Protein AF-A0A0N4US72-F1 (afdb_monomer)

Organism: Dracunculus medinensis (NCBI:txid318479)

Nearest PDB structures (foldseek):
  8ow1-assembly1_OO  TM=2.619E-01  e=6.473E+00  Saccharomyces cerevisiae
  6bqv-assembly1_A  TM=1.632E-01  e=3.890E+00  Homo sapiens
  6bcq-assembly1_B  TM=1.975E-01  e=7.671E+00  Mus musculus

Seco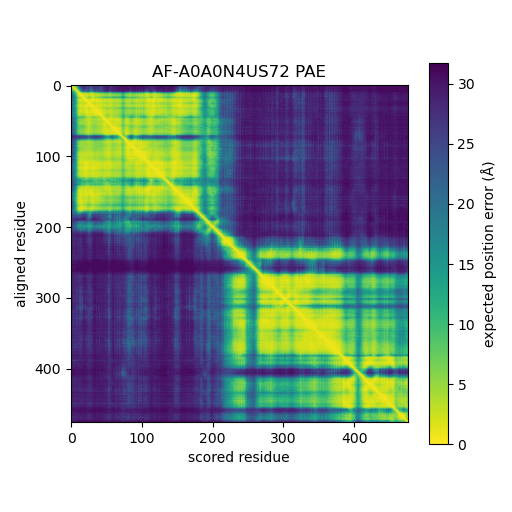ndary structure (DSSP, 8-state):
------------BPEETT--EEEETTTTEEES-HHHHHHHHHHH---EEPSSSS-EESSHHHHHHHHHTTS-SSGGGS-EEE-TTT--EESSHHHHHHHHHHHH---EEEEETTT-EEESSHHHHHHHHHTT-SS-----TT--EEEEEGGGPEEE-SSHHHHHHHHHTT-S-EEPPP--S----B---TT--EEEE-TTT--EEE-PPPTT--HHHHHHHHHHHHHTTHHHHHHHHHHHHHHHHS--HHHHTTGGGTTSSS-SGGGS--SHHHHHHHHHHTTSS-S--B-TTS-BEEEE-SSS-EEEE-STT---EEETTTTSTTTT--S-HHHHHHHHHHHHTT---HHHHHHHH---HHHHHHHHHHHHHHHHHHHHHT-S-B--TT-EEEEEEEEE--PPPTTSPPPPPEEEEEEEETTT--EEEEEES---HHHHHHHHHHHB-TTPEEE-TTGGGS-HHHHHHTT---B-

pLDDT: mean 77.4, std 17.12, range [21.81, 97.31]

InterPro domains:
  IPR013087 Zinc finger C2H2-type [PS00028] (24-44)
  IPR013087 Zinc finger C2H2-type [PS00028] (83-104)
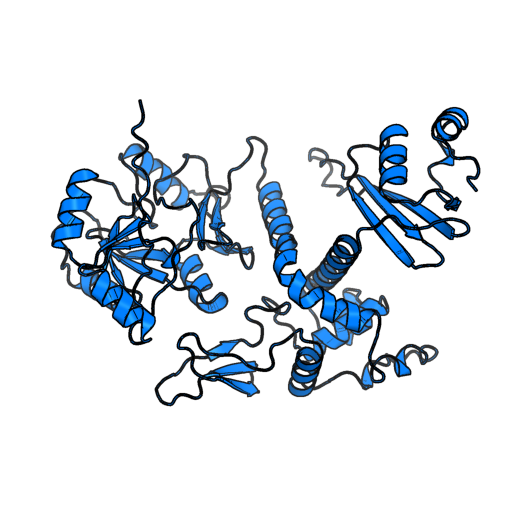  IPR013087 Zinc finger C2H2-type [PS50157] (81-104)
  IPR013087 Zinc finger C2H2-type [SM00355] (22-44)
  IPR013087 Zinc finger C2H2-type [SM00355] (48-70)
  IPR013087 Zinc finger C2H2-type [SM00355] (81-104)
  IPR036236 Zinc finger C2H2 superfamily [SSF57667] (62-116)
  IPR053164 IS1016-like transposase [PTHR47163] (307-463)

Radius of gyration: 28.0 Å; Cα contacts (8 Å, |Δi|>4): 718; chains: 1; bounding box: 74×52×80 Å

Foldseek 3Di:
DPPPPPPPPPPFFFAFAFQWWFADQAQQAIENDLVVVVVVVVVVDDWDAALFARAIEDDPVLNVLVNCLLVPPDPQSHAWEAELLQRDIDSGDVVNQVCCVAQPVFQKWKAFQQRRTIHSDNVVRVVCVVVVVHPDPPDDPRDRIHMWGRQQHGYDYPDPVVSCVCVVVVVTDGDHHFPDPLRHSYDDDSRFRYWYQDPTRRGIDTPDDDPPDDPVNVVVVSVVSSLVVLVQVLQVLVLLVCCLVPVDCLQVVQVPVPPDPDDSCPSQDPDLVSLQVVCCVSVQFPPWDADPSRATWDWDDDPFIWTAGPDPPGRDIGGRCRSGLCRPPDARSSLLRVCSSVVSVVQLDQVSCCVPSVDHSVNSVVSNVSVVSSVQSVLVVLQDADFDAPWEKEKDKDWDFDDDPPPDDGDDIWIKIKIAIPVPRRMHIDTFPDDDPVRVLVVCVRRHDPNYAYEYPCCVVDDPVSCVVSPHDHYD

Structure (mmCIF, N/CA/C/O backbone):
data_AF-A0A0N4US72-F1
#
_entry.id   AF-A0A0N4US72-F1
#
loop_
_atom_site.group_PDB
_atom_site.id
_atom_site.type_symbol
_atom_site.label_atom_id
_atom_site.label_alt_id
_atom_site.label_comp_id
_atom_site.label_asym_id
_atom_site.label_entity_id
_atom_site.label_seq_id
_atom_site.pdbx_PDB_ins_code
_atom_site.Cartn_x
_atom_site.Cartn_y
_atom_site.Cartn_z
_atom_site.occupancy
_atom_site.B_iso_or_equiv
_atom_site.auth_seq_id
_atom_site.auth_comp_id
_atom_site.auth_asym_id
_atom_site.auth_atom_id
_atom_site.pdbx_PDB_model_num
ATOM 1 N N . MET A 1 1 ? 23.071 -1.271 33.288 1.00 32.62 1 MET A N 1
ATOM 2 C CA . MET A 1 1 ? 22.737 -2.694 33.080 1.00 32.62 1 MET A CA 1
ATOM 3 C C . MET A 1 1 ? 21.260 -2.737 32.722 1.00 32.62 1 MET A C 1
ATOM 5 O O . MET A 1 1 ? 20.435 -2.548 33.602 1.00 32.62 1 MET A O 1
ATOM 9 N N . PHE A 1 2 ? 20.923 -2.798 31.430 1.00 24.52 2 PHE A N 1
ATOM 10 C CA . PHE A 1 2 ? 19.524 -2.908 31.016 1.00 24.52 2 PHE A CA 1
ATOM 11 C C . PHE A 1 2 ? 19.064 -4.319 31.348 1.00 24.52 2 PHE A C 1
ATOM 13 O O . PHE A 1 2 ? 19.595 -5.289 30.809 1.00 24.52 2 PHE A O 1
ATOM 20 N N . THR A 1 3 ? 18.128 -4.433 32.281 1.00 21.81 3 THR A N 1
ATOM 21 C CA . THR A 1 3 ? 17.472 -5.693 32.594 1.00 21.81 3 THR A CA 1
ATOM 22 C C . THR A 1 3 ? 16.649 -6.077 31.369 1.00 21.81 3 THR A C 1
ATOM 24 O O . THR A 1 3 ? 15.547 -5.574 31.162 1.00 21.81 3 THR A O 1
ATOM 27 N N . LEU A 1 4 ? 17.218 -6.926 30.513 1.00 21.98 4 LEU A N 1
ATOM 28 C CA . LEU A 1 4 ? 16.475 -7.699 29.527 1.00 21.98 4 LEU A CA 1
ATOM 29 C C . LEU A 1 4 ? 15.537 -8.600 30.327 1.00 21.98 4 LEU A C 1
ATOM 31 O O . LEU A 1 4 ? 15.908 -9.696 30.741 1.00 21.98 4 LEU A O 1
ATOM 35 N N . VAL A 1 5 ? 14.337 -8.099 30.620 1.00 25.03 5 VAL A N 1
ATOM 36 C CA . VAL A 1 5 ? 13.244 -8.949 31.074 1.00 25.03 5 VAL A CA 1
ATOM 37 C C . VAL A 1 5 ? 13.039 -9.929 29.935 1.00 25.03 5 VAL A C 1
ATOM 39 O O . VAL A 1 5 ? 12.641 -9.532 28.840 1.00 25.03 5 VAL A O 1
ATOM 42 N N . SER A 1 6 ? 13.417 -11.184 30.173 1.00 25.17 6 SER A N 1
ATOM 43 C CA . SER A 1 6 ? 13.122 -12.299 29.291 1.00 25.17 6 SER A CA 1
ATOM 44 C C . SER A 1 6 ? 11.659 -12.160 28.895 1.00 25.17 6 SER A C 1
ATOM 46 O O . SER A 1 6 ? 10.792 -12.258 29.766 1.00 25.17 6 SER A O 1
ATOM 48 N N . LEU A 1 7 ? 11.385 -11.834 27.632 1.00 30.81 7 LEU A N 1
ATOM 49 C CA . LEU A 1 7 ? 10.036 -11.806 27.086 1.00 30.81 7 LEU A CA 1
ATOM 50 C C . LEU A 1 7 ? 9.554 -13.258 27.083 1.00 30.81 7 LEU A C 1
ATOM 52 O O . LEU A 1 7 ? 9.603 -13.943 26.067 1.00 30.81 7 LEU A O 1
ATOM 56 N N . TRP A 1 8 ? 9.142 -13.740 28.258 1.00 29.11 8 TRP A N 1
ATOM 57 C CA . TRP A 1 8 ? 8.121 -14.763 28.396 1.00 29.11 8 TRP A CA 1
ATOM 58 C C . TRP A 1 8 ? 7.088 -14.430 27.351 1.00 29.11 8 TRP A C 1
ATOM 60 O O . TRP A 1 8 ? 6.606 -13.303 27.380 1.00 29.11 8 TRP A O 1
ATOM 70 N N . SER A 1 9 ? 6.868 -15.348 26.415 1.00 38.00 9 SER A N 1
ATOM 71 C CA . SER A 1 9 ? 5.968 -15.244 25.273 1.00 38.00 9 SER A CA 1
ATOM 72 C C . SER A 1 9 ? 4.757 -14.377 25.610 1.00 38.00 9 SER A C 1
ATOM 74 O O . SER A 1 9 ? 3.753 -14.867 26.122 1.00 38.00 9 SER A O 1
ATOM 76 N N . VAL A 1 10 ? 4.877 -13.059 25.415 1.00 53.31 10 VAL A N 1
ATOM 77 C CA . VAL A 1 10 ? 3.779 -12.146 25.701 1.00 53.31 10 VAL A CA 1
ATOM 78 C C . VAL A 1 10 ? 2.878 -12.355 24.514 1.00 53.31 10 VAL A C 1
ATOM 80 O O . VAL A 1 10 ? 3.181 -11.881 23.421 1.00 53.31 10 VAL A O 1
ATOM 83 N N . ASN A 1 11 ? 1.842 -13.164 24.710 1.00 68.94 11 ASN A N 1
ATOM 84 C CA . ASN A 1 11 ? 0.870 -13.428 23.670 1.00 68.94 11 ASN A CA 1
ATOM 85 C C . ASN A 1 11 ? 0.389 -12.088 23.117 1.00 68.94 11 ASN A C 1
ATOM 87 O O . ASN A 1 11 ? -0.037 -11.188 23.849 1.00 68.94 11 ASN A O 1
ATOM 91 N N . VAL A 1 12 ? 0.545 -11.942 21.809 1.00 80.44 12 VAL A N 1
ATOM 92 C CA . VAL A 1 12 ? 0.208 -10.714 21.114 1.00 80.44 12 VAL A CA 1
ATOM 93 C C . VAL A 1 12 ? -1.259 -10.803 20.714 1.00 80.44 12 VAL A C 1
ATOM 95 O O . VAL A 1 12 ? -1.626 -11.542 19.801 1.00 80.44 12 VAL A O 1
ATOM 98 N N . TYR A 1 13 ? -2.110 -10.047 21.403 1.00 90.31 13 TYR A N 1
ATOM 99 C CA . TYR A 1 13 ? -3.545 -10.050 21.135 1.00 90.31 13 TYR A CA 1
ATOM 100 C C . TYR A 1 13 ? -3.937 -8.959 20.139 1.00 90.31 13 TYR A C 1
ATOM 102 O O . TYR A 1 13 ? -3.499 -7.808 20.221 1.00 90.31 13 TYR A O 1
ATOM 110 N N . GLY A 1 14 ? -4.800 -9.336 19.198 1.00 91.56 14 GLY A N 1
ATOM 111 C CA . GLY A 1 14 ? -5.415 -8.419 18.248 1.00 91.56 14 GLY A CA 1
ATOM 112 C C . GLY A 1 14 ? -6.597 -7.659 18.832 1.00 91.56 14 GLY A C 1
ATOM 113 O O . GLY A 1 14 ? -7.138 -8.001 19.877 1.00 91.56 14 GLY A O 1
ATOM 114 N N . ILE A 1 15 ? -7.030 -6.612 18.138 1.00 93.62 15 ILE A N 1
ATOM 115 C CA . ILE A 1 15 ? -8.201 -5.842 18.569 1.00 93.62 15 ILE A CA 1
ATOM 116 C C . ILE A 1 15 ? -9.483 -6.563 18.146 1.00 93.62 15 ILE A C 1
ATOM 118 O O . ILE A 1 15 ? -9.651 -6.822 16.951 1.00 93.62 15 ILE A O 1
ATOM 122 N N . PRO A 1 16 ? -10.433 -6.815 19.061 1.00 92.88 16 PRO A N 1
ATOM 123 C CA . PRO A 1 16 ? -11.766 -7.265 18.689 1.00 92.88 16 PRO A CA 1
ATOM 124 C C . PRO A 1 16 ? -12.472 -6.281 17.752 1.00 92.88 16 PRO A C 1
ATOM 126 O O . PRO A 1 16 ? -12.534 -5.076 18.002 1.00 92.88 16 PRO A O 1
ATOM 129 N N . VAL A 1 17 ? -13.060 -6.793 16.674 1.00 88.00 17 VAL A N 1
ATOM 130 C CA . VAL A 1 17 ? -13.830 -5.968 15.734 1.00 88.00 17 VAL A CA 1
ATOM 131 C C . VAL A 1 17 ? -15.087 -5.417 16.427 1.00 88.00 17 VAL A C 1
ATOM 133 O O . VAL A 1 17 ? -15.801 -6.158 17.095 1.00 88.00 17 VAL A O 1
ATOM 136 N N . ASN A 1 18 ? -15.397 -4.130 16.220 1.00 83.06 18 ASN A N 1
ATOM 137 C CA . ASN A 1 18 ? -16.539 -3.404 16.808 1.00 83.06 18 ASN A CA 1
ATOM 138 C C . ASN A 1 18 ? -16.536 -3.252 18.341 1.00 83.06 18 ASN A C 1
ATOM 140 O O . ASN A 1 18 ? -17.533 -2.788 18.896 1.00 83.06 18 ASN A O 1
ATOM 144 N N . ALA A 1 19 ? -15.451 -3.599 19.035 1.00 90.88 19 ALA A N 1
ATOM 145 C CA . ALA A 1 19 ? -15.341 -3.319 20.462 1.00 90.88 19 ALA A CA 1
ATOM 146 C C . ALA A 1 19 ? -15.009 -1.843 20.720 1.00 90.88 19 ALA A C 1
ATOM 148 O O . ALA A 1 19 ? -14.244 -1.217 19.982 1.00 90.88 19 ALA A O 1
ATOM 149 N N . THR A 1 20 ? -15.571 -1.306 21.802 1.00 95.69 20 THR A N 1
ATOM 150 C CA . THR A 1 20 ? -15.136 -0.026 22.365 1.00 95.69 20 THR A CA 1
ATOM 151 C C . THR A 1 20 ? -13.953 -0.289 23.279 1.00 95.69 20 THR A C 1
ATOM 153 O O . THR A 1 20 ? -14.056 -1.073 24.218 1.00 95.69 20 THR A O 1
ATOM 156 N N . ILE A 1 21 ? -12.837 0.365 22.987 1.00 97.31 21 ILE A N 1
ATOM 157 C CA . ILE A 1 21 ? -11.565 0.189 23.688 1.00 97.31 21 ILE A CA 1
ATOM 158 C C . ILE A 1 21 ? -10.963 1.558 24.012 1.00 97.31 21 ILE A C 1
ATOM 160 O O . ILE A 1 21 ? -11.469 2.590 23.575 1.00 97.31 21 ILE A O 1
ATOM 164 N N . TYR A 1 22 ? -9.863 1.572 24.752 1.00 96.44 22 TYR A N 1
ATOM 165 C CA . TYR A 1 22 ? -9.104 2.774 25.079 1.00 96.44 22 TYR A CA 1
ATOM 166 C C . TYR A 1 22 ? -7.667 2.606 24.613 1.00 96.44 22 TYR A C 1
ATOM 168 O O . TYR A 1 22 ? -6.987 1.666 25.024 1.00 96.44 22 TYR A O 1
ATOM 176 N N . ILE A 1 23 ? -7.209 3.491 23.733 1.00 94.69 23 ILE A N 1
ATOM 177 C CA . ILE A 1 23 ? -5.904 3.358 23.088 1.00 94.69 23 ILE A CA 1
ATOM 178 C C . ILE A 1 23 ? -4.879 4.333 23.658 1.00 94.69 23 ILE A C 1
ATOM 180 O O . ILE A 1 23 ? -5.129 5.531 23.792 1.00 94.69 23 ILE A O 1
ATOM 184 N N . CYS A 1 24 ? -3.680 3.826 23.920 1.00 90.44 24 CYS A N 1
ATOM 185 C CA . CYS A 1 24 ? -2.509 4.643 24.180 1.00 90.44 24 CYS A CA 1
ATOM 186 C C . CYS A 1 24 ? -1.750 4.884 22.874 1.00 90.44 24 CYS A C 1
ATOM 188 O O . CYS A 1 24 ? -1.233 3.955 22.257 1.00 90.44 24 CYS A O 1
ATOM 190 N N . ARG A 1 25 ? -1.638 6.151 22.473 1.00 89.12 25 ARG A N 1
ATOM 191 C CA . ARG A 1 25 ? -0.899 6.582 21.271 1.00 89.12 25 ARG A CA 1
ATOM 192 C C . ARG A 1 25 ? 0.618 6.652 21.469 1.00 89.12 25 ARG A C 1
ATOM 194 O O . ARG A 1 25 ? 1.348 6.930 20.525 1.00 89.12 25 ARG A O 1
ATOM 201 N N . PHE A 1 26 ? 1.097 6.407 22.685 1.00 82.12 26 PHE A N 1
ATOM 202 C CA . PHE A 1 26 ? 2.524 6.370 22.981 1.00 82.12 26 PHE A CA 1
ATOM 203 C C . PHE A 1 26 ? 3.108 4.976 22.742 1.00 82.12 26 PHE A C 1
ATOM 205 O O . PHE A 1 26 ? 4.021 4.816 21.942 1.00 82.12 26 PHE A O 1
ATOM 212 N N . CYS A 1 27 ? 2.528 3.965 23.392 1.00 82.81 27 CYS A N 1
ATOM 213 C CA . CYS A 1 27 ? 2.980 2.574 23.295 1.00 82.81 27 CYS A CA 1
ATOM 214 C C . CYS A 1 27 ? 2.220 1.748 22.252 1.00 82.81 27 CYS A C 1
ATOM 216 O O . CYS A 1 27 ? 2.548 0.584 22.040 1.00 82.81 27 CYS A O 1
ATOM 218 N N . CYS A 1 28 ? 1.165 2.309 21.652 1.00 89.00 28 CYS A N 1
ATOM 219 C CA . CYS A 1 28 ? 0.218 1.567 20.821 1.00 89.00 28 CYS A CA 1
ATOM 220 C C . CYS A 1 28 ? -0.337 0.328 21.551 1.00 89.00 28 CYS A C 1
ATOM 222 O O . CYS A 1 28 ? -0.435 -0.761 20.992 1.00 89.00 28 CYS A O 1
ATOM 224 N N . LEU A 1 29 ? -0.723 0.501 22.816 1.00 91.44 29 LEU A N 1
ATOM 225 C CA . LEU A 1 29 ? -1.489 -0.492 23.573 1.00 91.44 29 LEU A CA 1
ATOM 226 C C . LEU A 1 29 ? -2.973 -0.130 23.546 1.00 91.44 29 LEU A C 1
ATOM 228 O O . LEU A 1 29 ? -3.325 1.051 23.534 1.00 91.44 29 LEU A O 1
ATOM 232 N N . ALA A 1 30 ? -3.836 -1.139 23.540 1.00 95.00 30 ALA A N 1
ATOM 233 C CA . ALA A 1 30 ? -5.281 -0.972 23.574 1.00 95.00 30 ALA A CA 1
ATOM 234 C C . ALA A 1 30 ? -5.889 -1.753 24.740 1.00 95.00 30 ALA A C 1
ATOM 236 O O . ALA A 1 30 ? -5.636 -2.943 24.895 1.00 95.00 30 ALA A O 1
ATOM 237 N N . TYR A 1 31 ? -6.717 -1.087 25.535 1.00 95.56 31 TYR A N 1
ATOM 238 C CA . TYR A 1 31 ? -7.301 -1.625 26.758 1.00 95.56 31 TYR A CA 1
ATOM 239 C C . TYR A 1 31 ? -8.813 -1.738 26.632 1.00 95.56 31 TYR A C 1
ATOM 241 O O . TYR A 1 31 ? -9.472 -0.840 26.113 1.00 95.56 31 TYR A O 1
ATOM 249 N N . GLU A 1 32 ? -9.378 -2.812 27.168 1.00 92.81 32 GLU A N 1
ATOM 250 C CA . GLU A 1 32 ? -10.831 -2.984 27.261 1.00 92.81 32 GLU A CA 1
ATOM 251 C C . GLU A 1 32 ? -11.458 -2.046 28.309 1.00 92.81 32 GLU A C 1
ATOM 253 O O . GLU A 1 32 ? -12.560 -1.533 28.132 1.00 92.81 32 GLU A O 1
ATOM 258 N N . ASN A 1 33 ? -10.737 -1.785 29.404 1.00 91.38 33 ASN A N 1
ATOM 259 C CA . ASN A 1 33 ? -11.259 -1.078 30.570 1.00 91.38 33 ASN A CA 1
ATOM 260 C C . ASN A 1 33 ? -10.637 0.320 30.733 1.00 91.38 33 ASN A C 1
ATOM 262 O O . ASN A 1 33 ? -9.413 0.469 30.811 1.00 91.38 33 ASN A O 1
ATOM 266 N N . ASN A 1 34 ? -11.492 1.340 30.872 1.00 92.19 34 ASN A N 1
ATOM 267 C CA . ASN A 1 34 ? -11.078 2.727 31.088 1.00 92.19 34 ASN A CA 1
ATOM 268 C C . ASN A 1 34 ? -10.202 2.899 32.335 1.00 92.19 34 ASN A C 1
ATOM 270 O O . ASN A 1 34 ? -9.194 3.589 32.273 1.00 92.19 34 ASN A O 1
ATOM 274 N N . SER A 1 35 ? -10.541 2.262 33.457 1.00 92.25 35 SER A N 1
ATOM 275 C CA . SER A 1 35 ? -9.791 2.387 34.709 1.00 92.25 35 SER A CA 1
ATOM 276 C C . SER A 1 35 ? -8.363 1.854 34.587 1.00 92.25 35 SER A C 1
ATOM 278 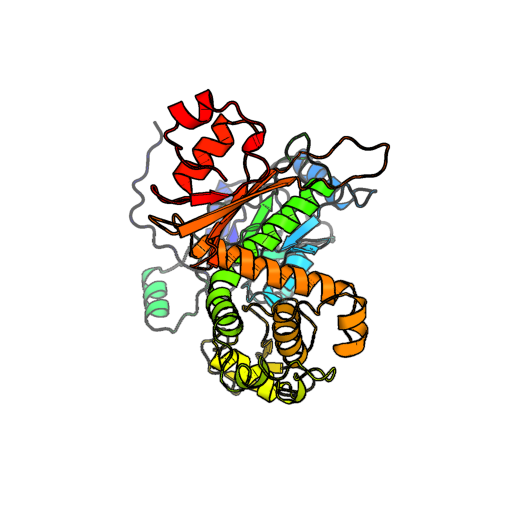O O . SER A 1 35 ? -7.450 2.424 35.181 1.00 92.25 35 SER A O 1
ATOM 280 N N . ILE A 1 36 ? -8.150 0.791 33.803 1.00 92.25 36 ILE A N 1
ATOM 281 C CA . ILE A 1 36 ? -6.804 0.266 33.515 1.00 92.25 36 ILE A CA 1
ATOM 282 C C . ILE A 1 36 ? -6.049 1.243 32.612 1.00 92.25 36 ILE A C 1
ATOM 284 O O . ILE A 1 36 ? -4.909 1.593 32.909 1.00 92.25 36 ILE A O 1
ATOM 288 N N . TYR A 1 37 ? -6.704 1.740 31.562 1.00 92.50 37 TYR A N 1
ATOM 289 C CA . TYR A 1 37 ? -6.134 2.760 30.685 1.00 92.50 37 TYR A CA 1
ATOM 290 C C . TYR A 1 37 ? -5.729 4.032 31.449 1.00 92.50 37 TYR A C 1
ATOM 292 O O . TYR A 1 37 ? -4.628 4.532 31.251 1.00 92.50 37 TYR A O 1
ATOM 300 N N . GLN A 1 38 ? -6.561 4.533 32.366 1.00 90.88 38 GLN A N 1
ATOM 301 C CA . GLN A 1 38 ? -6.242 5.720 33.166 1.00 90.88 38 GLN A CA 1
ATOM 302 C C . GLN A 1 38 ? -5.021 5.490 34.060 1.00 90.88 38 GLN A C 1
ATOM 304 O O . GLN A 1 38 ? -4.118 6.322 34.088 1.00 90.88 38 GLN A O 1
ATOM 309 N N . LYS A 1 39 ? -4.943 4.332 34.733 1.00 91.25 39 LYS A N 1
ATOM 310 C CA . LYS A 1 39 ? -3.748 3.937 35.499 1.00 91.25 39 LYS A CA 1
ATOM 311 C C . LYS A 1 39 ? -2.502 3.870 34.614 1.00 91.25 39 LYS A C 1
ATOM 313 O O . LYS A 1 39 ? -1.435 4.304 35.028 1.00 91.25 39 LYS A O 1
ATOM 318 N N . HIS A 1 40 ? -2.635 3.360 33.392 1.00 89.56 40 HIS A N 1
ATOM 319 C CA . HIS A 1 40 ? -1.544 3.336 32.422 1.00 89.56 40 HIS A CA 1
ATOM 320 C C . HIS A 1 40 ? -1.110 4.751 31.999 1.00 89.56 40 HIS A C 1
ATOM 322 O O . HIS A 1 40 ? 0.081 5.051 32.000 1.00 89.56 40 HIS A O 1
ATOM 328 N N . MET A 1 41 ? -2.053 5.646 31.696 1.00 87.31 41 MET A N 1
ATOM 329 C CA . MET A 1 41 ? -1.743 7.018 31.278 1.00 87.31 41 MET A CA 1
ATOM 330 C C . MET A 1 41 ? -1.108 7.858 32.391 1.00 87.31 41 MET A C 1
ATOM 332 O O . MET A 1 41 ? -0.279 8.715 32.094 1.00 87.31 41 MET A O 1
ATOM 336 N N . GLN A 1 42 ? -1.407 7.572 33.663 1.00 87.44 42 GLN A N 1
ATOM 337 C CA . GLN A 1 42 ? -0.706 8.189 34.798 1.00 87.44 42 GLN A CA 1
ATOM 338 C C . GLN A 1 42 ? 0.812 7.948 34.750 1.00 87.44 42 GLN A C 1
ATOM 340 O O . GLN A 1 42 ? 1.568 8.811 35.183 1.00 87.44 42 GLN A O 1
ATOM 345 N N . ALA A 1 43 ? 1.266 6.823 34.183 1.00 84.19 43 ALA A N 1
ATOM 346 C CA . ALA A 1 43 ? 2.690 6.529 34.026 1.00 84.19 43 ALA A CA 1
ATOM 347 C C . ALA A 1 43 ? 3.351 7.283 32.854 1.00 84.19 43 ALA A C 1
ATOM 349 O O . ALA A 1 43 ? 4.563 7.484 32.872 1.00 84.19 43 ALA A O 1
ATOM 350 N N . HIS A 1 44 ? 2.584 7.706 31.841 1.00 77.50 44 HIS A N 1
ATOM 351 C CA . HIS A 1 44 ? 3.103 8.466 30.695 1.00 77.50 44 HIS A CA 1
ATOM 352 C C . HIS A 1 44 ? 3.188 9.975 30.941 1.00 77.50 44 HIS A C 1
ATOM 354 O O . HIS A 1 44 ? 3.999 10.647 30.305 1.00 77.50 44 HIS A O 1
ATOM 360 N N . GLY A 1 45 ? 2.361 10.508 31.843 1.00 76.19 45 GLY A N 1
ATOM 361 C CA . GLY A 1 45 ? 2.199 11.949 32.021 1.00 76.19 45 GLY A CA 1
ATOM 362 C C . GLY A 1 45 ? 1.307 12.584 30.947 1.00 76.19 45 GLY A C 1
ATOM 363 O O . GLY A 1 45 ? 0.567 11.901 30.235 1.00 76.19 45 GLY A O 1
ATOM 364 N N . SER A 1 46 ? 1.339 13.916 30.857 1.00 74.25 46 SER A N 1
ATOM 365 C CA . SER A 1 46 ? 0.520 14.685 29.916 1.00 74.25 46 SER A CA 1
ATOM 366 C C . SER A 1 46 ? 1.178 14.802 28.538 1.00 74.25 46 SER A C 1
ATOM 368 O O . SER A 1 46 ? 2.390 14.961 28.404 1.00 74.25 46 SER A O 1
ATOM 370 N N . VAL A 1 47 ? 0.353 14.749 27.493 1.00 78.62 47 VAL A N 1
ATOM 371 C CA . VAL A 1 47 ? 0.765 14.959 26.100 1.00 78.62 47 VAL A CA 1
ATOM 372 C C . VAL A 1 47 ? -0.102 16.029 25.460 1.00 78.62 47 VAL A C 1
ATOM 374 O O . VAL A 1 47 ? -1.270 16.196 25.810 1.00 78.62 47 VAL A O 1
ATOM 377 N N . LEU A 1 48 ? 0.466 16.738 24.492 1.00 87.31 48 LEU A N 1
ATOM 378 C CA . LEU A 1 48 ? -0.232 17.758 23.727 1.00 87.31 48 LEU A CA 1
ATOM 379 C C . LEU A 1 48 ? -0.620 17.195 22.362 1.00 87.31 48 LEU A C 1
ATOM 381 O O . LEU A 1 48 ? 0.198 16.609 21.650 1.00 87.31 48 LEU A O 1
ATOM 385 N N . ASN A 1 49 ? -1.894 17.360 22.017 1.00 88.19 49 ASN A N 1
ATOM 386 C CA . ASN A 1 49 ? -2.457 16.904 20.754 1.00 88.19 49 ASN A CA 1
ATOM 387 C C . ASN A 1 49 ? -2.252 17.957 19.666 1.00 88.19 49 ASN A C 1
ATOM 389 O O . ASN A 1 49 ? -2.490 19.136 19.912 1.00 88.19 49 ASN A O 1
ATOM 393 N N . CYS A 1 50 ? -1.935 17.521 18.447 1.00 89.31 50 CYS A N 1
ATOM 394 C CA . CYS A 1 50 ? -2.141 18.367 17.278 1.00 89.31 50 CYS A CA 1
ATOM 395 C C . CYS A 1 50 ? -3.645 18.555 17.011 1.00 89.31 50 CYS A C 1
ATOM 397 O O . CYS A 1 50 ? -4.434 17.598 17.004 1.00 89.31 50 CYS A O 1
ATOM 399 N N . SER A 1 51 ? -4.044 19.793 16.727 1.00 86.12 51 SER A N 1
ATOM 400 C CA . SER A 1 51 ? -5.414 20.135 16.335 1.00 86.12 51 SER A CA 1
ATOM 401 C C . SER A 1 51 ? -5.819 19.554 14.970 1.00 86.12 51 SER A C 1
ATOM 403 O O . SER A 1 51 ? -6.983 19.218 14.774 1.00 86.12 51 SER A O 1
ATOM 405 N N . HIS A 1 52 ? -4.876 19.330 14.051 1.00 87.75 52 HIS A N 1
ATOM 406 C CA . HIS A 1 52 ? -5.162 18.931 12.666 1.00 87.75 52 HIS A CA 1
ATOM 407 C C . HIS A 1 52 ? -5.046 17.426 12.378 1.00 87.75 52 HIS A C 1
ATOM 409 O O . HIS A 1 52 ? -5.723 16.923 11.481 1.00 87.75 52 HIS A O 1
ATOM 415 N N . CYS A 1 53 ? -4.227 16.686 13.129 1.00 90.44 53 CYS A N 1
ATOM 416 C CA . CYS A 1 53 ? -3.997 15.252 12.913 1.00 90.44 53 CYS A CA 1
ATOM 417 C C . CYS A 1 53 ? -3.876 14.480 14.239 1.00 90.44 53 CYS A C 1
ATOM 419 O O . CYS A 1 53 ? -4.139 15.013 15.318 1.00 90.44 53 CYS A O 1
ATOM 421 N N . SER A 1 54 ? -3.524 13.201 14.154 1.00 91.06 54 SER A N 1
ATOM 422 C CA . SER A 1 54 ? -3.407 12.268 15.275 1.00 91.06 54 SER A CA 1
ATOM 423 C C . SER A 1 54 ? -2.071 12.353 16.024 1.00 91.06 54 SER A C 1
ATOM 425 O O . SER A 1 54 ? -1.934 11.714 17.071 1.00 91.06 54 SER A O 1
ATOM 427 N N . THR A 1 55 ? -1.109 13.132 15.514 1.00 88.94 55 THR A N 1
ATOM 428 C CA . THR A 1 55 ? 0.221 13.334 16.105 1.00 88.94 55 THR A CA 1
ATOM 429 C C . THR A 1 55 ? 0.136 13.959 17.496 1.00 88.94 55 THR A C 1
ATOM 431 O O . THR A 1 55 ? -0.694 14.833 17.769 1.00 88.94 55 THR A O 1
ATOM 434 N N . VAL A 1 56 ? 1.033 13.516 18.375 1.00 88.06 56 VAL A N 1
ATOM 435 C CA . VAL A 1 56 ? 1.195 14.035 19.736 1.00 88.06 56 VAL A CA 1
ATOM 436 C C . VAL A 1 56 ? 2.627 14.514 19.965 1.00 88.06 56 VAL A C 1
ATOM 438 O O . VAL A 1 56 ? 3.564 14.045 19.317 1.00 88.06 56 VAL A O 1
ATOM 441 N N . ALA A 1 57 ? 2.816 15.434 20.907 1.00 88.00 57 ALA A N 1
ATOM 442 C CA . ALA A 1 57 ? 4.145 15.813 21.377 1.00 88.00 57 ALA A CA 1
ATOM 443 C C . ALA A 1 57 ? 4.158 16.090 22.885 1.00 88.00 57 ALA A C 1
ATOM 445 O O . ALA A 1 57 ? 3.119 16.286 23.514 1.00 88.00 57 ALA A O 1
ATOM 446 N N . PHE A 1 58 ? 5.357 16.118 23.463 1.00 83.25 58 PHE A N 1
ATOM 447 C CA . PHE A 1 58 ? 5.558 16.330 24.899 1.00 83.25 58 PHE A CA 1
ATOM 448 C C . PHE A 1 58 ? 5.553 17.796 25.325 1.00 83.25 58 PHE A C 1
ATOM 450 O O . PHE A 1 58 ? 5.424 18.095 26.507 1.00 83.25 58 PHE A O 1
ATOM 457 N N . ASN A 1 59 ? 5.743 18.722 24.387 1.00 86.38 59 ASN A N 1
ATOM 458 C CA . ASN A 1 59 ? 5.854 20.137 24.705 1.00 86.38 59 ASN A CA 1
ATOM 459 C C . ASN A 1 59 ? 5.210 21.008 23.622 1.00 86.38 59 ASN A C 1
ATOM 461 O O . ASN A 1 59 ? 5.031 20.597 22.472 1.00 86.38 59 ASN A O 1
ATOM 465 N N . ALA A 1 60 ? 4.845 22.226 24.021 1.00 87.81 60 ALA A N 1
ATOM 466 C CA . ALA A 1 60 ? 4.099 23.146 23.174 1.00 87.81 60 ALA A CA 1
ATOM 467 C C . ALA A 1 60 ? 4.916 23.641 21.973 1.00 87.81 60 ALA A C 1
ATOM 469 O O . ALA A 1 60 ? 4.336 23.941 20.933 1.00 87.81 60 ALA A O 1
ATOM 470 N N . ALA A 1 61 ? 6.246 23.714 22.091 1.00 89.44 61 ALA A N 1
ATOM 471 C CA . ALA A 1 61 ? 7.107 24.128 20.987 1.00 89.44 61 ALA A CA 1
ATOM 472 C C . ALA A 1 61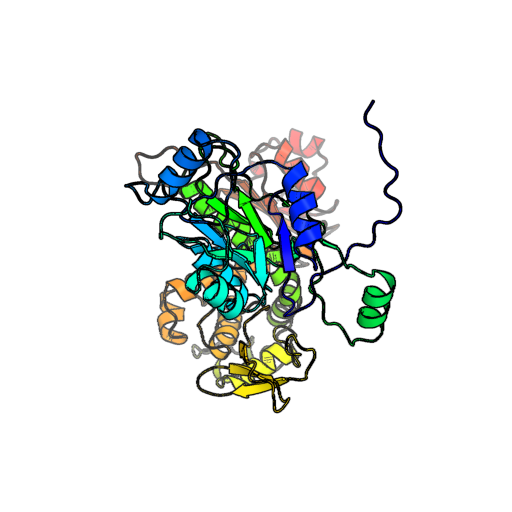 ? 7.045 23.113 19.836 1.00 89.44 61 ALA A C 1
ATOM 474 O O . ALA A 1 61 ? 6.790 23.497 18.697 1.00 89.44 61 ALA A O 1
ATOM 475 N N . SER A 1 62 ? 7.173 21.819 20.137 1.00 87.88 62 SER A N 1
ATOM 476 C CA . SER A 1 62 ? 7.069 20.741 19.150 1.00 87.88 62 SER A CA 1
ATOM 477 C C . SER A 1 62 ? 5.692 20.693 18.484 1.00 87.88 62 SER A C 1
ATOM 479 O O . SER A 1 62 ? 5.623 20.548 17.266 1.00 87.88 62 SER A O 1
ATOM 481 N N . VAL A 1 63 ? 4.600 20.871 19.245 1.00 87.69 63 VAL A N 1
ATOM 482 C CA . VAL A 1 63 ? 3.248 20.930 18.655 1.00 87.69 63 VAL A CA 1
ATOM 483 C C . VAL A 1 63 ? 3.101 22.129 17.726 1.00 87.69 63 VAL A C 1
ATOM 485 O O . VAL A 1 63 ? 2.656 21.946 16.601 1.00 87.69 63 VAL A O 1
ATOM 488 N N . LYS A 1 64 ? 3.527 23.331 18.137 1.00 87.75 64 LYS A N 1
ATOM 489 C CA . LYS A 1 64 ? 3.430 24.535 17.294 1.00 87.75 64 LYS A CA 1
ATOM 490 C C . LYS A 1 64 ? 4.212 24.402 15.992 1.00 87.75 64 LYS A C 1
ATOM 492 O O . LYS A 1 64 ? 3.720 24.800 14.939 1.00 87.75 64 LYS A O 1
ATOM 497 N N . ILE A 1 65 ? 5.416 23.834 16.058 1.00 86.25 65 ILE A N 1
ATOM 498 C CA . ILE A 1 65 ? 6.230 23.575 14.869 1.00 86.25 65 ILE A CA 1
ATOM 499 C C . ILE A 1 65 ? 5.491 22.605 13.945 1.00 86.25 65 ILE A C 1
ATOM 501 O O . ILE A 1 65 ? 5.283 22.918 12.778 1.00 86.25 65 ILE A O 1
ATOM 505 N N . HIS A 1 66 ? 5.012 21.477 14.463 1.00 87.75 66 HIS A N 1
ATOM 506 C CA . HIS A 1 66 ? 4.238 20.528 13.668 1.00 87.75 66 HIS A CA 1
ATOM 507 C C . HIS A 1 66 ? 2.962 21.152 13.066 1.00 87.75 66 HIS A C 1
ATOM 509 O O . HIS A 1 66 ? 2.679 20.973 11.884 1.00 87.75 66 HIS A O 1
ATOM 515 N N . GLU A 1 67 ? 2.201 21.919 13.849 1.00 88.25 67 GLU A N 1
ATOM 516 C CA . GLU A 1 67 ? 0.984 22.607 13.402 1.00 88.25 67 GLU A CA 1
ATOM 517 C C . GLU A 1 67 ? 1.262 23.621 12.290 1.00 88.25 67 GLU A C 1
ATOM 519 O O . GLU A 1 67 ? 0.482 23.721 11.342 1.00 88.25 67 GLU A O 1
ATOM 524 N N . SER A 1 68 ? 2.410 24.302 12.332 1.00 86.50 68 SER A N 1
ATOM 525 C CA . SER A 1 68 ? 2.816 25.223 11.265 1.00 86.50 68 SER A CA 1
ATOM 526 C C . SER A 1 68 ? 2.998 24.527 9.908 1.00 86.50 68 SER A C 1
ATOM 528 O O . SER A 1 68 ? 2.733 25.137 8.872 1.00 86.50 68 SER A O 1
ATOM 530 N N . LEU A 1 69 ? 3.348 23.233 9.900 1.00 84.00 69 LEU A N 1
ATOM 531 C CA . LEU A 1 69 ? 3.472 22.434 8.676 1.00 84.00 69 LEU A CA 1
ATOM 532 C C . LEU A 1 69 ? 2.105 22.092 8.054 1.00 84.00 69 LEU A C 1
ATOM 534 O O . LEU A 1 69 ? 2.031 21.738 6.878 1.00 84.00 69 LEU A O 1
ATOM 538 N N . HIS A 1 70 ? 1.000 22.205 8.799 1.00 86.00 70 HIS A N 1
ATOM 539 C CA . HIS A 1 70 ? -0.349 22.087 8.224 1.00 86.00 70 HIS A CA 1
ATOM 540 C C . HIS A 1 70 ? -0.792 23.374 7.527 1.00 86.00 70 HIS A C 1
ATOM 542 O O . HIS A 1 70 ? -1.524 23.314 6.535 1.00 86.00 70 HIS A O 1
ATOM 548 N N . LEU A 1 71 ? -0.350 24.520 8.055 1.00 77.06 71 LEU A N 1
ATOM 549 C CA . LEU A 1 71 ? -0.774 25.868 7.665 1.00 77.06 71 LEU A CA 1
ATOM 550 C C . LEU A 1 71 ? 0.173 26.557 6.670 1.00 77.06 71 LEU A C 1
ATOM 552 O O . LEU A 1 71 ? -0.062 27.714 6.328 1.00 77.06 71 LEU A O 1
ATOM 556 N N . GLY A 1 72 ? 1.234 25.883 6.215 1.00 66.38 72 GLY A N 1
ATOM 557 C CA . GLY A 1 72 ? 2.229 26.459 5.309 1.00 66.38 72 GLY A CA 1
ATOM 558 C C . GLY A 1 72 ? 1.596 27.179 4.109 1.00 66.38 72 GLY A C 1
ATOM 559 O O . GLY A 1 72 ? 0.833 26.582 3.350 1.00 66.38 72 GLY A O 1
ATOM 560 N N . SER A 1 73 ? 1.931 28.465 3.929 1.00 58.88 73 SER A N 1
ATOM 561 C CA . SER A 1 73 ? 1.352 29.347 2.898 1.00 58.88 73 SER A CA 1
ATOM 562 C C . SER A 1 73 ? 1.593 28.863 1.466 1.00 58.88 73 SER A C 1
ATOM 564 O O . SER A 1 73 ? 0.846 29.212 0.555 1.00 58.88 73 SER A O 1
ATOM 566 N N . ASN A 1 74 ? 2.648 28.071 1.261 1.00 56.34 74 ASN A N 1
ATOM 567 C CA . ASN A 1 74 ? 2.990 27.472 -0.020 1.00 56.34 74 ASN A CA 1
ATOM 568 C C . ASN A 1 74 ? 2.726 25.962 0.028 1.00 56.34 74 ASN A C 1
ATOM 570 O O . ASN A 1 74 ? 3.146 25.285 0.967 1.00 56.34 74 ASN A O 1
ATOM 574 N N . SER A 1 75 ? 2.095 25.423 -1.019 1.00 57.09 75 SER A N 1
ATOM 575 C CA . SER A 1 75 ? 1.795 23.987 -1.143 1.00 57.09 75 SER A CA 1
ATOM 576 C C . SER A 1 75 ? 3.049 23.109 -1.043 1.00 57.09 75 SER A C 1
ATOM 578 O O . SER A 1 75 ? 2.949 21.954 -0.646 1.00 57.09 75 SER A O 1
ATOM 580 N N . ALA A 1 76 ? 4.226 23.662 -1.362 1.00 61.50 76 ALA A N 1
ATOM 581 C CA . ALA A 1 76 ? 5.513 22.978 -1.251 1.00 61.50 76 ALA A CA 1
ATOM 582 C C . ALA A 1 76 ? 5.967 22.702 0.197 1.00 61.50 76 ALA A C 1
ATOM 584 O O . ALA A 1 76 ? 6.715 21.754 0.405 1.00 61.50 76 ALA A O 1
ATOM 585 N N . ASN A 1 77 ? 5.512 23.491 1.181 1.00 67.75 77 ASN A N 1
ATOM 586 C CA . ASN A 1 77 ? 5.911 23.384 2.595 1.00 67.75 77 ASN A CA 1
ATOM 587 C C . ASN A 1 77 ? 4.769 22.890 3.493 1.00 67.75 77 ASN A C 1
ATOM 589 O O . ASN A 1 77 ? 4.739 23.173 4.691 1.00 67.75 77 ASN A O 1
ATOM 593 N N . ARG A 1 78 ? 3.805 22.176 2.913 1.00 77.88 78 ARG A N 1
ATOM 594 C CA . ARG A 1 78 ? 2.672 21.615 3.642 1.00 77.88 78 ARG A CA 1
ATOM 595 C C . ARG A 1 78 ? 2.841 20.111 3.820 1.00 77.88 78 ARG A C 1
ATOM 597 O O . ARG A 1 78 ? 3.326 19.446 2.912 1.00 77.88 78 ARG A O 1
ATOM 604 N N . LEU A 1 79 ? 2.374 19.572 4.947 1.00 84.06 79 LEU A N 1
ATOM 605 C CA . LEU A 1 79 ? 2.312 18.126 5.156 1.00 84.06 79 LEU A CA 1
ATOM 606 C C . LEU A 1 79 ? 1.494 17.418 4.067 1.00 84.06 79 LEU A C 1
ATOM 608 O O . LEU A 1 79 ? 0.336 17.764 3.805 1.00 84.06 79 LEU A O 1
ATOM 612 N N . ILE A 1 80 ? 2.086 16.376 3.488 1.00 84.50 80 ILE A N 1
ATOM 613 C CA . ILE A 1 80 ? 1.470 15.494 2.498 1.00 84.50 80 ILE A CA 1
ATOM 614 C C . ILE A 1 80 ? 1.445 14.069 3.044 1.00 84.50 80 ILE A C 1
ATOM 616 O O . ILE A 1 80 ? 2.436 13.557 3.555 1.00 84.50 80 ILE A O 1
ATOM 620 N N . TYR A 1 81 ? 0.297 13.416 2.895 1.00 86.75 81 TYR A N 1
ATOM 621 C CA . TYR A 1 81 ? 0.035 12.065 3.376 1.00 86.75 81 TYR A CA 1
ATOM 622 C C . TYR A 1 81 ? -0.082 11.109 2.193 1.00 86.75 81 TYR A C 1
ATOM 624 O O . TYR A 1 81 ? -0.932 11.297 1.330 1.00 86.75 81 TYR A O 1
ATOM 632 N N . ILE A 1 82 ? 0.738 10.069 2.139 1.00 79.44 82 ILE A N 1
ATOM 633 C CA . ILE A 1 82 ? 0.867 9.186 0.982 1.00 79.44 82 ILE A CA 1
ATOM 634 C C . ILE A 1 82 ? 0.461 7.768 1.374 1.00 79.44 82 ILE A C 1
ATOM 636 O O . ILE A 1 82 ? 0.951 7.194 2.347 1.00 79.44 82 ILE A O 1
ATOM 640 N N . CYS A 1 83 ? -0.421 7.162 0.583 1.00 78.19 83 CYS A N 1
ATOM 641 C CA . CYS A 1 83 ? -0.701 5.739 0.711 1.00 78.19 83 CYS A CA 1
ATOM 642 C C . CYS A 1 83 ? 0.398 4.927 0.023 1.00 78.19 83 CYS A C 1
ATOM 644 O O . CYS A 1 83 ? 0.496 4.979 -1.191 1.00 78.19 83 CYS A O 1
ATOM 646 N N . SER A 1 84 ? 1.159 4.103 0.738 1.00 72.69 84 SER A N 1
ATOM 647 C CA . SER A 1 84 ? 2.220 3.278 0.130 1.00 72.69 84 SER A CA 1
ATOM 648 C C . SER A 1 84 ? 1.744 2.179 -0.818 1.00 72.69 84 SER A C 1
ATOM 650 O O . SER A 1 84 ? 2.551 1.592 -1.528 1.00 72.69 84 SER A O 1
ATOM 652 N N . ILE A 1 85 ? 0.446 1.863 -0.827 1.00 67.06 85 ILE A N 1
ATOM 653 C CA . ILE A 1 85 ? -0.097 0.773 -1.648 1.00 67.06 85 ILE A CA 1
ATOM 654 C C . ILE A 1 85 ? -0.371 1.256 -3.076 1.00 67.06 85 ILE A C 1
ATOM 656 O O . ILE A 1 85 ? -0.047 0.569 -4.040 1.00 67.06 85 ILE A O 1
ATOM 660 N N . CYS A 1 86 ? -0.972 2.439 -3.227 1.00 64.19 86 CYS A N 1
ATOM 661 C CA . CYS A 1 86 ? -1.298 3.014 -4.538 1.00 64.19 86 CYS A CA 1
ATOM 662 C C . CYS A 1 86 ? -0.601 4.349 -4.825 1.00 64.19 86 CYS A C 1
ATOM 664 O O . CYS A 1 86 ? -0.790 4.928 -5.894 1.00 64.19 86 CYS A O 1
ATOM 666 N N . MET A 1 87 ? 0.171 4.853 -3.862 1.00 66.56 87 MET A N 1
ATOM 667 C CA . MET A 1 87 ? 0.946 6.092 -3.925 1.00 66.56 87 MET A CA 1
ATOM 668 C C . MET A 1 87 ? 0.095 7.332 -4.222 1.00 66.56 87 MET A C 1
ATOM 670 O O . MET A 1 87 ? 0.571 8.307 -4.800 1.00 66.56 87 MET A O 1
ATOM 674 N N . THR A 1 88 ? -1.182 7.299 -3.825 1.00 71.25 88 THR A N 1
ATOM 675 C CA . THR A 1 88 ? -2.045 8.484 -3.857 1.00 71.25 88 THR A CA 1
ATOM 676 C C . THR A 1 88 ? -1.681 9.392 -2.688 1.00 71.25 88 THR A C 1
ATOM 678 O O . THR A 1 88 ? -1.595 8.928 -1.548 1.00 71.25 88 THR A O 1
ATOM 681 N N . ALA A 1 89 ? -1.479 10.673 -2.987 1.00 80.62 89 ALA A N 1
ATOM 682 C CA . ALA A 1 89 ? -1.212 11.715 -2.007 1.00 80.62 89 ALA A CA 1
ATOM 683 C C . ALA A 1 89 ? -2.513 12.386 -1.535 1.00 80.62 89 ALA A C 1
ATOM 685 O O . ALA A 1 89 ? -3.456 12.579 -2.306 1.00 80.62 89 ALA A O 1
ATOM 686 N N . PHE A 1 90 ? -2.546 12.769 -0.264 1.00 84.75 90 PHE A N 1
ATOM 687 C CA . PHE A 1 90 ? -3.670 13.386 0.423 1.00 84.75 90 PHE A CA 1
ATOM 688 C C . PHE A 1 90 ? -3.193 14.591 1.228 1.00 84.75 90 PHE A C 1
ATOM 690 O O . PHE A 1 90 ? -2.098 14.606 1.783 1.00 84.75 90 PHE A O 1
ATOM 697 N N . SER A 1 91 ? -4.056 15.598 1.323 1.00 84.81 91 SER A N 1
ATOM 698 C CA . SER A 1 91 ? -3.783 16.851 2.036 1.00 84.81 91 SER A CA 1
ATOM 699 C C . SER A 1 91 ? -3.966 16.762 3.556 1.00 84.81 91 SER A C 1
ATOM 701 O O . SER A 1 91 ? -3.734 17.748 4.251 1.00 84.81 91 SER A O 1
ATOM 703 N N . ASN A 1 92 ? -4.502 15.646 4.060 1.00 87.94 92 ASN A N 1
ATOM 704 C CA . ASN A 1 92 ? -4.690 15.386 5.484 1.00 87.94 92 ASN A CA 1
ATOM 705 C C . ASN A 1 92 ? -4.776 13.878 5.772 1.00 87.94 92 ASN A C 1
ATOM 707 O O . ASN A 1 92 ? -5.029 13.062 4.879 1.00 87.94 92 ASN A O 1
ATOM 711 N N . GLU A 1 93 ? -4.587 13.540 7.045 1.00 90.56 93 GLU A N 1
ATOM 712 C CA . GLU A 1 93 ? -4.550 12.169 7.555 1.00 90.56 93 GLU A CA 1
ATOM 713 C C . GLU A 1 93 ? -5.898 11.432 7.424 1.00 90.56 93 GLU A C 1
ATOM 715 O O . GLU A 1 93 ? -5.936 10.259 7.053 1.00 90.56 93 GLU A O 1
ATOM 720 N N . GLU A 1 94 ? -7.020 12.118 7.665 1.00 91.69 94 GLU A N 1
ATOM 721 C CA . GLU A 1 94 ? -8.363 11.528 7.570 1.00 91.69 94 GLU A CA 1
ATOM 722 C C . GLU A 1 94 ? -8.633 10.955 6.172 1.00 91.69 94 GLU A C 1
ATOM 724 O O . GLU A 1 94 ? -9.072 9.809 6.022 1.00 91.69 94 GLU A O 1
ATOM 729 N N . ARG A 1 95 ? -8.369 11.748 5.124 1.00 92.44 95 ARG A N 1
ATOM 730 C CA . ARG A 1 95 ? -8.611 11.330 3.737 1.00 92.44 95 ARG A CA 1
ATOM 731 C C . ARG A 1 95 ? -7.758 10.127 3.367 1.00 92.44 95 ARG A C 1
ATOM 733 O O . ARG A 1 95 ? -8.273 9.228 2.702 1.00 92.44 95 ARG A O 1
ATOM 740 N N . LEU A 1 96 ? -6.504 10.095 3.821 1.00 92.06 96 LEU A N 1
ATOM 741 C CA . LEU A 1 96 ? -5.616 8.953 3.638 1.00 92.06 96 LEU A CA 1
ATOM 742 C C . LEU A 1 96 ? -6.226 7.690 4.255 1.00 92.06 96 LEU A C 1
ATOM 744 O O . LEU A 1 96 ? -6.390 6.692 3.554 1.00 92.06 96 LEU A O 1
ATOM 748 N N . TYR A 1 97 ? -6.613 7.712 5.531 1.00 92.81 97 TYR A N 1
ATOM 749 C CA . TYR A 1 97 ? -7.130 6.503 6.172 1.00 92.81 97 TYR A CA 1
ATOM 750 C C . TYR A 1 97 ? -8.481 6.069 5.597 1.00 92.81 97 TYR A C 1
ATOM 752 O O . TYR A 1 97 ? -8.657 4.889 5.287 1.00 92.81 97 TYR A O 1
ATOM 760 N N . HIS A 1 98 ? -9.411 6.990 5.334 1.00 90.94 98 HIS A N 1
ATOM 761 C CA . HIS A 1 98 ? -10.657 6.653 4.638 1.00 90.94 98 HIS A CA 1
ATOM 762 C C . HIS A 1 98 ? -10.409 6.050 3.250 1.00 90.94 98 HIS A C 1
ATOM 764 O O . HIS A 1 98 ? -11.108 5.117 2.838 1.00 90.94 98 HIS A O 1
ATOM 770 N N . HIS A 1 99 ? -9.394 6.537 2.536 1.00 87.94 99 HIS A N 1
ATOM 771 C CA . HIS A 1 99 ? -8.929 5.910 1.311 1.00 87.94 99 HIS A CA 1
ATOM 772 C C . HIS A 1 99 ? -8.415 4.485 1.568 1.00 87.94 99 HIS A C 1
ATOM 774 O O . HIS A 1 99 ? -8.883 3.562 0.902 1.00 87.94 99 HIS A O 1
ATOM 780 N N . MET A 1 100 ? -7.543 4.266 2.556 1.00 84.12 100 MET A N 1
ATOM 781 C CA . MET A 1 100 ? -7.031 2.930 2.892 1.00 84.12 100 MET A CA 1
ATOM 782 C C . MET A 1 100 ? -8.150 1.950 3.258 1.00 84.12 100 MET A C 1
ATOM 784 O O . MET A 1 100 ? -8.131 0.791 2.845 1.00 84.12 100 MET A O 1
ATOM 788 N N . GLN A 1 101 ? -9.166 2.407 3.985 1.00 89.56 101 GLN A N 1
ATOM 789 C CA . GLN A 1 101 ? -10.314 1.583 4.349 1.00 89.56 101 GLN A CA 1
ATOM 790 C C . GLN A 1 101 ? -11.142 1.179 3.123 1.00 89.56 101 GLN A C 1
ATOM 792 O O . GLN A 1 101 ? -11.509 0.005 2.986 1.00 89.56 101 GLN A O 1
ATOM 797 N N . LYS A 1 102 ? -11.448 2.136 2.234 1.00 82.75 102 LYS A N 1
ATOM 798 C CA . LYS A 1 102 ? -12.310 1.919 1.060 1.00 82.75 102 LYS A CA 1
ATOM 799 C C . LYS A 1 102 ? -11.600 1.185 -0.073 1.00 82.75 102 LYS A C 1
ATOM 801 O O . LYS A 1 102 ? -12.203 0.314 -0.694 1.00 82.75 102 LYS A O 1
ATOM 806 N N . MET A 1 103 ? -10.352 1.548 -0.349 1.00 76.81 103 MET A N 1
ATOM 807 C CA . MET A 1 103 ? -9.588 1.046 -1.492 1.00 76.81 103 MET A CA 1
ATOM 808 C C . MET A 1 103 ? -8.773 -0.197 -1.137 1.00 76.81 103 MET A C 1
ATOM 810 O O . MET A 1 103 ? -8.717 -1.117 -1.947 1.00 76.81 103 MET A O 1
ATOM 814 N N . HIS A 1 104 ? -8.222 -0.262 0.079 1.00 79.12 104 HIS A N 1
ATOM 815 C CA . HIS A 1 104 ? -7.218 -1.266 0.455 1.00 79.12 104 HIS A CA 1
ATOM 816 C C . HIS A 1 104 ? -7.641 -2.214 1.568 1.00 79.12 104 HIS A C 1
ATOM 818 O O . HIS A 1 104 ? -6.808 -2.913 2.135 1.00 79.12 104 HIS A O 1
ATOM 824 N N . GLY A 1 105 ? -8.925 -2.272 1.915 1.00 82.56 105 GLY A N 1
ATOM 825 C CA . GLY A 1 105 ? -9.331 -3.278 2.889 1.00 82.56 105 GLY A CA 1
ATOM 826 C C . GLY A 1 105 ? -9.062 -2.905 4.348 1.00 82.56 105 GLY A C 1
ATOM 827 O O . GLY A 1 105 ? -9.417 -3.693 5.222 1.00 82.56 105 GLY A O 1
ATOM 828 N N . GLN A 1 106 ? -8.451 -1.747 4.623 1.00 85.69 106 GLN A N 1
ATOM 829 C CA . GLN A 1 106 ? -7.805 -1.509 5.911 1.00 85.69 106 GLN A CA 1
ATOM 830 C C . GLN A 1 106 ? -8.813 -1.367 7.054 1.00 85.69 106 GLN A C 1
ATOM 832 O O . GLN A 1 106 ? -9.801 -0.636 6.942 1.00 85.69 106 GLN A O 1
ATOM 837 N N . TYR A 1 107 ? -8.552 -2.061 8.163 1.00 90.19 107 TYR A N 1
ATOM 838 C CA . TYR A 1 107 ? -9.273 -1.845 9.412 1.00 90.19 107 TYR A CA 1
ATOM 839 C C . TYR A 1 107 ? -8.704 -0.622 10.126 1.00 90.19 107 TYR A C 1
ATOM 841 O O . TYR A 1 107 ? -7.492 -0.519 10.335 1.00 90.19 107 TYR A O 1
ATOM 849 N N . LEU A 1 108 ? -9.597 0.298 10.476 1.00 93.56 108 LEU A N 1
ATOM 850 C CA . LEU A 1 108 ? -9.275 1.544 11.153 1.00 93.56 108 LEU A CA 1
ATOM 851 C C . LEU A 1 108 ? -9.906 1.572 12.536 1.00 93.56 108 LEU A C 1
ATOM 853 O O . LEU A 1 108 ? -10.976 0.996 12.737 1.00 93.56 108 LEU A O 1
ATOM 857 N N . LEU A 1 109 ? -9.268 2.308 13.435 1.00 95.31 109 LEU A N 1
ATOM 858 C CA . LEU A 1 109 ? -9.907 2.845 14.621 1.00 95.31 109 LEU A CA 1
ATOM 859 C C . LEU A 1 109 ? -10.090 4.350 14.457 1.00 95.31 109 LEU A C 1
ATOM 861 O O . LEU A 1 109 ? -9.177 5.066 14.039 1.00 95.31 109 LEU A O 1
ATOM 865 N N . TYR A 1 110 ? -11.277 4.801 14.831 1.00 95.50 110 TYR A N 1
ATOM 866 C CA . TYR A 1 110 ? -11.576 6.185 15.153 1.00 95.50 110 TYR A CA 1
ATOM 867 C C . TYR A 1 110 ? -11.377 6.344 16.651 1.00 95.50 110 TYR A C 1
ATOM 869 O O . TYR A 1 110 ? -11.692 5.414 17.396 1.00 95.50 110 TYR A O 1
ATOM 877 N N . PHE A 1 111 ? -10.863 7.480 17.109 1.00 94.75 111 PHE A N 1
ATOM 878 C CA . PHE A 1 111 ? -10.637 7.672 18.538 1.00 94.75 111 PHE A CA 1
ATOM 879 C C . PHE A 1 111 ? -10.783 9.121 18.993 1.00 94.75 111 PHE A C 1
ATOM 881 O O . PHE A 1 111 ? -10.512 10.063 18.253 1.00 94.75 111 PHE A O 1
ATOM 888 N N . CYS A 1 112 ? -11.181 9.301 20.249 1.00 93.50 112 CYS A N 1
ATOM 889 C CA . CYS A 1 112 ? -11.209 10.598 20.898 1.00 93.50 112 CYS A CA 1
ATOM 890 C C . CYS A 1 112 ? -9.788 10.999 21.309 1.00 93.50 112 CYS A C 1
ATOM 892 O O . CYS A 1 112 ? -9.156 10.331 22.129 1.00 93.50 112 CYS A O 1
ATOM 894 N N . LYS A 1 113 ? -9.293 12.124 20.782 1.00 90.75 113 LYS A N 1
ATOM 895 C CA . LYS A 1 113 ? -7.969 12.680 21.112 1.00 90.75 113 LYS A CA 1
ATOM 896 C C . LYS A 1 113 ? -7.833 13.098 22.581 1.00 90.75 113 LYS A C 1
ATOM 898 O O . LYS A 1 113 ? -6.712 13.268 23.054 1.00 90.75 113 LYS A O 1
ATOM 903 N N . VAL A 1 114 ? -8.953 13.264 23.285 1.00 88.25 114 VAL A N 1
ATOM 904 C CA . VAL A 1 114 ? -8.992 13.673 24.694 1.00 88.25 114 VAL A CA 1
ATOM 905 C C . VAL A 1 114 ? -8.866 12.456 25.612 1.00 88.25 114 VAL A C 1
ATOM 907 O O . VAL A 1 114 ? -7.904 12.348 26.359 1.00 88.25 114 VAL A O 1
ATOM 910 N N . CYS A 1 115 ? -9.798 11.502 25.530 1.00 90.12 115 CYS A N 1
ATOM 911 C CA . CYS A 1 115 ? -9.867 10.398 26.495 1.00 90.12 115 CYS A CA 1
ATOM 912 C C . CYS A 1 115 ? -9.317 9.056 25.983 1.00 90.12 115 CYS A C 1
ATOM 914 O O . CYS A 1 115 ? -9.284 8.092 26.743 1.00 90.12 115 CYS A O 1
ATOM 916 N N . GLY A 1 116 ? -8.936 8.959 24.706 1.00 92.50 116 GLY A N 1
ATOM 917 C CA . GLY A 1 116 ? -8.434 7.723 24.100 1.00 92.50 116 GLY A CA 1
ATOM 918 C C . GLY A 1 116 ? -9.503 6.675 23.775 1.00 92.50 116 GLY A C 1
ATOM 919 O O . GLY A 1 116 ? -9.145 5.611 23.275 1.00 92.50 116 GLY A O 1
ATOM 920 N N . LEU A 1 117 ? -10.795 6.944 24.016 1.00 95.56 117 LEU A N 1
ATOM 921 C CA . LEU A 1 117 ? -11.884 6.048 23.606 1.00 95.56 117 LEU A CA 1
ATOM 922 C C . LEU A 1 117 ? -11.834 5.837 22.096 1.00 95.56 117 LEU A C 1
ATOM 924 O O . LEU A 1 117 ? -11.852 6.809 21.342 1.00 95.56 117 LEU A O 1
ATOM 928 N N . ALA A 1 118 ? -11.807 4.583 21.667 1.00 97.06 118 ALA A N 1
ATOM 929 C CA . ALA A 1 118 ? -11.686 4.192 20.278 1.00 97.06 118 ALA A CA 1
ATOM 930 C C . ALA A 1 118 ? -12.706 3.123 19.893 1.00 97.06 118 ALA A C 1
ATOM 932 O O . ALA A 1 118 ? -13.084 2.272 20.700 1.00 97.06 118 ALA A O 1
ATOM 933 N N . ASN A 1 119 ? -13.135 3.165 18.636 1.00 96.06 119 ASN A N 1
ATOM 934 C CA . ASN A 1 119 ? -13.992 2.152 18.037 1.00 96.06 119 ASN A CA 1
ATOM 935 C C . ASN A 1 119 ? -13.732 2.084 16.522 1.00 96.06 119 ASN A C 1
ATOM 937 O O . ASN A 1 119 ? -13.323 3.068 15.904 1.00 96.06 119 ASN A O 1
ATOM 941 N N . SER A 1 120 ? -13.971 0.927 15.904 1.00 92.25 120 SER A N 1
ATOM 942 C CA . SER A 1 120 ? -13.943 0.792 14.442 1.00 92.25 120 SER A CA 1
ATOM 943 C C . SER A 1 120 ? -15.139 1.452 13.744 1.00 92.25 120 SER A C 1
ATOM 945 O O . SER A 1 120 ? -15.087 1.690 12.539 1.00 92.25 120 SER A O 1
ATOM 947 N N . ASP A 1 121 ? -16.208 1.745 14.484 1.00 91.88 121 ASP A N 1
ATOM 948 C CA . ASP A 1 121 ? -17.334 2.572 14.064 1.00 91.88 121 ASP A CA 1
ATOM 949 C C . ASP A 1 121 ? -17.137 4.020 14.539 1.00 91.88 121 ASP A C 1
ATOM 951 O O . ASP A 1 121 ? -17.262 4.347 15.724 1.00 91.88 121 ASP A O 1
ATOM 955 N N . GLY A 1 122 ? -16.845 4.906 13.587 1.00 91.88 122 GLY A N 1
ATOM 956 C CA . GLY A 1 122 ? -16.630 6.325 13.854 1.00 91.88 122 GLY A CA 1
ATOM 957 C C . GLY A 1 122 ? -17.846 7.036 14.445 1.00 91.88 122 GLY A C 1
ATOM 958 O O . GLY A 1 122 ? -17.669 8.026 15.154 1.00 91.88 122 GLY A O 1
ATOM 959 N N . GLN A 1 123 ? -19.067 6.526 14.237 1.00 93.06 123 GLN A N 1
ATOM 960 C CA . GLN A 1 123 ? -20.279 7.147 14.771 1.00 93.06 123 GLN A CA 1
ATOM 961 C C . GLN A 1 123 ? -20.341 7.069 16.300 1.00 93.06 123 GLN A C 1
ATOM 963 O O . GLN A 1 123 ? -20.826 8.002 16.949 1.00 93.06 123 GLN A O 1
ATOM 968 N N . ILE A 1 124 ? -19.826 5.985 16.886 1.00 93.81 124 ILE A N 1
ATOM 969 C CA . ILE A 1 124 ? -19.769 5.796 18.341 1.00 93.81 124 ILE A CA 1
ATOM 970 C C . ILE A 1 124 ? -18.874 6.868 18.963 1.00 93.81 124 ILE A C 1
ATOM 972 O O . ILE A 1 124 ? -19.275 7.561 19.900 1.00 93.81 124 ILE A O 1
ATOM 976 N N . VAL A 1 125 ? -17.687 7.061 18.390 1.00 94.25 125 VAL A N 1
ATOM 977 C CA . VAL A 1 125 ? -16.718 8.036 18.894 1.00 94.25 125 VAL A CA 1
ATOM 978 C C . VAL A 1 125 ? -17.192 9.465 18.630 1.00 94.25 125 VAL A C 1
ATOM 980 O O . VAL A 1 125 ? -17.053 10.332 19.491 1.00 94.25 125 VAL A O 1
ATOM 983 N N . TYR A 1 126 ? -17.808 9.720 17.472 1.00 92.44 126 TYR A N 1
ATOM 984 C CA . TYR A 1 126 ? -18.371 11.031 17.149 1.00 92.44 126 TYR A CA 1
ATOM 985 C C . TYR A 1 126 ? -19.464 11.413 18.146 1.00 92.44 126 TYR A C 1
ATOM 987 O O . TYR A 1 126 ? -19.453 12.514 18.690 1.00 92.44 126 TYR A O 1
ATOM 995 N N . SER A 1 127 ? -20.370 10.479 18.447 1.00 92.62 127 SER A N 1
ATOM 996 C CA . SER A 1 127 ? -21.443 10.689 19.422 1.00 92.62 127 SER A CA 1
ATOM 997 C C . SER A 1 127 ? -20.895 10.977 20.820 1.00 92.62 127 SER A C 1
ATOM 999 O O . SER A 1 127 ? -21.422 11.836 21.524 1.00 92.62 127 SER A O 1
ATOM 1001 N N . HIS A 1 128 ? -19.830 10.280 21.216 1.00 92.00 128 HIS A N 1
ATOM 1002 C CA . HIS A 1 128 ? -19.132 10.501 22.478 1.00 92.00 128 HIS A CA 1
ATOM 1003 C C . HIS A 1 128 ? -18.531 11.918 22.582 1.00 92.00 128 HIS A C 1
ATOM 1005 O O . HIS A 1 128 ? -18.717 12.596 23.596 1.00 92.00 128 HIS A O 1
ATOM 1011 N N . ILE A 1 129 ? -17.883 12.389 21.510 1.00 90.31 129 ILE A N 1
ATOM 1012 C CA . ILE A 1 129 ? -17.321 13.744 21.400 1.00 90.31 129 ILE A CA 1
ATOM 1013 C C . ILE A 1 129 ? -18.429 14.805 21.412 1.00 90.31 129 ILE A C 1
ATOM 1015 O O . ILE A 1 129 ? -18.383 15.743 22.204 1.00 90.31 129 ILE A O 1
ATOM 1019 N N . ALA A 1 130 ? -19.453 14.644 20.569 1.00 88.50 130 ALA A N 1
ATOM 1020 C CA . ALA A 1 130 ? -20.540 15.610 20.418 1.00 88.50 130 ALA A CA 1
ATOM 1021 C C . ALA A 1 130 ? -21.331 15.809 21.720 1.00 88.50 130 ALA A C 1
ATOM 1023 O O . ALA A 1 130 ? -21.737 16.922 22.043 1.00 88.50 130 ALA A O 1
ATOM 1024 N N . LYS A 1 131 ? -21.504 14.736 22.503 1.00 88.50 131 LYS A N 1
ATOM 1025 C CA . LYS A 1 131 ? -22.142 14.774 23.827 1.00 88.50 131 LYS A CA 1
ATOM 1026 C C . LYS A 1 131 ? -21.214 15.269 24.945 1.00 88.50 131 LYS A C 1
ATOM 1028 O O . LYS A 1 131 ? -21.636 15.252 26.097 1.00 88.50 131 LYS A O 1
ATOM 1033 N N . LYS A 1 132 ? -19.971 15.664 24.634 1.00 82.62 132 LYS A N 1
ATOM 1034 C CA . LYS A 1 132 ? -18.951 16.129 25.593 1.00 82.62 132 LYS A CA 1
ATOM 1035 C C . LYS A 1 132 ? -18.810 15.204 26.808 1.00 82.62 132 LYS A C 1
ATOM 1037 O O . LYS A 1 132 ? -18.768 15.642 27.950 1.00 82.62 132 LYS A O 1
ATOM 1042 N N . GLN A 1 133 ? -18.751 13.896 26.559 1.00 83.50 133 GLN A N 1
ATOM 1043 C CA . GLN A 1 133 ? -18.665 12.892 27.627 1.00 83.50 133 GLN A CA 1
ATOM 1044 C C . GLN A 1 133 ? -17.253 12.763 28.233 1.00 83.50 133 GLN A C 1
ATOM 1046 O O . GLN A 1 133 ? -17.068 12.036 29.209 1.00 83.50 133 GLN A O 1
ATOM 1051 N N . CYS A 1 134 ? -16.254 13.447 27.667 1.00 79.31 134 CYS A N 1
ATOM 1052 C CA . CYS A 1 134 ? -14.904 13.563 28.222 1.00 79.31 134 CYS A CA 1
ATOM 1053 C C . CYS A 1 134 ? -14.840 14.680 29.266 1.00 79.31 134 CYS A C 1
ATOM 1055 O O . CYS A 1 134 ? -15.320 15.778 29.009 1.00 79.31 134 CYS A O 1
ATOM 1057 N N . LYS A 1 135 ? -14.174 14.436 30.398 1.00 67.81 135 LYS A N 1
ATOM 1058 C CA . LYS A 1 135 ? -14.008 15.409 31.492 1.00 67.81 135 LYS A CA 1
ATOM 1059 C C . LYS A 1 135 ? -12.866 16.428 31.300 1.00 67.81 135 LYS A C 1
ATOM 1061 O O . LYS A 1 135 ? -12.330 16.895 32.292 1.00 67.81 135 LYS A O 1
ATOM 1066 N N . ASP A 1 136 ? -12.500 16.797 30.076 1.00 60.03 136 ASP A N 1
ATOM 1067 C CA . ASP A 1 136 ? -11.418 17.773 29.859 1.00 60.03 136 ASP A CA 1
ATOM 1068 C C . ASP A 1 136 ? -11.853 18.909 28.930 1.00 60.03 136 ASP A C 1
ATOM 1070 O O . ASP A 1 136 ? -12.211 18.688 27.772 1.00 60.03 136 ASP A O 1
ATOM 1074 N N . GLU A 1 137 ? -11.812 20.133 29.460 1.00 52.44 137 GLU A N 1
ATOM 1075 C CA . GLU A 1 137 ? -12.281 21.371 28.817 1.00 52.44 137 GLU A CA 1
ATOM 1076 C C . GLU A 1 137 ? -11.261 21.985 27.838 1.00 52.44 137 GLU A C 1
ATOM 1078 O O . GLU A 1 137 ? -11.544 22.990 27.194 1.00 52.44 137 GLU A O 1
ATOM 1083 N N . VAL A 1 138 ? -10.069 21.396 27.704 1.00 52.72 138 VAL A N 1
ATOM 1084 C CA . VAL A 1 138 ? -8.891 22.112 27.175 1.00 52.72 138 VAL A CA 1
ATOM 1085 C C . VAL A 1 138 ? -8.735 22.044 25.647 1.00 52.72 138 VAL A C 1
ATOM 1087 O O . VAL A 1 138 ? -7.867 22.720 25.100 1.00 52.72 138 VAL A O 1
ATOM 1090 N N . LEU A 1 139 ? -9.563 21.290 24.910 1.00 50.75 139 LEU A N 1
ATOM 1091 C CA . LEU A 1 139 ? -9.497 21.327 23.441 1.00 50.75 139 LEU A CA 1
ATOM 1092 C C . LEU A 1 139 ? -10.548 22.267 22.851 1.00 50.75 139 LEU A C 1
ATOM 1094 O O . LEU A 1 139 ? -11.740 21.944 22.829 1.00 50.75 139 LEU A O 1
ATOM 1098 N N . ASP A 1 140 ? -10.067 23.378 22.296 1.00 53.31 140 ASP A N 1
ATOM 1099 C CA . ASP A 1 140 ? -10.830 24.218 21.381 1.00 53.31 140 ASP A CA 1
ATOM 1100 C C . ASP A 1 140 ? -11.381 23.366 20.218 1.00 53.31 140 ASP A C 1
ATOM 1102 O O . ASP A 1 140 ? -10.815 22.330 19.851 1.00 53.31 140 ASP A O 1
ATOM 1106 N N . SER A 1 141 ? -12.526 23.770 19.672 1.00 52.12 141 SER A N 1
ATOM 1107 C CA . SER A 1 141 ? -13.472 22.957 18.880 1.00 52.12 141 SER A CA 1
ATOM 1108 C C . SER A 1 141 ? -12.953 22.343 17.563 1.00 52.12 141 SER A C 1
ATOM 1110 O O . SER A 1 141 ? -13.727 21.768 16.798 1.00 52.12 141 SER A O 1
ATOM 1112 N N . VAL A 1 142 ? -11.656 22.435 17.273 1.00 57.06 142 VAL A N 1
ATOM 1113 C CA . VAL A 1 142 ? -11.128 22.377 15.907 1.00 57.06 142 VAL A CA 1
ATOM 1114 C C . VAL A 1 142 ? -11.016 20.954 15.342 1.00 57.06 142 VAL A C 1
ATOM 1116 O O . VAL A 1 142 ? -11.298 20.778 14.164 1.00 57.06 142 VAL A O 1
ATOM 1119 N N . CYS A 1 143 ? -10.697 19.919 16.132 1.00 70.00 143 CYS A N 1
ATOM 1120 C CA . CYS A 1 143 ? -10.922 18.505 15.765 1.00 70.00 143 CYS A CA 1
ATOM 1121 C C . CYS A 1 143 ? -10.511 17.567 16.913 1.00 70.00 143 CYS A C 1
ATOM 1123 O O . CYS A 1 143 ? -9.322 17.340 17.153 1.00 70.00 143 CYS A O 1
ATOM 1125 N N . GLN A 1 144 ? -11.491 16.966 17.593 1.00 84.81 144 GLN A N 1
ATOM 1126 C CA . GLN A 1 144 ? -11.256 16.041 18.713 1.00 84.81 144 GLN A CA 1
ATOM 1127 C C . GLN A 1 144 ? -11.183 14.561 18.292 1.00 84.81 144 GLN A C 1
ATOM 1129 O O . GLN A 1 144 ? -10.962 13.695 19.138 1.00 84.81 144 GLN A O 1
ATOM 1134 N N . MET A 1 145 ? -11.368 14.259 17.004 1.00 92.19 145 MET A N 1
ATOM 1135 C CA . MET A 1 145 ? -11.367 12.898 16.461 1.00 92.19 145 MET A CA 1
ATOM 1136 C C . MET A 1 145 ? -10.048 12.596 15.751 1.00 92.19 145 MET A C 1
ATOM 1138 O O . MET A 1 145 ? -9.587 13.393 14.939 1.00 92.19 145 MET A O 1
ATOM 1142 N N . GLY A 1 146 ? -9.451 11.444 16.032 1.00 93.12 146 GLY A N 1
ATOM 1143 C CA . GLY A 1 146 ? -8.298 10.920 15.305 1.00 93.12 146 GLY A CA 1
ATOM 1144 C C . GLY A 1 146 ? -8.610 9.625 14.558 1.00 93.12 146 GLY A C 1
ATOM 1145 O O . GLY A 1 146 ? -9.659 9.006 14.758 1.00 93.12 146 GLY A O 1
ATOM 1146 N N . PHE A 1 147 ? -7.674 9.226 13.695 1.00 93.12 147 PHE A N 1
ATOM 1147 C CA . PHE A 1 147 ? -7.797 8.078 12.796 1.00 93.12 147 PHE A CA 1
ATOM 1148 C C . PHE A 1 147 ? -6.486 7.307 12.774 1.00 93.12 147 PHE A C 1
ATOM 1150 O O . PHE A 1 147 ? -5.412 7.903 12.752 1.00 93.12 147 PHE A O 1
ATOM 1157 N N . VAL A 1 148 ? -6.561 5.981 12.762 1.00 93.12 148 VAL A N 1
ATOM 1158 C CA . VAL A 1 148 ? -5.362 5.143 12.731 1.00 93.12 148 VAL A CA 1
ATOM 1159 C C . VAL A 1 148 ? -5.663 3.751 12.186 1.00 93.12 148 VAL A C 1
ATOM 1161 O O . VAL A 1 148 ? -6.767 3.230 12.352 1.00 93.12 148 VAL A O 1
ATOM 1164 N N . ALA A 1 149 ? -4.673 3.111 11.562 1.00 92.50 149 ALA A N 1
ATOM 1165 C CA . ALA A 1 149 ? -4.713 1.681 11.280 1.00 92.50 149 ALA A CA 1
ATOM 1166 C C . ALA A 1 149 ? -4.822 0.860 12.579 1.00 92.50 149 ALA A C 1
ATOM 1168 O O . ALA A 1 149 ? -3.954 0.914 13.443 1.00 92.50 149 ALA A O 1
ATOM 1169 N N . ALA A 1 150 ? -5.869 0.046 12.703 1.00 93.06 150 ALA A N 1
ATOM 1170 C CA . ALA A 1 150 ? -6.113 -0.742 13.911 1.00 93.06 150 ALA A CA 1
ATOM 1171 C C . ALA A 1 150 ? -4.983 -1.748 14.206 1.00 93.06 150 ALA A C 1
ATOM 1173 O O . ALA A 1 150 ? -4.646 -1.985 15.357 1.00 93.06 150 ALA A O 1
ATOM 1174 N N . CYS A 1 151 ? -4.340 -2.297 13.174 1.00 90.00 151 CYS A N 1
ATOM 1175 C CA . CYS A 1 151 ? -3.290 -3.307 13.314 1.00 90.00 151 CYS A CA 1
ATOM 1176 C C . CYS A 1 151 ? -1.983 -2.810 13.955 1.00 90.00 151 CYS A C 1
ATOM 1178 O O . CYS A 1 151 ? -1.063 -3.604 14.097 1.00 90.00 151 CYS A O 1
ATOM 1180 N N . ILE A 1 152 ? -1.848 -1.538 14.338 1.00 89.19 152 ILE A N 1
ATOM 1181 C CA . ILE A 1 152 ? -0.646 -1.083 15.060 1.00 89.19 152 ILE A CA 1
ATOM 1182 C C . ILE A 1 152 ? -0.714 -1.368 16.566 1.00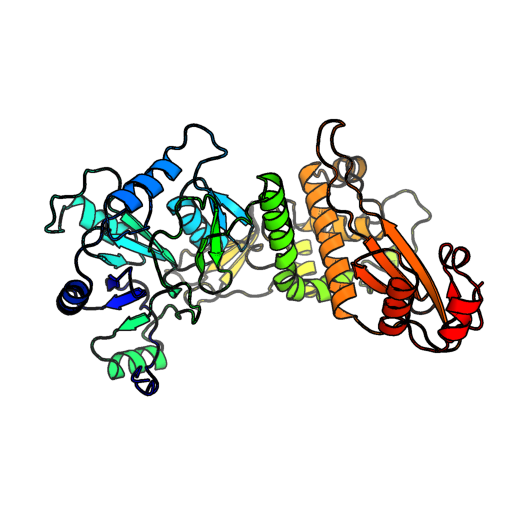 89.19 152 ILE A C 1
ATOM 1184 O O . ILE A 1 152 ? 0.309 -1.282 17.247 1.00 89.19 152 ILE A O 1
ATOM 1188 N N . PHE A 1 153 ? -1.908 -1.669 17.091 1.00 91.62 153 PHE A N 1
ATOM 1189 C CA . PHE A 1 153 ? -2.119 -1.804 18.527 1.00 91.62 153 PHE A CA 1
ATOM 1190 C C . PHE A 1 153 ? -2.028 -3.244 19.004 1.00 91.62 153 PHE A C 1
ATOM 1192 O O . PHE A 1 153 ? -2.582 -4.144 18.379 1.00 91.62 153 PHE A O 1
ATOM 1199 N N . HIS A 1 154 ? -1.421 -3.432 20.173 1.00 90.19 154 HIS A N 1
ATOM 1200 C CA . HIS A 1 154 ? -1.549 -4.667 20.939 1.00 90.19 154 HIS A CA 1
ATOM 1201 C C . HIS A 1 154 ? -2.673 -4.538 21.947 1.00 90.19 154 HIS A C 1
ATOM 1203 O O . HIS A 1 154 ? -2.661 -3.662 22.815 1.00 90.19 154 HIS A O 1
ATOM 1209 N N . PHE A 1 155 ? -3.649 -5.423 21.821 1.00 94.25 155 PHE A N 1
ATOM 1210 C CA . PHE A 1 155 ? -4.763 -5.480 22.741 1.00 94.25 155 PHE A CA 1
ATOM 1211 C C . PHE A 1 155 ? -4.333 -6.108 24.069 1.00 94.25 155 PHE A C 1
ATOM 1213 O O . PHE A 1 155 ? -3.476 -6.988 24.116 1.00 94.25 155 PHE A O 1
ATOM 1220 N N . GLN A 1 156 ? -4.904 -5.611 25.160 1.00 92.25 156 GLN A N 1
ATOM 1221 C CA . GLN A 1 156 ? -4.687 -6.077 26.523 1.00 92.25 156 GLN A CA 1
ATOM 1222 C C . GLN A 1 156 ? -6.040 -6.570 27.059 1.00 92.25 156 GLN A C 1
ATOM 1224 O O . GLN A 1 156 ? -6.796 -5.768 27.622 1.00 92.25 156 GLN A O 1
ATOM 1229 N N . PRO A 1 157 ? -6.393 -7.849 26.815 1.00 91.19 157 PRO A N 1
ATOM 1230 C CA . PRO A 1 157 ? -7.660 -8.409 27.268 1.00 91.19 157 PRO A CA 1
ATOM 1231 C C . PRO A 1 157 ? -7.706 -8.450 28.796 1.00 91.19 157 PRO A C 1
ATOM 1233 O O . PRO A 1 157 ? -6.704 -8.756 29.442 1.00 91.19 157 PRO A O 1
ATOM 1236 N N . ALA A 1 158 ? -8.877 -8.177 29.379 1.00 90.00 158 ALA A N 1
ATOM 1237 C CA . ALA A 1 158 ? -9.058 -8.295 30.827 1.00 90.00 158 ALA A CA 1
ATOM 1238 C C . ALA A 1 158 ? -8.930 -9.751 31.315 1.00 90.00 158 ALA A C 1
ATOM 1240 O O . ALA A 1 158 ? -8.453 -9.993 32.421 1.00 90.00 158 ALA A O 1
ATOM 1241 N N . ASP A 1 159 ? -9.333 -10.705 30.472 1.00 91.31 159 ASP A N 1
ATOM 1242 C CA . ASP A 1 159 ? -9.218 -12.146 30.695 1.00 91.31 159 ASP A CA 1
ATOM 1243 C C . ASP A 1 159 ? -8.588 -12.802 29.451 1.00 91.31 159 ASP A C 1
ATOM 1245 O O . ASP A 1 159 ? -9.292 -13.083 28.471 1.00 91.31 159 ASP A O 1
ATOM 1249 N N . PRO A 1 160 ? -7.257 -13.005 29.452 1.00 89.94 160 PRO A N 1
ATOM 1250 C CA . PRO A 1 160 ? -6.545 -13.591 28.323 1.00 89.94 160 PRO A CA 1
ATOM 1251 C C . PRO A 1 160 ? -7.018 -15.002 27.953 1.00 89.94 160 PRO A C 1
ATOM 1253 O O . PRO A 1 160 ? -7.162 -15.304 26.772 1.00 89.94 160 PRO A O 1
ATOM 1256 N N . GLN A 1 161 ? -7.334 -15.848 28.939 1.00 90.44 161 GLN A N 1
ATOM 1257 C CA . GLN A 1 161 ? -7.757 -17.232 28.693 1.00 90.44 161 GLN A CA 1
ATOM 1258 C C . GLN A 1 161 ? -9.120 -17.275 27.999 1.00 90.44 161 GLN A C 1
ATOM 1260 O O . GLN A 1 161 ? -9.309 -17.991 27.013 1.00 90.44 161 GLN A O 1
ATOM 1265 N N . LYS A 1 162 ? -10.072 -16.460 28.469 1.00 93.19 162 LYS A N 1
ATOM 1266 C CA . LYS A 1 162 ? -11.379 -16.317 27.818 1.00 93.19 162 LYS A CA 1
ATOM 1267 C C . LYS A 1 162 ? -11.248 -15.734 26.416 1.00 93.19 162 LYS A C 1
ATOM 1269 O O . LYS A 1 162 ? -11.937 -16.187 25.503 1.00 93.19 162 LYS A O 1
ATOM 1274 N N . TYR A 1 163 ? -10.392 -14.730 26.245 1.00 92.25 163 TYR A N 1
ATOM 1275 C CA . TYR A 1 163 ? -10.137 -14.120 24.946 1.00 92.25 163 TYR A CA 1
ATOM 1276 C C . TYR A 1 163 ? -9.618 -15.160 23.940 1.00 92.25 163 TYR A C 1
ATOM 1278 O O . TYR A 1 163 ? -10.189 -15.298 22.858 1.00 92.25 163 TYR A O 1
ATOM 1286 N N . GLU A 1 164 ? -8.603 -15.942 24.318 1.00 90.44 164 GLU A N 1
ATOM 1287 C CA . GLU A 1 164 ? -8.037 -17.004 23.478 1.00 90.44 164 GLU A CA 1
ATOM 1288 C C . GLU A 1 164 ? -9.072 -18.078 23.148 1.00 90.44 164 GLU A C 1
ATOM 1290 O O . GLU A 1 164 ? -9.195 -18.481 21.994 1.00 90.44 164 GLU A O 1
ATOM 1295 N N . PHE A 1 165 ? -9.876 -18.500 24.128 1.00 92.31 165 PHE A N 1
ATOM 1296 C CA . PHE A 1 165 ? -10.952 -19.463 23.905 1.00 92.31 165 PHE A CA 1
ATOM 1297 C C . PHE A 1 165 ? -11.969 -18.969 22.862 1.00 92.31 165 PHE A C 1
ATOM 1299 O O . PHE A 1 165 ? -12.312 -19.706 21.935 1.00 92.31 165 PHE A O 1
ATOM 1306 N N . LEU A 1 166 ? -12.424 -17.716 22.979 1.00 92.25 166 LEU A N 1
ATOM 1307 C CA . LEU A 1 166 ? -13.380 -17.109 22.045 1.00 92.25 166 LEU A CA 1
ATOM 1308 C C . LEU A 1 166 ? -12.779 -16.852 20.658 1.00 92.25 166 LEU A C 1
ATOM 1310 O O . LEU A 1 166 ? -13.488 -16.886 19.654 1.00 92.25 166 LEU A O 1
ATOM 1314 N N . GLN A 1 167 ? -11.479 -16.577 20.577 1.00 87.88 167 GLN A N 1
ATOM 1315 C CA . GLN A 1 167 ? -10.800 -16.454 19.293 1.00 87.88 167 GLN A CA 1
ATOM 1316 C C . GLN A 1 167 ? -10.658 -17.827 18.621 1.00 87.88 167 GLN A C 1
ATOM 1318 O O . GLN A 1 167 ? -10.994 -17.974 17.446 1.00 87.88 167 GLN A O 1
ATOM 1323 N N . ASN A 1 168 ? -10.217 -18.842 19.367 1.00 88.12 168 ASN A N 1
ATOM 1324 C CA . ASN A 1 168 ? -9.957 -20.186 18.850 1.00 88.12 168 ASN A CA 1
ATOM 1325 C C . ASN A 1 168 ? -11.234 -20.915 18.412 1.00 88.12 168 ASN A C 1
ATOM 1327 O O . ASN A 1 168 ? -11.196 -21.692 17.462 1.00 88.12 168 ASN A O 1
ATOM 1331 N N . ASN A 1 169 ? -12.375 -20.648 19.056 1.00 91.81 169 ASN A N 1
ATOM 1332 C CA . ASN A 1 169 ? -13.668 -21.207 18.647 1.00 91.81 169 ASN A CA 1
ATOM 1333 C C . ASN A 1 169 ? -14.380 -20.389 17.546 1.00 91.81 169 ASN A C 1
ATOM 1335 O O . ASN A 1 169 ? -15.489 -20.739 17.143 1.00 91.81 169 ASN A O 1
ATOM 1339 N N . GLY A 1 170 ? -13.768 -19.300 17.064 1.00 86.75 170 GLY A N 1
ATOM 1340 C CA . GLY A 1 170 ? -14.315 -18.445 16.009 1.00 86.75 170 GLY A CA 1
ATOM 1341 C C . GLY A 1 170 ? -15.436 -17.494 16.448 1.00 86.75 170 GLY A C 1
ATOM 1342 O O . GLY A 1 170 ? -15.990 -16.792 15.601 1.00 86.75 170 GLY A O 1
ATOM 1343 N N . ALA A 1 171 ? -15.770 -17.422 17.741 1.00 90.62 171 ALA A N 1
ATOM 1344 C CA . ALA A 1 171 ? -16.775 -16.493 18.263 1.00 90.62 171 ALA A CA 1
ATOM 1345 C C . ALA A 1 171 ? -16.287 -15.033 18.297 1.00 90.62 171 ALA A C 1
ATOM 1347 O O . ALA A 1 171 ? -17.106 -14.112 18.343 1.00 90.62 171 ALA A O 1
ATOM 1348 N N . LEU A 1 172 ? -14.970 -14.803 18.262 1.00 88.56 172 LEU A N 1
ATOM 1349 C CA . LEU A 1 172 ? -14.357 -13.478 18.303 1.00 88.56 172 LEU A CA 1
ATOM 1350 C C . LEU A 1 172 ? -13.559 -13.186 17.029 1.00 88.56 172 LEU A C 1
ATOM 1352 O O . LEU A 1 172 ? -12.490 -13.745 16.792 1.00 88.56 172 LEU A O 1
ATOM 1356 N N . ALA A 1 173 ? -14.056 -12.246 16.225 1.00 90.75 173 ALA A N 1
ATOM 1357 C CA . ALA A 1 173 ? -13.309 -11.715 15.091 1.00 90.75 173 ALA A CA 1
ATOM 1358 C C . ALA A 1 173 ? -12.306 -10.657 15.570 1.00 90.75 173 ALA A C 1
ATOM 1360 O O . ALA A 1 173 ? -12.696 -9.659 16.182 1.00 90.75 173 ALA A O 1
ATOM 1361 N N . VAL A 1 174 ? -11.029 -10.853 15.245 1.00 91.56 174 VAL A N 1
ATOM 1362 C CA . VAL A 1 174 ? -9.929 -10.012 15.730 1.00 91.56 174 VAL A CA 1
ATOM 1363 C C . VAL A 1 174 ? -9.139 -9.411 14.572 1.00 91.56 174 VAL A C 1
ATOM 1365 O O . VAL A 1 174 ? -8.986 -10.014 13.508 1.00 91.56 174 VAL A O 1
ATOM 1368 N N . ILE A 1 175 ? -8.633 -8.201 14.774 1.00 90.69 175 ILE A N 1
ATOM 1369 C CA . ILE A 1 175 ? -7.722 -7.525 13.858 1.00 90.69 175 ILE A CA 1
ATOM 1370 C C . ILE A 1 175 ? -6.311 -7.895 14.289 1.00 90.69 175 ILE A C 1
ATOM 1372 O O . ILE A 1 175 ? -5.855 -7.469 15.350 1.00 90.69 175 ILE A O 1
ATOM 1376 N N . VAL A 1 176 ? -5.640 -8.690 13.459 1.00 86.06 176 VAL A N 1
ATOM 1377 C CA . VAL A 1 176 ? -4.283 -9.167 13.733 1.00 86.06 176 VAL A CA 1
ATOM 1378 C C . VAL A 1 176 ? -3.322 -7.971 13.781 1.00 86.06 176 VAL A C 1
ATOM 1380 O O . VAL A 1 176 ? -3.310 -7.165 12.840 1.00 86.06 176 VAL A O 1
ATOM 1383 N N . PRO A 1 177 ? -2.547 -7.822 14.865 1.00 86.31 177 PRO A N 1
ATOM 1384 C CA . PRO A 1 177 ? -1.579 -6.752 14.981 1.00 86.31 177 PRO A CA 1
ATOM 1385 C C . PRO A 1 177 ? -0.360 -7.026 14.103 1.00 86.31 177 PRO A C 1
ATOM 1387 O O . PRO A 1 177 ? -0.048 -8.160 13.749 1.00 86.31 177 PRO A O 1
ATOM 1390 N N . SER A 1 178 ? 0.323 -5.959 13.719 1.00 79.06 178 SER A N 1
ATOM 1391 C CA . SER A 1 178 ? 1.546 -6.028 12.941 1.00 79.06 178 SER A CA 1
ATOM 1392 C C . SER A 1 178 ? 2.759 -5.915 13.846 1.00 79.06 178 SER A C 1
ATOM 1394 O O . SER A 1 178 ? 2.845 -4.992 14.647 1.00 79.06 178 SER A O 1
ATOM 1396 N N . GLU A 1 179 ? 3.746 -6.774 13.613 1.00 70.88 179 GLU A N 1
ATOM 1397 C CA . GLU A 1 179 ? 5.014 -6.796 14.349 1.00 70.88 179 GLU A CA 1
ATOM 1398 C C . GLU A 1 179 ? 5.997 -5.672 13.972 1.00 70.88 179 GLU A C 1
ATOM 1400 O O . GLU A 1 179 ? 7.136 -5.654 14.432 1.00 70.88 179 GLU A O 1
ATOM 1405 N N . CYS A 1 180 ? 5.601 -4.699 13.143 1.00 66.56 180 CYS A N 1
ATOM 1406 C CA . CYS A 1 180 ? 6.490 -3.581 12.829 1.00 66.56 180 CYS A CA 1
ATOM 1407 C C . CYS A 1 180 ? 6.782 -2.709 14.056 1.00 66.56 180 CYS A C 1
ATOM 1409 O O . CYS A 1 180 ? 5.943 -2.518 14.935 1.00 66.56 180 CYS A O 1
ATOM 1411 N N . LEU A 1 181 ? 7.948 -2.064 14.035 1.00 66.06 181 LEU A N 1
ATOM 1412 C CA . LEU A 1 181 ? 8.406 -1.162 15.093 1.00 66.06 181 LEU A CA 1
ATOM 1413 C C . LEU A 1 181 ? 7.884 0.287 14.949 1.00 66.06 181 LEU A C 1
ATOM 1415 O O . LEU A 1 181 ? 8.256 1.154 15.731 1.00 66.06 181 LEU A O 1
ATOM 1419 N N . HIS A 1 182 ? 6.989 0.575 13.992 1.00 66.06 182 HIS A N 1
ATOM 1420 C CA . HIS A 1 182 ? 6.434 1.922 13.728 1.00 66.06 182 HIS A CA 1
ATOM 1421 C C . HIS A 1 182 ? 5.342 2.368 14.730 1.00 66.06 182 HIS A C 1
ATOM 1423 O O . HIS A 1 182 ? 4.324 2.942 14.338 1.00 66.06 182 HIS A O 1
ATOM 1429 N N . ARG A 1 183 ? 5.504 2.060 16.019 1.00 66.50 183 ARG A N 1
ATOM 1430 C CA . ARG A 1 183 ? 4.446 2.138 17.045 1.00 66.50 183 ARG A CA 1
ATOM 1431 C C . ARG A 1 183 ? 4.478 3.436 17.844 1.00 66.50 183 ARG A C 1
ATOM 1433 O O . ARG A 1 183 ? 4.475 3.407 19.069 1.00 66.50 183 ARG A O 1
ATOM 1440 N N . SER A 1 184 ? 4.527 4.575 17.167 1.00 73.69 184 SER A N 1
ATOM 1441 C CA . SER A 1 184 ? 4.524 5.870 17.843 1.00 73.69 184 SER A CA 1
ATOM 1442 C C . SER A 1 184 ? 3.787 6.920 17.027 1.00 73.69 184 SER A C 1
ATOM 1444 O O . SER A 1 184 ? 3.945 6.995 15.813 1.00 73.69 184 SER A O 1
ATOM 1446 N N . PHE A 1 185 ? 3.002 7.740 17.721 1.00 85.06 185 PHE A N 1
ATOM 1447 C CA . PHE A 1 185 ? 2.361 8.937 17.174 1.00 85.06 185 PHE A CA 1
ATOM 1448 C C . PHE A 1 185 ? 3.157 10.209 17.487 1.00 85.06 185 PHE A C 1
ATOM 1450 O O . PHE A 1 185 ? 2.663 11.314 17.255 1.00 85.06 185 PHE A O 1
ATOM 1457 N N . LEU A 1 186 ? 4.345 10.078 18.083 1.00 81.00 186 LEU A N 1
ATOM 1458 C CA . LEU A 1 186 ? 5.165 11.231 18.421 1.00 81.00 186 LEU A CA 1
ATOM 1459 C C . LEU A 1 186 ? 5.555 11.979 17.153 1.00 81.00 186 LEU A C 1
ATOM 1461 O O . LEU A 1 186 ? 5.942 11.363 16.159 1.00 81.00 186 LEU A O 1
ATOM 1465 N N . SER A 1 187 ? 5.496 13.307 17.216 1.00 73.56 187 SER A N 1
ATOM 1466 C CA . SER A 1 187 ? 6.102 14.138 16.182 1.00 73.56 187 SER A CA 1
ATOM 1467 C C . SER A 1 187 ? 7.578 13.764 16.058 1.00 73.56 187 SER A C 1
ATOM 1469 O O . SER A 1 187 ? 8.356 13.970 16.990 1.00 73.56 187 SER A O 1
ATOM 1471 N N . GLN A 1 188 ? 7.945 13.210 14.906 1.00 66.25 188 GLN A N 1
ATOM 1472 C CA . GLN A 1 188 ? 9.335 13.113 14.471 1.00 66.25 188 GLN A CA 1
ATOM 1473 C C . GLN A 1 188 ? 9.774 14.506 13.968 1.00 66.25 188 GLN A C 1
ATOM 1475 O O . GLN A 1 188 ? 8.969 15.441 14.006 1.00 66.25 188 GLN A O 1
ATOM 1480 N N . SER A 1 189 ? 11.056 14.679 13.653 1.00 59.47 189 SER A N 1
ATOM 1481 C CA . SER A 1 189 ? 11.747 15.941 13.324 1.00 59.47 189 SER A CA 1
ATOM 1482 C C . SER A 1 189 ? 10.918 17.044 12.643 1.00 59.47 189 SER A C 1
ATOM 1484 O O . SER A 1 189 ? 10.026 16.813 11.834 1.00 59.47 189 SER A O 1
ATOM 1486 N N . SER A 1 190 ? 11.270 18.301 12.932 1.00 57.62 190 SER A N 1
ATOM 1487 C CA . SER A 1 190 ? 10.529 19.502 12.517 1.00 57.62 190 SER A CA 1
ATOM 1488 C C . SER A 1 190 ? 10.479 19.780 11.011 1.00 57.62 190 SER A C 1
ATOM 1490 O O . SER A 1 190 ? 9.750 20.674 10.592 1.00 57.62 190 SER A O 1
ATOM 1492 N N . THR A 1 191 ? 11.262 19.073 10.201 1.00 60.59 191 THR A N 1
ATOM 1493 C CA . THR A 1 191 ? 11.441 19.351 8.766 1.00 60.59 191 THR A CA 1
ATOM 1494 C C . THR A 1 191 ? 10.692 18.384 7.854 1.00 60.59 191 THR A C 1
ATOM 1496 O O . THR A 1 191 ? 10.749 18.513 6.631 1.00 60.59 191 THR A O 1
ATOM 1499 N N . ASP A 1 192 ? 9.993 17.412 8.431 1.00 64.00 192 ASP A N 1
ATOM 1500 C CA . ASP A 1 192 ? 9.438 16.296 7.685 1.00 64.00 192 ASP A CA 1
ATOM 1501 C C . ASP A 1 192 ? 8.070 16.634 7.088 1.00 64.00 192 ASP A C 1
ATOM 1503 O O . ASP A 1 192 ? 7.053 16.690 7.778 1.00 64.00 192 ASP A O 1
ATOM 1507 N N . LEU A 1 193 ? 8.047 16.870 5.773 1.00 74.00 193 LEU A N 1
ATOM 1508 C CA . LEU A 1 193 ? 6.844 17.277 5.038 1.00 74.00 193 LEU A CA 1
ATOM 1509 C C . LEU A 1 193 ? 6.021 16.107 4.485 1.00 74.00 193 LEU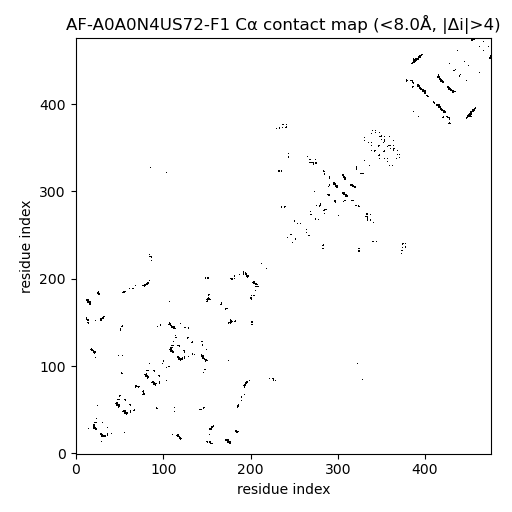 A C 1
ATOM 1511 O O . LEU A 1 193 ? 4.872 16.293 4.086 1.00 74.00 193 LEU A O 1
ATOM 1515 N N . PHE A 1 194 ? 6.587 14.903 4.443 1.00 79.00 194 PHE A N 1
ATOM 1516 C CA . PHE A 1 194 ? 5.981 13.762 3.765 1.00 79.00 194 PHE A CA 1
ATOM 1517 C C . PHE A 1 194 ? 5.805 12.600 4.725 1.00 79.00 194 PHE A C 1
ATOM 1519 O O . PHE A 1 194 ? 6.763 12.008 5.215 1.00 79.00 194 PHE A O 1
ATOM 1526 N N . PHE A 1 195 ? 4.551 12.239 4.939 1.00 84.00 195 PHE A N 1
ATOM 1527 C CA . PHE A 1 195 ? 4.174 11.048 5.664 1.00 84.00 195 PHE A CA 1
ATOM 1528 C C . PHE A 1 195 ? 3.727 9.977 4.681 1.00 84.00 195 PHE A C 1
ATOM 1530 O O . PHE A 1 195 ? 2.892 10.229 3.816 1.00 84.00 195 PHE A O 1
ATOM 1537 N N . ILE A 1 196 ? 4.236 8.762 4.832 1.00 80.44 196 ILE A N 1
ATOM 1538 C CA . ILE A 1 196 ? 3.859 7.611 4.019 1.00 80.44 196 ILE A CA 1
ATOM 1539 C C . ILE A 1 196 ? 3.435 6.454 4.914 1.00 80.44 196 ILE A C 1
ATOM 1541 O O . ILE A 1 196 ? 3.994 6.222 5.983 1.00 80.44 196 ILE A O 1
ATOM 1545 N N . THR A 1 197 ? 2.413 5.709 4.508 1.00 83.94 197 THR A N 1
ATOM 1546 C CA . THR A 1 197 ? 1.995 4.529 5.273 1.00 83.94 197 THR A CA 1
ATOM 1547 C C . THR A 1 197 ? 3.033 3.420 5.139 1.00 83.94 197 THR A C 1
ATOM 1549 O O . THR A 1 197 ? 3.522 3.148 4.049 1.00 83.94 197 THR A O 1
ATOM 1552 N N . CYS A 1 198 ? 3.329 2.677 6.195 1.00 76.44 198 CYS A N 1
ATOM 1553 C CA . CYS A 1 198 ? 4.116 1.456 6.082 1.00 76.44 198 CYS A CA 1
ATOM 1554 C C . CYS A 1 198 ? 3.356 0.417 5.239 1.00 76.44 198 CYS A C 1
ATOM 1556 O O . CYS A 1 198 ? 2.150 0.237 5.403 1.00 76.44 198 CYS A O 1
ATOM 1558 N N . THR A 1 199 ? 4.038 -0.300 4.347 1.00 70.31 199 THR A N 1
ATOM 1559 C CA . THR A 1 199 ? 3.422 -1.367 3.536 1.00 70.31 199 THR A CA 1
ATOM 1560 C C . THR A 1 199 ? 3.019 -2.589 4.360 1.00 70.31 199 THR A C 1
ATOM 1562 O O . THR A 1 199 ? 2.182 -3.361 3.901 1.00 70.31 199 THR A O 1
ATOM 1565 N N . THR A 1 200 ? 3.525 -2.736 5.584 1.00 69.56 200 THR A N 1
ATOM 1566 C CA . THR A 1 200 ? 3.218 -3.868 6.468 1.00 69.56 200 THR A CA 1
ATOM 1567 C C . THR A 1 200 ? 2.206 -3.468 7.540 1.00 69.56 200 THR A C 1
ATOM 1569 O O . THR A 1 200 ? 1.041 -3.847 7.442 1.00 69.56 200 THR A O 1
ATOM 1572 N N . CYS A 1 201 ? 2.591 -2.633 8.514 1.00 77.75 201 CYS A N 1
ATOM 1573 C CA . CYS A 1 201 ? 1.697 -2.259 9.619 1.00 77.75 201 CYS A CA 1
ATOM 1574 C C . CYS A 1 201 ? 0.680 -1.176 9.282 1.00 77.75 201 CYS A C 1
ATOM 1576 O O . CYS A 1 201 ? -0.197 -0.902 10.097 1.00 77.75 201 CYS A O 1
ATOM 1578 N N . LYS A 1 202 ? 0.817 -0.523 8.120 1.00 84.81 202 LYS A N 1
ATOM 1579 C CA . LYS A 1 202 ? -0.057 0.571 7.671 1.00 84.81 202 LYS A CA 1
ATOM 1580 C C . LYS A 1 202 ? -0.042 1.812 8.570 1.00 84.81 202 LYS A C 1
ATOM 1582 O O . LYS A 1 202 ? -0.778 2.753 8.291 1.00 84.81 202 LYS A O 1
ATOM 1587 N N . SER A 1 203 ? 0.818 1.819 9.592 1.00 83.12 203 SER A N 1
ATOM 1588 C CA . SER A 1 203 ? 1.135 2.994 10.402 1.00 83.12 203 SER A CA 1
ATOM 1589 C C . SER A 1 203 ? 1.711 4.086 9.521 1.00 83.12 203 SER A C 1
ATOM 1591 O O . SER A 1 203 ? 2.405 3.797 8.542 1.00 83.12 203 SER A O 1
ATOM 1593 N N . LEU A 1 204 ? 1.439 5.327 9.883 1.00 85.56 204 LEU A N 1
ATOM 1594 C CA . LEU A 1 204 ? 2.024 6.472 9.224 1.00 85.56 204 LEU A CA 1
ATOM 1595 C C . LEU A 1 204 ? 3.463 6.653 9.717 1.00 85.56 204 LEU A C 1
ATOM 1597 O O . LEU A 1 204 ? 3.707 6.717 10.917 1.00 85.56 204 LEU A O 1
ATOM 1601 N N . THR A 1 205 ? 4.414 6.712 8.794 1.00 77.75 205 THR A N 1
ATOM 1602 C CA . THR A 1 205 ? 5.824 6.960 9.092 1.00 77.75 205 THR A CA 1
ATOM 1603 C C . THR A 1 205 ? 6.331 8.112 8.242 1.00 77.75 205 THR A C 1
ATOM 1605 O O . THR A 1 205 ? 5.766 8.428 7.191 1.00 77.75 205 THR A O 1
ATOM 1608 N N . THR A 1 206 ? 7.371 8.771 8.722 1.00 75.75 206 THR A N 1
ATOM 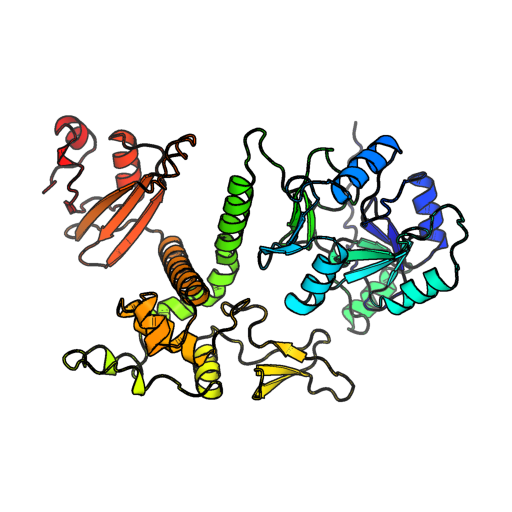1609 C CA . THR A 1 206 ? 8.033 9.833 7.991 1.00 75.75 206 THR A CA 1
ATOM 1610 C C . THR A 1 206 ? 8.810 9.269 6.807 1.00 75.75 206 THR A C 1
ATOM 1612 O O . THR A 1 206 ? 9.575 8.314 6.941 1.00 75.75 206 THR A O 1
ATOM 1615 N N . LEU A 1 207 ? 8.647 9.890 5.642 1.00 66.31 207 LEU A N 1
ATOM 1616 C CA . LEU A 1 207 ? 9.559 9.716 4.522 1.00 66.31 207 LEU A CA 1
ATOM 1617 C C . LEU A 1 207 ? 10.702 10.727 4.688 1.00 66.31 207 LEU A C 1
ATOM 1619 O O . LEU A 1 207 ? 10.558 11.886 4.300 1.00 66.31 207 LEU A O 1
ATOM 1623 N N . ASN A 1 208 ? 11.800 10.299 5.318 1.00 56.94 208 ASN A N 1
ATOM 1624 C CA . ASN A 1 208 ? 12.951 11.168 5.579 1.00 56.94 208 ASN A CA 1
ATOM 1625 C C . ASN A 1 208 ? 13.527 11.701 4.262 1.00 56.94 208 ASN A C 1
ATOM 1627 O O . ASN A 1 208 ? 13.817 10.919 3.355 1.00 56.94 208 ASN A O 1
ATOM 1631 N N . ARG A 1 209 ? 13.725 13.019 4.195 1.00 52.22 209 ARG A N 1
ATOM 1632 C CA . ARG A 1 209 ? 14.527 13.668 3.156 1.00 52.22 209 ARG A CA 1
ATOM 1633 C C . ARG A 1 209 ? 16.009 13.534 3.483 1.00 52.22 209 ARG A C 1
ATOM 1635 O O . ARG A 1 209 ? 16.409 13.816 4.613 1.00 52.22 209 ARG A O 1
ATOM 1642 N N . ALA A 1 210 ? 16.826 13.187 2.497 1.00 50.78 210 ALA A N 1
ATOM 1643 C CA . ALA A 1 210 ? 18.231 13.567 2.534 1.00 50.78 210 ALA A CA 1
ATOM 1644 C C . ALA A 1 210 ? 18.338 15.103 2.426 1.00 50.78 210 ALA A C 1
ATOM 1646 O O . ALA A 1 210 ? 17.439 15.767 1.905 1.00 50.78 210 ALA A O 1
ATOM 1647 N N . SER A 1 211 ? 19.411 15.698 2.952 1.00 50.41 211 SER A N 1
ATOM 1648 C CA . SER A 1 211 ? 19.600 17.163 2.977 1.00 50.41 211 SER A CA 1
ATOM 1649 C C . SER A 1 211 ? 19.559 17.832 1.594 1.00 50.41 211 SER A C 1
ATOM 1651 O O . SER A 1 211 ? 19.364 19.039 1.492 1.00 50.41 211 SER A O 1
ATOM 1653 N N . ASP A 1 212 ? 19.752 17.044 0.544 1.00 49.38 212 ASP A N 1
ATOM 1654 C CA . ASP A 1 212 ? 19.833 17.394 -0.869 1.00 49.38 212 ASP A CA 1
ATOM 1655 C C . ASP A 1 212 ? 18.563 17.043 -1.676 1.00 49.38 212 ASP A C 1
ATOM 1657 O O . ASP A 1 212 ? 18.496 17.325 -2.875 1.00 49.38 212 ASP A O 1
ATOM 1661 N N . ASP A 1 213 ? 17.525 16.485 -1.041 1.00 47.03 213 ASP A N 1
ATOM 1662 C CA . ASP A 1 213 ? 16.303 16.063 -1.733 1.00 47.03 213 ASP A CA 1
ATOM 1663 C C . ASP A 1 213 ? 15.412 17.236 -2.179 1.00 47.03 213 ASP A C 1
ATOM 1665 O O . ASP A 1 213 ? 14.895 18.020 -1.379 1.00 47.03 213 ASP A O 1
ATOM 1669 N N . THR A 1 214 ? 15.110 17.277 -3.479 1.00 55.84 214 THR A N 1
ATOM 1670 C CA . THR A 1 214 ? 14.132 18.198 -4.086 1.00 55.84 214 THR A CA 1
ATOM 1671 C C . THR A 1 214 ? 12.700 17.632 -4.030 1.00 55.84 214 THR A C 1
ATOM 1673 O O . THR A 1 214 ? 12.472 16.469 -3.678 1.00 55.84 214 THR A O 1
ATOM 1676 N N . ASN A 1 215 ? 11.680 18.436 -4.364 1.00 51.00 215 ASN A N 1
ATOM 1677 C CA . ASN A 1 215 ? 10.303 17.928 -4.534 1.00 51.00 215 ASN A CA 1
ATOM 1678 C C . ASN A 1 215 ? 10.222 16.902 -5.680 1.00 51.00 215 ASN A C 1
ATOM 1680 O O . ASN A 1 215 ? 9.445 15.942 -5.615 1.00 51.00 215 ASN A O 1
ATOM 1684 N N . GLU A 1 216 ? 11.066 17.053 -6.700 1.00 48.78 216 GLU A N 1
ATOM 1685 C CA . GLU A 1 216 ? 11.238 16.075 -7.766 1.00 48.78 216 GLU A CA 1
ATOM 1686 C C . GLU A 1 216 ? 11.826 14.765 -7.239 1.00 48.78 216 GLU A C 1
ATOM 1688 O O . GLU A 1 216 ? 11.319 13.710 -7.614 1.00 48.78 216 GLU A O 1
ATOM 1693 N N . THR A 1 217 ? 12.815 14.798 -6.336 1.00 48.53 217 THR A N 1
ATOM 1694 C CA . THR A 1 217 ? 13.395 13.574 -5.755 1.00 48.53 217 THR A CA 1
ATOM 1695 C C . THR A 1 217 ? 12.346 12.756 -5.011 1.00 48.53 217 THR A C 1
ATOM 1697 O O . THR A 1 217 ? 12.282 11.544 -5.174 1.00 48.53 217 THR A O 1
ATOM 1700 N N . ILE A 1 218 ? 11.429 13.399 -4.283 1.00 51.88 218 ILE A N 1
ATOM 1701 C CA . ILE A 1 218 ? 10.316 12.695 -3.627 1.00 51.88 218 ILE A CA 1
ATOM 1702 C C . ILE A 1 218 ? 9.306 12.164 -4.635 1.00 51.88 218 ILE A C 1
ATOM 1704 O O . ILE A 1 218 ? 8.788 11.062 -4.458 1.00 51.88 218 ILE A O 1
ATOM 1708 N N . SER A 1 219 ? 9.032 12.903 -5.708 1.00 48.53 219 SER A N 1
ATOM 1709 C CA . SER A 1 219 ? 8.195 12.400 -6.800 1.00 48.53 219 SER A CA 1
ATOM 1710 C C . SER A 1 219 ? 8.827 11.164 -7.448 1.00 48.53 219 SER A C 1
ATOM 1712 O O . SER A 1 219 ? 8.119 10.204 -7.747 1.00 48.53 219 SER A O 1
ATOM 1714 N N . ILE A 1 220 ? 10.157 11.150 -7.583 1.00 45.56 220 ILE A N 1
ATOM 1715 C CA . ILE A 1 220 ? 10.952 10.016 -8.060 1.00 45.56 220 ILE A CA 1
ATOM 1716 C C . ILE A 1 220 ? 10.930 8.870 -7.049 1.00 45.56 220 ILE A C 1
ATOM 1718 O O . ILE A 1 220 ? 10.624 7.758 -7.442 1.00 45.56 220 ILE A O 1
ATOM 1722 N N . LEU A 1 221 ? 11.140 9.101 -5.752 1.00 49.69 221 LEU A N 1
ATOM 1723 C CA . LEU A 1 221 ? 11.025 8.064 -4.720 1.00 49.69 221 LEU A CA 1
ATOM 1724 C C . LEU A 1 221 ? 9.609 7.489 -4.669 1.00 49.69 221 LEU A C 1
ATOM 1726 O O . LEU A 1 221 ? 9.434 6.283 -4.557 1.00 49.69 221 LEU A O 1
ATOM 1730 N N . THR A 1 222 ? 8.590 8.331 -4.836 1.00 49.53 222 THR A N 1
ATOM 1731 C CA . THR A 1 222 ? 7.189 7.918 -4.963 1.00 49.53 222 THR A CA 1
ATOM 1732 C C . THR A 1 222 ? 6.994 7.071 -6.221 1.00 49.53 222 THR A C 1
ATOM 1734 O O . THR A 1 222 ? 6.268 6.086 -6.171 1.00 49.53 222 THR A O 1
ATOM 1737 N N . LEU A 1 223 ? 7.648 7.409 -7.338 1.00 46.47 223 LEU A N 1
ATOM 1738 C CA . LEU A 1 223 ? 7.668 6.612 -8.570 1.00 46.47 223 LEU A CA 1
ATOM 1739 C C . LEU A 1 223 ? 8.438 5.291 -8.408 1.00 46.47 223 LEU A C 1
ATOM 1741 O O . LEU A 1 223 ? 7.950 4.269 -8.867 1.00 46.47 223 LEU A O 1
ATOM 1745 N N . ILE A 1 224 ? 9.573 5.273 -7.711 1.00 43.00 224 ILE A N 1
ATOM 1746 C CA . ILE A 1 224 ? 10.363 4.072 -7.398 1.00 43.00 224 ILE A CA 1
ATOM 1747 C C . ILE A 1 224 ? 9.574 3.167 -6.444 1.00 43.00 224 ILE A C 1
ATOM 1749 O O . ILE A 1 224 ? 9.549 1.953 -6.590 1.00 43.00 224 ILE A O 1
ATOM 1753 N N . TRP A 1 225 ? 8.844 3.731 -5.482 1.00 45.25 225 TRP A N 1
ATOM 1754 C CA . TRP A 1 225 ? 7.950 2.962 -4.614 1.00 45.25 225 TRP A CA 1
ATOM 1755 C C . TRP A 1 225 ? 6.678 2.508 -5.338 1.00 45.25 225 TRP A C 1
ATOM 1757 O O . TRP A 1 225 ? 6.207 1.402 -5.077 1.00 45.25 225 TRP A O 1
ATOM 1767 N N . LYS A 1 226 ? 6.152 3.302 -6.288 1.00 44.12 226 LYS A N 1
ATOM 1768 C CA . LYS A 1 226 ? 5.156 2.824 -7.264 1.00 44.12 226 LYS A CA 1
ATOM 1769 C C . LYS A 1 226 ? 5.722 1.663 -8.064 1.00 44.12 226 LYS A C 1
ATOM 1771 O O . LYS A 1 226 ? 4.968 0.728 -8.287 1.00 44.12 226 LYS A O 1
ATOM 1776 N N . SER A 1 227 ? 7.006 1.691 -8.421 1.00 43.41 227 SER A N 1
ATOM 1777 C CA . SER A 1 227 ? 7.671 0.552 -9.044 1.00 43.41 227 SER A CA 1
ATOM 1778 C C . SER A 1 227 ? 7.665 -0.627 -8.080 1.00 43.41 227 SER A C 1
ATOM 1780 O O . SER A 1 227 ? 7.157 -1.652 -8.468 1.00 43.41 227 SER A O 1
ATOM 1782 N N . ARG A 1 228 ? 8.001 -0.491 -6.783 1.00 41.81 228 ARG A N 1
ATOM 1783 C CA . ARG A 1 228 ? 7.927 -1.592 -5.779 1.00 41.81 228 ARG A CA 1
ATOM 1784 C C . ARG A 1 228 ? 6.544 -2.239 -5.590 1.00 41.81 228 ARG A C 1
ATOM 1786 O O . ARG A 1 228 ? 6.467 -3.317 -4.990 1.00 41.81 228 ARG A O 1
ATOM 1793 N N . LYS A 1 229 ? 5.468 -1.681 -6.167 1.00 46.81 229 LYS A N 1
ATOM 1794 C CA . LYS A 1 229 ? 4.251 -2.441 -6.531 1.00 46.81 229 LYS A CA 1
ATOM 1795 C C . LYS A 1 229 ? 4.592 -3.744 -7.279 1.00 46.81 229 LYS A C 1
ATOM 1797 O O . LYS A 1 229 ? 3.789 -4.668 -7.248 1.00 46.81 229 LYS A O 1
ATOM 1802 N N . ASP A 1 230 ? 5.794 -3.861 -7.829 1.00 45.50 230 ASP A N 1
ATOM 1803 C CA . ASP A 1 230 ? 6.505 -5.035 -8.326 1.00 45.50 230 ASP A CA 1
ATOM 1804 C C . ASP A 1 230 ? 6.363 -6.258 -7.411 1.00 45.50 230 ASP A C 1
ATOM 1806 O O . ASP A 1 230 ? 6.199 -7.361 -7.914 1.00 45.50 230 ASP A O 1
ATOM 1810 N N . HIS A 1 231 ? 6.302 -6.124 -6.077 1.00 44.97 231 HIS A N 1
ATOM 1811 C CA . HIS A 1 231 ? 6.063 -7.301 -5.219 1.00 44.97 231 HIS A CA 1
ATOM 1812 C C . HIS A 1 231 ? 4.632 -7.857 -5.352 1.00 44.97 231 HIS A C 1
ATOM 1814 O O . HIS A 1 231 ? 4.361 -9.031 -5.113 1.00 44.97 231 HIS A O 1
ATOM 1820 N N . PHE A 1 232 ? 3.683 -7.016 -5.734 1.00 45.84 232 PHE A N 1
ATOM 1821 C CA . PHE A 1 232 ? 2.323 -7.427 -6.043 1.00 45.84 232 PHE A CA 1
ATOM 1822 C C . PHE A 1 232 ? 2.159 -7.779 -7.525 1.00 45.84 232 PHE A C 1
ATOM 1824 O O . PHE A 1 232 ? 1.435 -8.721 -7.859 1.00 45.84 232 PHE A O 1
ATOM 1831 N N . LEU A 1 233 ? 2.906 -7.105 -8.408 1.00 46.00 233 LEU A N 1
ATOM 1832 C CA . LEU A 1 233 ? 3.096 -7.573 -9.776 1.00 46.00 233 LEU A CA 1
ATOM 1833 C C . LEU A 1 233 ? 3.681 -8.974 -9.771 1.00 46.00 233 LEU A C 1
ATOM 1835 O O . LEU A 1 233 ? 3.207 -9.787 -10.536 1.00 46.00 233 LEU A O 1
ATOM 1839 N N . ALA A 1 234 ? 4.556 -9.339 -8.839 1.00 48.97 234 ALA A N 1
ATOM 1840 C CA . ALA A 1 234 ? 5.116 -10.677 -8.722 1.00 48.97 234 ALA A CA 1
ATOM 1841 C C . ALA A 1 234 ? 4.033 -11.781 -8.839 1.00 48.97 234 ALA A C 1
ATOM 1843 O O . ALA A 1 234 ? 4.191 -12.740 -9.601 1.00 48.97 234 ALA A O 1
ATOM 1844 N N . GLN A 1 235 ? 2.883 -11.640 -8.177 1.00 52.78 235 GLN A N 1
ATOM 1845 C CA . GLN A 1 235 ? 1.819 -12.651 -8.267 1.00 52.78 235 GLN A CA 1
ATOM 1846 C C . GLN A 1 235 ? 1.112 -12.687 -9.635 1.00 52.78 235 GLN A C 1
ATOM 1848 O O . GLN A 1 235 ? 0.662 -13.745 -10.057 1.00 52.78 235 GLN A O 1
ATOM 1853 N N . SER A 1 236 ? 1.054 -11.563 -10.352 1.00 60.12 236 SER A N 1
ATOM 1854 C CA . SER A 1 236 ? 0.387 -11.434 -11.660 1.00 60.12 236 SER A CA 1
ATOM 1855 C C . SER A 1 236 ? 1.338 -11.486 -12.863 1.00 60.12 236 SER A C 1
ATOM 1857 O O . SER A 1 236 ? 0.902 -11.771 -13.971 1.00 60.12 236 SER A O 1
ATOM 1859 N N . VAL A 1 237 ? 2.638 -11.284 -12.657 1.00 64.12 237 VAL A N 1
ATOM 1860 C CA . VAL A 1 237 ? 3.673 -11.223 -13.694 1.00 64.12 237 VAL A CA 1
ATOM 1861 C C . VAL A 1 237 ? 3.819 -12.569 -14.363 1.00 64.12 237 VAL A C 1
ATOM 1863 O O . VAL A 1 237 ? 3.839 -12.603 -15.577 1.00 64.12 237 VAL A O 1
ATOM 1866 N N . LEU A 1 238 ? 3.866 -13.675 -13.611 1.00 68.44 238 LEU A N 1
ATOM 1867 C CA . LEU A 1 238 ? 4.024 -14.996 -14.225 1.00 68.44 238 LEU A CA 1
ATOM 1868 C C . LEU A 1 238 ? 2.835 -15.325 -15.153 1.00 68.44 238 LEU A C 1
ATOM 1870 O O . LEU A 1 238 ? 3.079 -15.651 -16.310 1.00 68.44 238 LEU A O 1
ATOM 1874 N N . PRO A 1 239 ? 1.568 -15.133 -14.731 1.00 75.19 239 PRO A N 1
ATOM 1875 C CA . PRO A 1 239 ? 0.428 -15.152 -15.643 1.00 75.19 239 PRO A CA 1
ATOM 1876 C C . PRO A 1 239 ? 0.562 -14.281 -16.894 1.00 75.19 239 PRO A C 1
ATOM 1878 O O . PRO A 1 239 ? 0.287 -14.750 -17.994 1.00 75.19 239 PRO A O 1
ATOM 1881 N N . ILE A 1 240 ? 0.970 -13.017 -16.747 1.00 77.00 240 ILE A N 1
ATOM 1882 C CA . ILE A 1 240 ? 1.062 -12.084 -17.878 1.00 77.00 240 ILE A CA 1
ATOM 1883 C C . ILE A 1 240 ? 2.208 -12.487 -18.810 1.00 77.00 240 ILE A C 1
ATOM 1885 O O . ILE A 1 240 ? 2.022 -12.508 -20.021 1.00 77.00 240 ILE A O 1
ATOM 1889 N N . CYS A 1 241 ? 3.364 -12.872 -18.269 1.00 70.62 241 CYS A N 1
ATOM 1890 C CA . CYS A 1 241 ? 4.479 -13.430 -19.027 1.00 70.62 241 CYS A CA 1
ATOM 1891 C C . CYS A 1 241 ? 4.048 -14.679 -19.790 1.00 70.62 241 CYS A C 1
ATOM 1893 O O . CYS A 1 241 ? 4.351 -14.774 -20.971 1.00 70.62 241 CYS A O 1
ATOM 1895 N N . ASN A 1 242 ? 3.274 -15.573 -19.170 1.00 72.25 242 ASN A N 1
ATOM 1896 C CA . ASN A 1 242 ? 2.733 -16.750 -19.843 1.00 72.25 242 ASN A CA 1
ATOM 1897 C C . ASN A 1 242 ? 1.773 -16.367 -20.980 1.00 72.25 242 ASN A C 1
ATOM 1899 O O . ASN A 1 242 ? 1.846 -16.973 -22.041 1.00 72.25 242 ASN A O 1
ATOM 1903 N N . ILE A 1 243 ? 0.930 -15.338 -20.813 1.00 71.44 243 ILE A N 1
ATOM 1904 C CA . ILE A 1 243 ? 0.085 -14.809 -21.905 1.00 71.44 243 ILE A CA 1
ATOM 1905 C C . ILE A 1 243 ? 0.945 -14.270 -23.059 1.00 71.44 243 ILE A C 1
ATOM 1907 O O . ILE A 1 243 ? 0.605 -14.473 -24.222 1.00 71.44 243 ILE A O 1
ATOM 1911 N N . ILE A 1 244 ? 2.043 -13.576 -22.743 1.00 68.81 244 ILE A N 1
ATOM 1912 C CA . ILE A 1 244 ? 2.946 -12.963 -23.728 1.00 68.81 244 ILE A CA 1
ATOM 1913 C C . ILE A 1 244 ? 3.780 -14.025 -24.465 1.00 68.81 244 ILE A C 1
ATOM 1915 O O . ILE A 1 244 ? 3.920 -13.951 -25.682 1.00 68.81 244 ILE A O 1
ATOM 1919 N N . GLN A 1 245 ? 4.346 -14.994 -23.739 1.00 64.31 245 GLN A N 1
ATOM 1920 C CA . GLN A 1 245 ? 5.266 -16.016 -24.259 1.00 64.31 245 GLN A CA 1
ATOM 1921 C C . GLN A 1 245 ? 4.537 -17.202 -24.896 1.00 64.31 245 GLN A C 1
ATOM 1923 O O . GLN A 1 245 ? 4.991 -17.746 -25.901 1.00 64.31 245 GLN A O 1
ATOM 1928 N N . HIS A 1 246 ? 3.399 -17.595 -24.325 1.00 62.19 246 HIS A N 1
ATOM 1929 C CA . HIS A 1 246 ? 2.563 -18.697 -24.792 1.00 62.19 246 HIS A CA 1
ATOM 1930 C C . HIS A 1 246 ? 1.132 -18.209 -25.019 1.00 62.19 246 HIS A C 1
ATOM 1932 O O . HIS A 1 246 ? 0.211 -18.597 -24.293 1.00 62.19 246 HIS A O 1
ATOM 1938 N N . PRO A 1 247 ? 0.917 -17.356 -26.032 1.00 54.06 247 PRO A N 1
ATOM 1939 C CA . PRO A 1 247 ? -0.423 -16.949 -26.401 1.00 54.06 247 PRO A CA 1
ATOM 1940 C C . PRO A 1 247 ? -1.243 -18.210 -26.686 1.00 54.06 247 PRO A C 1
ATOM 1942 O O . PRO A 1 247 ? -0.880 -19.016 -27.545 1.00 54.06 247 PRO A O 1
ATOM 1945 N N . SER A 1 248 ? -2.331 -18.407 -25.936 1.00 52.69 248 SER A N 1
ATOM 1946 C CA . SER A 1 248 ? -3.285 -19.515 -26.135 1.00 52.69 248 SER A CA 1
ATOM 1947 C C . SER A 1 248 ? -3.710 -19.631 -27.609 1.00 52.69 248 SER A C 1
ATOM 1949 O O . SER A 1 248 ? -3.567 -18.646 -28.321 1.00 52.69 248 SER A O 1
ATOM 1951 N N . PRO A 1 249 ? -4.246 -20.758 -28.118 1.00 47.75 249 PRO A N 1
ATOM 1952 C CA . PRO A 1 249 ? -4.645 -20.887 -29.529 1.00 47.75 249 PRO A CA 1
ATOM 1953 C C . PRO A 1 249 ? -5.536 -19.742 -30.030 1.00 47.75 249 PRO A C 1
ATOM 1955 O O . PRO A 1 249 ? -5.370 -19.293 -31.158 1.00 47.75 249 PRO A O 1
ATOM 1958 N N . SER A 1 250 ? -6.399 -19.193 -29.162 1.00 49.22 250 SER A N 1
ATOM 1959 C CA . SER A 1 250 ? -7.218 -18.004 -29.446 1.00 49.22 250 SER A CA 1
ATOM 1960 C C . SER A 1 250 ? -6.419 -16.699 -29.618 1.00 49.22 250 SER A C 1
ATOM 1962 O O . SER A 1 250 ? -6.972 -15.689 -30.039 1.00 49.22 250 SER A O 1
ATOM 1964 N N . MET A 1 251 ? -5.122 -16.708 -29.320 1.00 44.88 251 MET A N 1
ATOM 1965 C CA . MET A 1 251 ? -4.138 -15.658 -29.581 1.00 44.88 251 MET A CA 1
ATOM 1966 C C . MET A 1 251 ? -3.030 -16.103 -30.562 1.00 44.88 251 MET A C 1
ATOM 1968 O O . MET A 1 251 ? -2.561 -15.280 -31.341 1.00 44.88 251 MET A O 1
ATOM 1972 N N . SER A 1 252 ? -2.598 -17.372 -30.570 1.00 41.06 252 SER A N 1
ATOM 1973 C CA . SER A 1 252 ? -1.455 -17.857 -31.367 1.00 41.06 252 SER A CA 1
ATOM 1974 C C . SER A 1 252 ? -1.795 -18.230 -32.806 1.00 41.06 252 SER A C 1
ATOM 1976 O O . SER A 1 252 ? -0.958 -17.980 -33.672 1.00 41.06 252 SER A O 1
ATOM 1978 N N . SER A 1 253 ? -3.022 -18.678 -33.126 1.00 41.12 253 SER A N 1
ATOM 1979 C CA . SER A 1 253 ? -3.448 -18.781 -34.538 1.00 41.12 253 SER A CA 1
ATOM 1980 C C . SER A 1 253 ? -3.461 -17.419 -35.253 1.00 41.12 253 SER A C 1
ATOM 1982 O O . SER A 1 253 ? -3.649 -17.357 -36.464 1.00 41.12 253 SER A O 1
ATOM 1984 N N . PHE A 1 254 ? -3.230 -16.325 -34.517 1.00 43.12 254 PHE A N 1
ATOM 1985 C CA . PHE A 1 254 ? -3.314 -14.945 -34.986 1.00 43.12 254 PHE A CA 1
ATOM 1986 C C . PHE A 1 254 ? -1.964 -14.240 -35.149 1.00 43.12 254 PHE A C 1
ATOM 1988 O O . PHE A 1 254 ? -1.913 -13.246 -35.874 1.00 43.12 254 PHE A O 1
ATOM 1995 N N . ILE A 1 255 ? -0.876 -14.759 -34.557 1.00 39.00 255 ILE A N 1
ATOM 1996 C CA . ILE A 1 255 ? 0.481 -14.195 -34.725 1.00 39.00 255 ILE A CA 1
ATOM 1997 C C . ILE A 1 255 ? 0.953 -14.332 -36.178 1.00 39.00 255 ILE A C 1
ATOM 1999 O O . ILE A 1 255 ? 1.584 -13.423 -36.714 1.00 39.00 255 ILE A O 1
ATOM 2003 N N . ASN A 1 256 ? 0.568 -15.421 -36.848 1.00 37.84 256 ASN A N 1
ATOM 2004 C CA . ASN A 1 256 ? 1.004 -15.720 -38.213 1.00 37.84 256 ASN A CA 1
ATOM 2005 C C . ASN A 1 256 ? 0.130 -15.087 -39.315 1.00 37.84 256 ASN A C 1
ATOM 2007 O O . ASN A 1 256 ? 0.426 -15.265 -40.492 1.00 37.84 256 ASN A O 1
ATOM 2011 N N . ALA A 1 257 ? -0.936 -14.348 -38.979 1.00 33.88 257 ALA A N 1
ATOM 2012 C CA . ALA A 1 257 ? -1.862 -13.773 -39.970 1.00 33.88 257 ALA A CA 1
ATOM 2013 C C . ALA A 1 257 ? -1.488 -12.344 -40.438 1.00 33.88 257 ALA A C 1
ATOM 2015 O O . ALA A 1 257 ? -2.287 -11.655 -41.073 1.00 33.88 257 ALA A O 1
ATOM 2016 N N . SER A 1 258 ? -0.279 -11.875 -40.126 1.00 38.06 258 SER A N 1
ATOM 2017 C CA . SER A 1 258 ? 0.154 -10.470 -40.193 1.00 38.06 258 SER A CA 1
ATOM 2018 C C . SER A 1 258 ? 0.529 -9.929 -41.587 1.00 38.06 258 SER A C 1
ATOM 2020 O O . SER A 1 258 ? 1.156 -8.879 -41.684 1.00 38.06 258 SER A O 1
ATOM 2022 N N . SER A 1 259 ? 0.082 -10.546 -42.687 1.00 38.25 259 SER A N 1
ATOM 2023 C CA . SER A 1 259 ? 0.203 -9.952 -44.035 1.00 38.25 259 SER A CA 1
ATOM 2024 C C . SER A 1 259 ? -0.993 -9.081 -44.457 1.00 38.25 259 SER A C 1
ATOM 2026 O O . SER A 1 259 ? -0.984 -8.523 -45.552 1.00 38.25 259 SER A O 1
ATOM 2028 N N . SER A 1 260 ? -2.002 -8.890 -43.596 1.00 39.59 260 SER A N 1
ATOM 2029 C CA . SER A 1 260 ? -3.118 -7.962 -43.846 1.00 39.59 260 SER A CA 1
ATOM 2030 C C . SER A 1 260 ? -3.179 -6.864 -42.780 1.00 39.59 260 SER A C 1
ATOM 2032 O O . SER A 1 260 ? -3.095 -7.131 -41.585 1.00 39.59 260 SER A O 1
ATOM 2034 N N . SER A 1 261 ? -3.328 -5.607 -43.208 1.00 41.50 261 SER A N 1
ATOM 2035 C CA . SER A 1 261 ? -3.337 -4.387 -42.377 1.00 41.50 261 SER A CA 1
ATOM 2036 C C . SER A 1 261 ? -4.537 -4.256 -41.423 1.00 41.50 261 SER A C 1
ATOM 2038 O O . SER A 1 261 ? -4.714 -3.232 -40.762 1.00 41.50 261 SER A O 1
ATOM 2040 N N . THR A 1 262 ? -5.365 -5.290 -41.313 1.00 37.75 262 THR A N 1
ATOM 2041 C CA . THR A 1 262 ? -6.455 -5.388 -40.347 1.00 37.75 262 THR A CA 1
ATOM 2042 C C . THR A 1 262 ? -5.951 -6.025 -39.059 1.00 37.75 262 THR A C 1
ATOM 2044 O O . THR A 1 262 ? -5.635 -7.210 -39.027 1.00 37.75 262 THR A O 1
ATOM 2047 N N . CYS A 1 263 ? -5.903 -5.234 -37.984 1.00 42.00 263 CYS A N 1
ATOM 2048 C CA . CYS A 1 263 ? -5.577 -5.692 -36.634 1.00 42.00 263 CYS A CA 1
ATOM 2049 C C . CYS A 1 263 ? -6.380 -6.961 -36.288 1.00 42.00 263 CYS A C 1
ATOM 2051 O O . CYS A 1 263 ? -7.600 -6.912 -36.116 1.00 42.00 263 CYS A O 1
ATOM 2053 N N . SER A 1 264 ? -5.694 -8.099 -36.161 1.00 47.69 264 SER A N 1
ATOM 2054 C CA . SER A 1 264 ? -6.265 -9.424 -35.869 1.00 47.69 264 SER A CA 1
ATOM 2055 C C . SER A 1 264 ? -6.883 -9.547 -34.464 1.00 47.69 264 SER A C 1
ATOM 2057 O O . SER A 1 264 ? -7.359 -10.611 -34.075 1.00 47.69 264 SER A O 1
ATOM 2059 N N . ALA A 1 265 ? -6.989 -8.436 -33.724 1.00 49.78 265 ALA A N 1
ATOM 2060 C CA . ALA A 1 265 ? -7.661 -8.316 -32.430 1.00 49.78 265 ALA A CA 1
ATOM 2061 C C . ALA A 1 265 ? -9.190 -8.541 -32.469 1.00 49.78 265 ALA A C 1
ATOM 2063 O O . ALA A 1 265 ? -9.863 -8.339 -31.455 1.00 49.78 265 ALA A O 1
ATOM 2064 N N . GLN A 1 266 ? -9.767 -8.934 -33.609 1.00 53.47 266 GLN A N 1
ATOM 2065 C CA . GLN A 1 266 ? -11.200 -9.222 -33.739 1.00 53.47 266 GLN A CA 1
ATOM 2066 C C . GLN A 1 266 ? -11.664 -10.375 -32.834 1.00 53.47 266 GLN A C 1
ATOM 2068 O O . GLN A 1 266 ? -12.806 -10.354 -32.386 1.00 53.47 266 GLN A O 1
ATOM 2073 N N . TYR A 1 267 ? -10.777 -11.318 -32.500 1.00 62.91 267 TYR A N 1
ATOM 2074 C CA . TYR A 1 267 ? -11.100 -12.502 -31.691 1.00 62.91 267 TYR A CA 1
ATOM 2075 C C . TYR A 1 267 ? -10.813 -12.336 -30.192 1.00 62.91 267 TYR A C 1
ATOM 2077 O O . TYR A 1 267 ? -11.144 -13.213 -29.397 1.00 62.91 267 TYR A O 1
ATOM 2085 N N . LEU A 1 268 ? -10.216 -11.209 -29.783 1.00 77.94 268 LEU A N 1
ATOM 2086 C CA . LEU A 1 268 ? -10.009 -10.905 -28.368 1.00 77.94 268 LEU A CA 1
ATOM 2087 C C . LEU A 1 268 ? -11.331 -10.482 -27.714 1.00 77.94 268 LEU A C 1
ATOM 2089 O O . LEU A 1 268 ? -12.076 -9.715 -28.341 1.00 77.94 268 LEU A O 1
ATOM 2093 N N . PRO A 1 269 ? -11.573 -10.875 -26.443 1.00 83.25 269 PRO A N 1
ATOM 2094 C CA . PRO A 1 269 ? -12.772 -10.518 -25.695 1.00 83.25 269 PRO A CA 1
ATOM 2095 C C . PRO A 1 269 ? -13.191 -9.064 -25.908 1.00 83.25 269 PRO A C 1
ATOM 2097 O O . PRO A 1 269 ? -12.431 -8.124 -25.650 1.00 83.25 269 PRO A O 1
ATOM 2100 N N . THR A 1 270 ? -14.406 -8.875 -26.416 1.00 83.56 270 THR 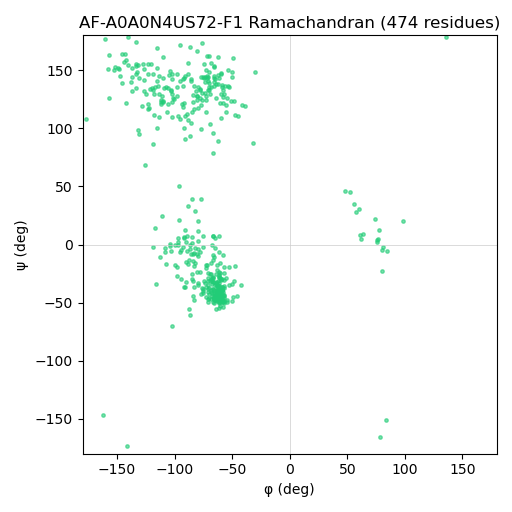A N 1
ATOM 2101 C CA . THR A 1 270 ? -14.994 -7.539 -26.612 1.00 83.56 270 THR A CA 1
ATOM 2102 C C . THR A 1 270 ? -15.849 -7.145 -25.417 1.00 83.56 270 THR A C 1
ATOM 2104 O O . THR A 1 270 ? -15.942 -5.964 -25.075 1.00 83.56 270 THR A O 1
ATOM 2107 N N . GLN A 1 271 ? -16.431 -8.139 -24.746 1.00 90.19 271 GLN A N 1
ATOM 2108 C CA . GLN A 1 271 ? -17.295 -7.951 -23.594 1.00 90.19 271 GLN A CA 1
ATOM 2109 C C . GLN A 1 271 ? -16.500 -8.038 -22.290 1.00 90.19 271 GLN A C 1
ATOM 2111 O O . GLN A 1 271 ? -15.621 -8.881 -22.126 1.00 90.19 271 GLN A O 1
ATOM 2116 N N . GLU A 1 272 ? -16.858 -7.205 -21.309 1.00 93.56 272 GLU A N 1
ATOM 2117 C CA . GLU A 1 272 ? -16.197 -7.208 -19.996 1.00 93.56 272 GLU A CA 1
ATOM 2118 C C . GLU A 1 272 ? -16.308 -8.561 -19.276 1.00 93.56 272 GLU A C 1
ATOM 2120 O O . GLU A 1 272 ? -15.417 -8.915 -18.513 1.00 93.56 272 GLU A O 1
ATOM 2125 N N . ARG A 1 273 ? -17.386 -9.324 -19.504 1.00 95.19 273 ARG A N 1
ATOM 2126 C CA . ARG A 1 273 ? -17.555 -10.663 -18.919 1.00 95.19 273 ARG A CA 1
ATOM 2127 C C . ARG A 1 273 ? -16.487 -11.630 -19.416 1.00 95.19 273 ARG A C 1
ATOM 2129 O O . ARG A 1 273 ? -15.755 -12.177 -18.600 1.00 95.19 273 ARG A O 1
ATOM 2136 N N . GLU A 1 274 ? -16.377 -11.764 -20.732 1.00 93.31 274 GLU A N 1
ATOM 2137 C CA . GLU A 1 274 ? -15.377 -12.608 -21.392 1.00 93.31 274 GLU A CA 1
ATOM 2138 C C . GLU A 1 274 ? -13.957 -12.175 -21.002 1.00 93.31 274 GLU A C 1
ATOM 2140 O O . GLU A 1 274 ? -13.093 -13.005 -20.746 1.00 93.31 274 GLU A O 1
ATOM 2145 N N . ALA A 1 275 ? -13.715 -10.864 -20.893 1.00 93.94 275 ALA A N 1
ATOM 2146 C CA . ALA A 1 275 ? -12.415 -10.337 -20.491 1.00 93.94 275 ALA A CA 1
ATOM 2147 C C . ALA A 1 275 ? -12.060 -10.679 -19.033 1.00 93.94 275 ALA A C 1
ATOM 2149 O O . ALA A 1 275 ? -10.911 -10.984 -18.712 1.00 93.94 275 ALA A O 1
ATOM 2150 N N . VAL A 1 276 ? -13.048 -10.639 -18.136 1.00 95.62 276 VAL A N 1
ATOM 2151 C CA . VAL A 1 276 ? -12.868 -11.070 -16.748 1.00 95.62 276 VAL A CA 1
ATOM 2152 C C . VAL A 1 276 ? -12.593 -12.563 -16.670 1.00 95.62 276 VAL A C 1
ATOM 2154 O O . VAL A 1 276 ? -11.672 -12.953 -15.960 1.00 95.62 276 VAL A O 1
ATOM 2157 N N . GLU A 1 277 ? -13.361 -13.374 -17.394 1.00 93.62 277 GLU A N 1
ATOM 2158 C CA . GLU A 1 277 ? -13.180 -14.825 -17.453 1.00 93.62 277 GLU A CA 1
ATOM 2159 C C . GLU A 1 277 ? -11.790 -15.169 -18.001 1.00 93.62 277 GLU A C 1
ATOM 2161 O O . GLU A 1 277 ? -11.052 -15.895 -17.346 1.00 93.62 277 GLU A O 1
ATOM 2166 N N . PHE A 1 278 ? -11.348 -14.517 -19.080 1.00 89.19 278 PHE A N 1
ATOM 2167 C CA . PHE A 1 278 ? -9.993 -14.667 -19.615 1.00 89.19 278 PHE A CA 1
ATOM 2168 C C . PHE A 1 278 ? -8.916 -14.399 -18.553 1.00 89.19 278 PHE A C 1
ATOM 2170 O O . PHE A 1 278 ? -8.019 -15.214 -18.348 1.00 89.19 278 PHE A O 1
ATOM 2177 N N . PHE A 1 279 ? -8.996 -13.287 -17.819 1.00 91.94 279 PHE A N 1
ATOM 2178 C CA . PHE A 1 279 ? -8.027 -13.011 -16.753 1.00 91.94 279 PHE A CA 1
ATOM 2179 C C . PHE A 1 279 ? -8.171 -13.919 -15.531 1.00 91.94 279 PHE A C 1
ATOM 2181 O O . PHE A 1 279 ? -7.188 -14.114 -14.816 1.00 91.94 279 PHE A O 1
ATOM 2188 N N . GLN A 1 280 ? -9.350 -14.482 -15.279 1.00 92.75 280 GLN A N 1
ATOM 2189 C CA . GLN A 1 280 ? -9.540 -15.504 -14.255 1.00 92.75 280 GLN A CA 1
ATOM 2190 C C . GLN A 1 280 ? -8.907 -16.837 -14.649 1.00 92.75 280 GLN A C 1
ATOM 2192 O O . GLN A 1 280 ? -8.280 -17.482 -13.811 1.00 92.75 280 GLN A O 1
ATOM 2197 N N . ASP A 1 281 ? -9.031 -17.225 -15.916 1.00 86.88 281 ASP A N 1
ATOM 2198 C CA . ASP A 1 281 ? -8.445 -18.440 -16.480 1.00 86.88 281 ASP A CA 1
ATOM 2199 C C . ASP A 1 281 ? -6.915 -18.398 -16.418 1.00 86.88 281 ASP A C 1
ATOM 2201 O O . ASP A 1 281 ? -6.281 -19.405 -16.114 1.00 86.88 281 ASP A O 1
ATOM 2205 N N . HIS A 1 282 ? -6.330 -17.213 -16.610 1.00 85.12 282 HIS A N 1
ATOM 2206 C CA . HIS A 1 282 ? -4.888 -17.000 -16.497 1.00 85.12 282 HIS A CA 1
ATOM 2207 C C . HIS A 1 282 ? -4.425 -16.693 -15.062 1.00 85.12 282 HIS A C 1
ATOM 2209 O O . HIS A 1 282 ? -3.231 -16.573 -14.825 1.00 85.12 282 HIS A O 1
ATOM 2215 N N . GLY A 1 283 ? -5.327 -16.560 -14.083 1.00 82.81 283 GLY A N 1
ATOM 2216 C CA . GLY A 1 283 ? -4.966 -16.304 -12.681 1.00 82.81 283 GLY A CA 1
ATOM 2217 C C . GLY A 1 283 ? -4.575 -14.857 -12.350 1.00 82.81 283 GLY A C 1
ATOM 2218 O O . GLY A 1 283 ? -4.078 -14.589 -11.259 1.00 82.81 283 GLY A O 1
ATOM 2219 N N . ILE A 1 284 ? -4.820 -13.904 -13.253 1.00 86.94 284 ILE A N 1
ATOM 2220 C CA . ILE A 1 284 ? -4.627 -12.462 -13.004 1.00 86.94 284 ILE A CA 1
ATOM 2221 C C . ILE A 1 284 ? -5.753 -11.912 -12.119 1.00 86.94 284 ILE A C 1
ATOM 2223 O O . ILE A 1 284 ? -5.519 -11.063 -11.255 1.00 86.94 284 ILE A O 1
ATOM 2227 N N . LEU A 1 285 ? -6.984 -12.385 -12.337 1.00 90.62 285 LEU A N 1
ATOM 2228 C CA . LEU A 1 285 ? -8.147 -12.065 -11.513 1.00 90.62 285 LEU A CA 1
ATOM 2229 C C . LEU A 1 285 ? -8.595 -13.292 -10.709 1.00 90.62 285 LEU A C 1
ATOM 2231 O O . LEU A 1 285 ? -8.570 -14.409 -11.218 1.00 90.62 285 LEU A O 1
ATOM 2235 N N . PRO A 1 286 ? -9.064 -13.119 -9.463 1.00 88.81 286 PRO A N 1
ATOM 2236 C CA . PRO A 1 286 ? -9.550 -14.242 -8.672 1.00 88.81 286 PRO A CA 1
ATOM 2237 C C . PRO A 1 286 ? -10.898 -14.757 -9.202 1.00 88.81 286 PRO A C 1
ATOM 2239 O O . PRO A 1 286 ? -11.760 -13.971 -9.602 1.00 88.81 286 PRO A O 1
ATOM 2242 N N . ARG A 1 287 ? -11.113 -16.079 -9.154 1.00 91.56 287 ARG A N 1
ATOM 2243 C CA . ARG A 1 287 ? -12.412 -16.721 -9.461 1.00 91.56 287 ARG A CA 1
ATOM 2244 C C . ARG A 1 287 ? -13.412 -16.689 -8.315 1.00 91.56 287 ARG A C 1
ATOM 2246 O O . ARG A 1 287 ? -14.615 -16.794 -8.537 1.00 91.56 287 ARG A O 1
ATOM 2253 N N . SER A 1 288 ? -12.924 -16.558 -7.093 1.00 89.81 288 SER A N 1
ATOM 2254 C CA . SER A 1 288 ? -13.739 -16.496 -5.891 1.00 89.81 288 SER A CA 1
ATOM 2255 C C . SER A 1 288 ? -13.155 -15.468 -4.936 1.00 89.81 288 SER A C 1
ATOM 2257 O O . SER A 1 288 ? -11.969 -15.143 -4.973 1.00 89.81 288 SER A O 1
ATOM 2259 N N . MET A 1 289 ? -14.010 -14.916 -4.085 1.00 88.56 289 MET A N 1
ATOM 2260 C CA . MET A 1 289 ? -13.596 -13.964 -3.067 1.00 88.56 289 MET A CA 1
ATOM 2261 C C . MET A 1 289 ? -14.495 -14.128 -1.846 1.00 88.56 289 MET A C 1
ATOM 2263 O O . MET A 1 289 ? -15.695 -14.397 -1.970 1.00 88.56 289 MET A O 1
ATOM 2267 N N . MET A 1 290 ? -13.923 -13.944 -0.661 1.00 88.25 290 MET A N 1
ATOM 2268 C CA . MET A 1 290 ? -14.680 -13.836 0.581 1.00 88.25 290 MET A CA 1
ATOM 2269 C C . MET A 1 290 ? -14.778 -12.372 0.990 1.00 88.25 290 MET A C 1
ATOM 2271 O O . MET A 1 290 ? -13.834 -11.594 0.832 1.00 88.25 290 MET A O 1
ATOM 2275 N N . CYS A 1 291 ? -15.924 -11.976 1.537 1.00 86.25 291 CYS A N 1
ATOM 2276 C CA . CYS A 1 291 ? -16.015 -10.675 2.177 1.00 86.25 291 CYS A CA 1
ATOM 2277 C C . CYS A 1 291 ? -15.195 -10.704 3.476 1.00 86.25 291 CYS A C 1
ATOM 2279 O O . CYS A 1 291 ? -14.945 -11.766 4.038 1.00 86.25 291 CYS A O 1
ATOM 2281 N N . ARG A 1 292 ? -14.838 -9.542 4.039 1.00 81.38 292 ARG A N 1
ATOM 2282 C CA . ARG A 1 292 ? -14.007 -9.524 5.265 1.00 81.38 292 ARG A CA 1
ATOM 2283 C C . ARG A 1 292 ? -14.661 -10.129 6.528 1.00 81.38 292 ARG A C 1
ATOM 2285 O O . ARG A 1 292 ? -14.024 -10.113 7.568 1.00 81.38 292 ARG A O 1
ATOM 2292 N N . LYS A 1 293 ? -15.928 -10.574 6.475 1.00 82.31 293 LYS A N 1
ATOM 2293 C CA . LYS A 1 293 ? -16.573 -11.387 7.532 1.00 82.31 293 LYS A CA 1
ATOM 2294 C C . LYS A 1 293 ? -16.424 -12.903 7.282 1.00 82.31 293 LYS A C 1
ATOM 2296 O O . LYS A 1 293 ? -17.075 -13.688 7.947 1.00 82.31 293 LYS A O 1
ATOM 2301 N N . GLY A 1 294 ? -15.650 -13.311 6.276 1.00 85.31 294 GLY A N 1
ATOM 2302 C CA . GLY A 1 294 ? -15.501 -14.711 5.868 1.00 85.31 294 GLY A CA 1
ATOM 2303 C C . GLY A 1 294 ? -16.635 -15.245 4.988 1.00 85.31 294 GLY A C 1
ATOM 2304 O O . GLY A 1 294 ? -16.545 -16.359 4.496 1.00 85.31 294 GLY A O 1
ATOM 2305 N N . HIS A 1 295 ? -17.696 -14.470 4.738 1.00 90.19 295 HIS A N 1
ATOM 2306 C CA . HIS A 1 295 ? -18.807 -14.948 3.911 1.00 90.19 295 HIS A CA 1
ATOM 2307 C C . HIS A 1 295 ? -18.434 -15.025 2.428 1.00 90.19 295 HIS A C 1
ATOM 2309 O O . HIS A 1 295 ? -17.693 -14.178 1.914 1.00 90.19 295 HIS A O 1
ATOM 2315 N N . THR A 1 296 ? -19.062 -15.957 1.721 1.00 92.25 296 THR A N 1
ATOM 2316 C CA . THR A 1 296 ? -18.981 -16.093 0.268 1.00 92.25 296 THR A CA 1
ATOM 2317 C C . THR A 1 296 ? -19.476 -14.835 -0.451 1.00 92.25 296 THR A C 1
ATOM 2319 O O . THR A 1 296 ? -20.394 -14.135 -0.008 1.00 92.25 296 THR A O 1
ATOM 2322 N N . THR A 1 297 ? -18.863 -14.531 -1.594 1.00 94.38 297 THR A N 1
ATOM 2323 C CA . THR A 1 297 ? -19.318 -13.462 -2.485 1.00 94.38 297 THR A CA 1
ATOM 2324 C C . THR A 1 297 ? -19.656 -14.000 -3.869 1.00 94.38 297 THR A C 1
ATOM 2326 O O . THR A 1 297 ? -19.153 -15.036 -4.295 1.00 94.38 297 THR A O 1
ATOM 2329 N N . LYS A 1 298 ? -20.523 -13.278 -4.579 1.00 94.75 298 LYS A N 1
ATOM 2330 C CA . LYS A 1 298 ? -20.820 -13.492 -5.997 1.00 94.75 298 LYS A CA 1
ATOM 2331 C C . LYS A 1 298 ? -20.334 -12.301 -6.807 1.00 94.75 298 LYS A C 1
ATOM 2333 O O . LYS A 1 298 ? -20.406 -11.164 -6.334 1.00 94.75 298 LYS A O 1
ATOM 2338 N N . LEU A 1 299 ? -19.864 -12.562 -8.022 1.00 96.12 299 LEU A N 1
ATOM 2339 C CA . LEU A 1 299 ? -19.435 -11.530 -8.956 1.00 96.12 299 LEU A CA 1
ATOM 2340 C C . LEU A 1 299 ? -20.636 -10.971 -9.722 1.00 96.12 299 LEU A C 1
ATOM 2342 O O . LEU A 1 299 ? -21.416 -11.727 -10.298 1.00 96.12 299 LEU A O 1
ATOM 2346 N N . TYR A 1 300 ? -20.781 -9.649 -9.728 1.00 94.88 300 TYR A N 1
ATOM 2347 C CA . TYR A 1 300 ? -21.853 -8.949 -10.430 1.00 94.88 300 TYR A CA 1
ATOM 2348 C C . TYR A 1 300 ? -21.286 -8.104 -11.566 1.00 94.88 300 TYR A C 1
ATOM 2350 O O . TYR A 1 300 ? -20.300 -7.384 -11.389 1.00 94.88 300 TYR A O 1
ATOM 2358 N N . PHE A 1 301 ? -21.967 -8.171 -12.710 1.00 94.50 301 PHE A N 1
ATOM 2359 C CA . PHE A 1 301 ? -21.671 -7.408 -13.916 1.00 94.50 301 PHE A CA 1
ATOM 2360 C C . PHE A 1 301 ? -22.771 -6.369 -14.128 1.00 94.50 301 PHE A C 1
ATOM 2362 O O . PHE A 1 301 ? -23.953 -6.699 -14.188 1.00 94.50 301 PHE A O 1
ATOM 2369 N N . GLY A 1 302 ? -22.377 -5.105 -14.213 1.00 88.06 302 GLY A N 1
ATOM 2370 C CA . GLY A 1 302 ? -23.256 -3.974 -14.485 1.00 88.06 302 GLY A CA 1
ATOM 2371 C C . GLY A 1 302 ? -22.415 -2.784 -14.934 1.00 88.06 302 GLY A C 1
ATOM 2372 O O . GLY A 1 302 ? -21.351 -2.972 -15.514 1.00 88.06 302 GLY A O 1
ATOM 2373 N N . LYS A 1 303 ? -22.830 -1.553 -14.596 1.00 85.38 303 LYS A N 1
ATOM 2374 C CA . LYS A 1 303 ? -22.014 -0.343 -14.855 1.00 85.38 303 LYS A CA 1
ATOM 2375 C C . LYS A 1 303 ? -20.610 -0.425 -14.241 1.00 85.38 303 LYS A C 1
ATOM 2377 O O . LYS A 1 303 ? -19.677 0.193 -14.736 1.00 85.38 303 LYS A O 1
ATOM 2382 N N . SER A 1 304 ? -20.473 -1.160 -13.142 1.00 88.44 304 SER A N 1
ATOM 2383 C CA . SER A 1 304 ? -19.195 -1.541 -12.554 1.00 88.44 304 SER A CA 1
ATOM 2384 C C . SER A 1 304 ? -19.212 -3.027 -12.218 1.00 88.44 304 SER A C 1
ATOM 2386 O O . SER A 1 304 ? -20.273 -3.607 -11.983 1.00 88.44 304 SER A O 1
ATOM 2388 N N . ILE A 1 305 ? -18.027 -3.632 -12.198 1.00 94.38 305 ILE A N 1
ATOM 2389 C CA . ILE A 1 305 ? -17.844 -5.051 -11.897 1.00 94.38 305 ILE A CA 1
ATOM 2390 C C . ILE A 1 305 ? -17.343 -5.176 -10.458 1.00 94.38 305 ILE A C 1
ATOM 2392 O O . ILE A 1 305 ? -16.322 -4.583 -10.080 1.00 94.38 305 ILE A O 1
ATOM 2396 N N . PHE A 1 306 ? -18.080 -5.910 -9.630 1.00 94.31 306 PHE A N 1
ATOM 2397 C CA . PHE A 1 306 ? -17.784 -6.022 -8.204 1.00 94.31 306 PHE A CA 1
ATOM 2398 C C . PHE A 1 306 ? -18.265 -7.344 -7.609 1.00 94.31 306 PHE A C 1
ATOM 2400 O O . PHE A 1 306 ? -19.279 -7.910 -8.012 1.00 94.31 306 PHE A O 1
ATOM 2407 N N . TRP A 1 307 ? -17.556 -7.794 -6.584 1.00 94.88 307 TRP A N 1
ATOM 2408 C CA . TRP A 1 307 ? -17.974 -8.865 -5.694 1.00 94.88 307 TRP A CA 1
ATOM 2409 C C . TRP A 1 307 ? -18.993 -8.325 -4.694 1.00 94.88 307 TRP A C 1
ATOM 2411 O O . TRP A 1 307 ? -18.766 -7.279 -4.083 1.00 94.88 307 TRP A O 1
ATOM 2421 N N . LYS A 1 308 ? -20.108 -9.026 -4.495 1.00 94.19 308 LYS A N 1
ATOM 2422 C CA . LYS A 1 308 ? -21.115 -8.724 -3.469 1.00 94.19 308 LYS A CA 1
ATOM 2423 C C . LYS A 1 308 ? -21.265 -9.926 -2.552 1.00 94.19 308 LYS A C 1
ATOM 2425 O O . LYS A 1 308 ? -21.398 -11.052 -3.027 1.00 94.19 308 LYS A O 1
ATOM 2430 N N . CYS A 1 309 ? -21.274 -9.677 -1.250 1.00 94.56 309 CYS A N 1
ATOM 2431 C CA . CYS A 1 309 ? -21.569 -10.709 -0.265 1.00 94.56 309 CYS A CA 1
ATOM 2432 C C . CYS A 1 309 ? -22.963 -11.316 -0.500 1.00 94.56 309 CYS A C 1
ATOM 2434 O O . CYS A 1 309 ? -23.909 -10.588 -0.808 1.00 94.56 309 CYS A O 1
ATOM 2436 N N . THR A 1 310 ? -23.078 -12.640 -0.392 1.00 93.25 310 THR A N 1
ATOM 2437 C CA . THR A 1 310 ? -24.357 -13.352 -0.562 1.00 93.25 310 THR A CA 1
ATOM 2438 C C . THR A 1 310 ? -25.165 -13.462 0.721 1.00 93.25 310 THR A C 1
ATOM 2440 O O . THR A 1 310 ? -26.341 -13.796 0.657 1.00 93.25 310 THR A O 1
ATOM 2443 N N . GLU A 1 311 ? -24.548 -13.176 1.865 1.00 92.50 311 GLU A N 1
ATOM 2444 C CA . GLU A 1 311 ? -25.203 -13.249 3.166 1.00 92.50 311 GLU A CA 1
ATOM 2445 C C . GLU A 1 311 ? -26.258 -12.143 3.318 1.00 92.50 311 GLU A C 1
ATOM 2447 O O . GLU A 1 311 ? -25.950 -10.969 3.091 1.00 92.50 311 GLU A O 1
ATOM 2452 N N . GLY A 1 312 ? -27.481 -12.501 3.729 1.00 88.19 312 GLY A N 1
ATOM 2453 C CA . GLY A 1 312 ? -28.652 -11.609 3.698 1.00 88.19 312 GLY A CA 1
ATOM 2454 C C . GLY A 1 312 ? -28.464 -10.310 4.487 1.00 88.19 312 GLY A C 1
ATOM 2455 O O . GLY A 1 312 ? -28.834 -9.234 4.021 1.00 88.19 312 GLY A O 1
ATOM 2456 N N . ASN A 1 313 ? -27.775 -10.391 5.628 1.00 89.06 313 ASN A N 1
ATOM 2457 C CA . ASN A 1 313 ? -27.478 -9.244 6.492 1.00 89.06 313 ASN A CA 1
ATOM 2458 C C . ASN A 1 313 ? -26.162 -8.522 6.134 1.00 89.06 313 ASN A C 1
ATOM 2460 O O . ASN A 1 313 ? -25.703 -7.644 6.868 1.00 89.06 313 ASN A O 1
ATOM 2464 N N . CYS A 1 314 ? -25.499 -8.885 5.031 1.00 88.00 314 CYS A N 1
ATOM 2465 C CA . CYS A 1 314 ? -24.202 -8.332 4.651 1.00 88.00 314 CYS A CA 1
ATOM 2466 C C . CYS A 1 314 ? -24.273 -7.538 3.340 1.00 88.00 314 CYS A C 1
ATOM 2468 O O . CYS A 1 314 ? -24.154 -8.071 2.241 1.00 88.00 314 CYS A O 1
ATOM 2470 N N . VAL A 1 315 ? -24.336 -6.210 3.445 1.00 88.06 315 VAL A N 1
ATOM 2471 C CA . VAL A 1 315 ? -24.402 -5.299 2.282 1.00 88.06 315 VAL A CA 1
ATOM 2472 C C . VAL A 1 315 ? -23.046 -5.031 1.599 1.00 88.06 315 VAL A C 1
ATOM 2474 O O . VAL A 1 315 ? -22.922 -4.117 0.781 1.00 88.06 315 VAL A O 1
ATOM 2477 N N . ARG A 1 316 ? -21.998 -5.799 1.928 1.00 85.81 316 ARG A N 1
ATOM 2478 C CA . ARG A 1 316 ? -20.616 -5.520 1.496 1.00 85.81 316 ARG A CA 1
ATOM 2479 C C . ARG A 1 316 ? -20.408 -5.750 -0.001 1.00 85.81 316 ARG A C 1
ATOM 2481 O O . ARG A 1 316 ? -20.854 -6.754 -0.560 1.00 85.81 316 ARG A O 1
ATOM 2488 N N . ARG A 1 317 ? -19.653 -4.833 -0.616 1.00 90.62 317 ARG A N 1
ATOM 2489 C CA . ARG A 1 317 ? -19.210 -4.888 -2.015 1.00 90.62 317 ARG A CA 1
ATOM 2490 C C . ARG A 1 317 ? -17.711 -4.618 -2.111 1.00 90.62 317 ARG A C 1
ATOM 2492 O O . ARG A 1 317 ? -17.194 -3.786 -1.370 1.00 90.62 317 ARG A O 1
ATOM 2499 N N . MET A 1 318 ? -17.027 -5.302 -3.019 1.00 88.88 318 MET A N 1
ATOM 2500 C CA . MET A 1 318 ? -15.587 -5.173 -3.258 1.00 88.88 318 MET A CA 1
ATOM 2501 C C . MET A 1 318 ? -15.348 -5.061 -4.759 1.00 88.88 318 MET A C 1
ATOM 2503 O O . MET A 1 318 ? -15.953 -5.790 -5.539 1.00 88.88 318 MET A O 1
ATOM 2507 N N . ARG A 1 319 ? -14.498 -4.132 -5.193 1.00 89.69 319 ARG A N 1
ATOM 2508 C CA . ARG A 1 319 ? -14.239 -3.938 -6.626 1.00 89.69 319 ARG A CA 1
ATOM 2509 C C . ARG A 1 319 ? -13.433 -5.113 -7.167 1.00 89.69 319 ARG A C 1
ATOM 2511 O O . ARG A 1 319 ? -12.533 -5.588 -6.486 1.00 89.69 319 ARG A O 1
ATOM 2518 N N . ILE A 1 320 ? -13.696 -5.521 -8.409 1.00 90.88 320 ILE A N 1
ATOM 2519 C CA . ILE A 1 320 ? -12.948 -6.623 -9.033 1.00 90.88 320 ILE A CA 1
ATOM 2520 C C . ILE A 1 320 ? -11.443 -6.332 -9.158 1.00 90.88 320 ILE A C 1
ATOM 2522 O O . ILE A 1 320 ? -10.636 -7.246 -9.115 1.00 90.88 320 ILE A O 1
ATOM 2526 N N . ARG A 1 321 ? -11.066 -5.054 -9.282 1.00 89.19 321 ARG A N 1
ATOM 2527 C CA . ARG A 1 321 ? -9.680 -4.589 -9.474 1.00 89.19 321 ARG A CA 1
ATOM 2528 C C . ARG A 1 321 ? -8.899 -4.413 -8.172 1.00 89.19 321 ARG A C 1
ATOM 2530 O O . ARG A 1 321 ? -7.724 -4.085 -8.223 1.00 89.19 321 ARG A O 1
ATOM 2537 N N . SER A 1 322 ? -9.555 -4.515 -7.017 1.00 81.44 322 SER A N 1
ATOM 2538 C CA . SER A 1 322 ? -8.890 -4.320 -5.725 1.00 81.44 322 SER A CA 1
ATOM 2539 C C . SER A 1 322 ? -7.996 -5.517 -5.423 1.00 81.44 322 SER A C 1
ATOM 2541 O O . SER A 1 322 ? -8.477 -6.649 -5.456 1.00 81.44 322 SER A O 1
ATOM 2543 N N . GLY A 1 323 ? -6.725 -5.278 -5.100 1.00 70.38 323 GLY A N 1
ATOM 2544 C CA . GLY A 1 323 ? -5.810 -6.352 -4.732 1.00 70.38 323 GLY A CA 1
ATOM 2545 C C . GLY A 1 323 ? -5.341 -7.222 -5.906 1.00 70.38 323 GLY A C 1
ATOM 2546 O O . GLY A 1 323 ? -4.895 -8.334 -5.664 1.00 70.38 323 GLY A O 1
ATOM 2547 N N . ASN A 1 324 ? -5.396 -6.733 -7.155 1.00 79.44 324 ASN A N 1
ATOM 2548 C CA . ASN A 1 324 ? -4.667 -7.329 -8.290 1.00 79.44 324 ASN A CA 1
ATOM 2549 C C . ASN A 1 324 ? -4.065 -6.276 -9.245 1.00 79.44 324 ASN A C 1
ATOM 2551 O O . ASN A 1 324 ? -4.259 -5.075 -9.061 1.00 79.44 324 ASN A O 1
ATOM 2555 N N . TRP A 1 325 ? -3.350 -6.719 -10.289 1.00 82.75 325 TRP A N 1
ATOM 2556 C CA . TRP A 1 325 ? -2.639 -5.867 -11.257 1.00 82.75 325 TRP A CA 1
ATOM 2557 C C . TRP A 1 325 ? -3.467 -4.710 -11.831 1.00 82.75 325 TRP A C 1
ATOM 2559 O O . TRP A 1 325 ? -2.937 -3.626 -12.089 1.00 82.75 325 TRP A O 1
ATOM 2569 N N . LEU A 1 326 ? -4.783 -4.893 -11.972 1.00 87.56 326 LEU A N 1
ATOM 2570 C CA . LEU A 1 326 ? -5.687 -3.877 -12.513 1.00 87.56 326 LEU A CA 1
ATOM 2571 C C . LEU A 1 326 ? -5.988 -2.736 -11.525 1.00 87.56 326 LEU A C 1
ATOM 2573 O O . LEU A 1 326 ? -6.707 -1.795 -11.879 1.00 87.56 326 LEU A O 1
ATOM 2577 N N . GLU A 1 327 ? -5.465 -2.785 -10.298 1.00 82.12 327 GLU A N 1
ATOM 2578 C CA . GLU A 1 327 ? -5.705 -1.776 -9.271 1.00 82.12 327 GLU A CA 1
ATOM 2579 C C . GLU A 1 327 ? -5.251 -0.380 -9.724 1.00 82.12 327 GLU A C 1
ATOM 2581 O O . GLU A 1 327 ? -4.182 -0.187 -10.320 1.00 82.12 327 GLU 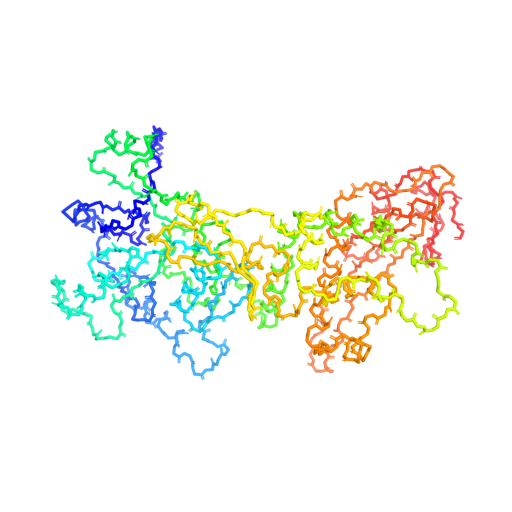A O 1
ATOM 2586 N N . GLY A 1 328 ? -6.112 0.606 -9.457 1.00 78.81 328 GLY A N 1
ATOM 2587 C CA . GLY A 1 328 ? -5.955 1.999 -9.880 1.00 78.81 328 GLY A CA 1
ATOM 2588 C C . GLY A 1 328 ? -6.364 2.276 -11.331 1.00 78.81 328 GLY A C 1
ATOM 2589 O O . GLY A 1 328 ? -6.736 3.407 -11.640 1.00 78.81 328 GLY A O 1
ATOM 2590 N N . SER A 1 329 ? -6.377 1.262 -12.203 1.00 85.75 329 SER A N 1
ATOM 2591 C CA . SER A 1 329 ? -6.758 1.439 -13.605 1.00 85.75 329 SER A CA 1
ATOM 2592 C C . SER A 1 329 ? -8.265 1.647 -13.766 1.00 85.75 329 SER A C 1
ATOM 2594 O O . SER A 1 329 ? -9.083 0.980 -13.124 1.00 85.75 329 SER A O 1
ATOM 2596 N N . ARG A 1 330 ? -8.623 2.567 -14.668 1.00 87.25 330 ARG A N 1
ATOM 2597 C CA . ARG A 1 330 ? -10.010 2.899 -15.031 1.00 87.25 330 ARG A CA 1
ATOM 2598 C C . ARG A 1 330 ? -10.403 2.417 -16.428 1.00 87.25 330 ARG A C 1
ATOM 2600 O O . ARG A 1 330 ? -11.573 2.533 -16.776 1.00 87.25 330 ARG A O 1
ATOM 2607 N N . ILE A 1 331 ? -9.460 1.890 -17.212 1.00 92.06 331 ILE A N 1
ATOM 2608 C CA . ILE A 1 331 ? -9.752 1.421 -18.574 1.00 92.06 331 ILE A CA 1
ATOM 2609 C C . ILE A 1 331 ? -10.533 0.101 -18.512 1.00 92.06 331 ILE A C 1
ATOM 2611 O O . ILE A 1 331 ? -10.251 -0.690 -17.604 1.00 92.06 331 ILE A O 1
ATOM 2615 N N . PRO A 1 332 ? -11.487 -0.165 -19.422 1.00 93.31 332 PRO A N 1
ATOM 2616 C CA . PRO A 1 332 ? -12.220 -1.436 -19.476 1.00 93.31 332 PRO A CA 1
ATOM 2617 C C . PRO A 1 332 ? -11.283 -2.649 -19.466 1.00 93.31 332 PRO A C 1
ATOM 2619 O O . PRO A 1 332 ? -10.185 -2.580 -20.013 1.00 93.31 332 PRO A O 1
ATOM 2622 N N . ILE A 1 333 ? -11.677 -3.745 -18.817 1.00 93.75 333 ILE A N 1
ATOM 2623 C CA . ILE A 1 333 ? -10.849 -4.960 -18.723 1.00 93.75 333 ILE A CA 1
ATOM 2624 C C . ILE A 1 333 ? -10.598 -5.547 -20.121 1.00 93.75 333 ILE A C 1
ATOM 2626 O O . ILE A 1 333 ? -9.479 -5.965 -20.412 1.00 93.75 333 ILE A O 1
ATOM 2630 N N . SER A 1 334 ? -11.580 -5.476 -21.021 1.00 91.19 334 SER A N 1
ATOM 2631 C CA . SER A 1 334 ? -11.419 -5.860 -22.429 1.00 91.19 334 SER A CA 1
ATOM 2632 C C . SER A 1 334 ? -10.354 -5.027 -23.152 1.00 91.19 334 SER A C 1
ATOM 2634 O O . SER A 1 334 ? -9.546 -5.563 -23.912 1.00 91.19 334 SER A O 1
ATOM 2636 N N . ALA A 1 335 ? -10.285 -3.723 -22.865 1.00 92.62 335 ALA A N 1
ATOM 2637 C CA . ALA A 1 335 ? -9.256 -2.842 -23.413 1.00 92.62 335 ALA A CA 1
ATOM 2638 C C . ALA A 1 335 ? -7.854 -3.199 -22.895 1.00 92.62 335 ALA A C 1
ATOM 2640 O O . ALA A 1 335 ? -6.892 -3.067 -23.646 1.00 92.62 335 ALA A O 1
ATOM 2641 N N . VAL A 1 336 ? -7.728 -3.701 -21.658 1.00 92.44 336 VAL A N 1
ATOM 2642 C CA . VAL A 1 336 ? -6.443 -4.185 -21.123 1.00 92.44 336 VAL A CA 1
ATOM 2643 C C . VAL A 1 336 ? -5.923 -5.370 -21.936 1.00 92.44 336 VAL A C 1
ATOM 2645 O O . VAL A 1 336 ? -4.761 -5.372 -22.325 1.00 92.44 336 VAL A O 1
ATOM 2648 N N . ILE A 1 337 ? -6.771 -6.361 -22.229 1.00 88.12 337 ILE A N 1
ATOM 2649 C CA . ILE A 1 337 ? -6.367 -7.547 -23.006 1.00 88.12 337 ILE A CA 1
ATOM 2650 C C . ILE A 1 337 ? -5.871 -7.133 -24.395 1.00 88.12 337 ILE A C 1
ATOM 2652 O O . ILE A 1 337 ? -4.811 -7.571 -24.841 1.00 88.12 337 ILE A O 1
ATOM 2656 N N . ARG A 1 338 ? -6.608 -6.236 -25.059 1.00 86.19 338 ARG A N 1
ATOM 2657 C CA . ARG A 1 338 ? -6.209 -5.682 -26.359 1.00 86.19 338 ARG A CA 1
ATOM 2658 C C . ARG A 1 338 ? -4.906 -4.901 -26.263 1.00 86.19 338 ARG A C 1
ATOM 2660 O O . ARG A 1 338 ? -4.060 -5.061 -27.135 1.00 86.19 338 ARG A O 1
ATOM 2667 N N . PHE A 1 339 ? -4.723 -4.110 -25.207 1.00 90.44 339 PHE A N 1
ATOM 2668 C CA . PHE A 1 339 ? -3.478 -3.387 -24.974 1.00 90.44 339 PHE A CA 1
ATOM 2669 C C . PHE A 1 339 ? -2.291 -4.346 -24.854 1.00 90.44 339 PHE A C 1
ATOM 2671 O O . PHE A 1 339 ? -1.300 -4.131 -25.536 1.00 90.44 339 PHE A O 1
ATOM 2678 N N . ILE A 1 340 ? -2.400 -5.423 -24.064 1.00 86.25 340 ILE A N 1
ATOM 2679 C CA . ILE A 1 340 ? -1.333 -6.432 -23.913 1.00 86.25 340 ILE A CA 1
ATOM 2680 C C . ILE A 1 340 ? -0.965 -7.026 -25.273 1.00 86.25 340 ILE A C 1
ATOM 2682 O O . ILE A 1 340 ? 0.204 -7.021 -25.645 1.00 86.25 340 ILE A O 1
ATOM 2686 N N . TYR A 1 341 ? -1.963 -7.477 -26.040 1.00 81.00 341 TYR A N 1
ATOM 2687 C CA . TYR A 1 341 ? -1.733 -8.029 -27.374 1.00 81.00 341 TYR A CA 1
ATOM 2688 C C . TYR A 1 341 ? -1.020 -7.029 -28.291 1.00 81.00 341 TYR A C 1
ATOM 2690 O O . TYR A 1 341 ? -0.010 -7.354 -28.906 1.00 81.00 341 TYR A O 1
ATOM 2698 N N . CYS A 1 342 ? -1.511 -5.792 -28.349 1.00 82.88 342 CYS A N 1
ATOM 2699 C CA . CYS A 1 342 ? -0.947 -4.757 -29.212 1.00 82.88 342 CYS A CA 1
ATOM 2700 C C . CYS A 1 342 ? 0.446 -4.315 -28.749 1.00 82.88 342 CYS A C 1
ATOM 2702 O O . CYS A 1 342 ? 1.272 -3.949 -29.580 1.00 82.88 342 CYS A O 1
ATOM 2704 N N . TRP A 1 343 ? 0.729 -4.388 -27.447 1.00 86.06 343 TRP A N 1
ATOM 2705 C CA . TRP A 1 343 ? 2.047 -4.111 -26.885 1.00 86.06 343 TRP A CA 1
ATOM 2706 C C . TRP A 1 343 ? 3.070 -5.144 -27.366 1.00 86.06 343 TRP A C 1
ATOM 2708 O O . TRP A 1 343 ? 4.148 -4.770 -27.818 1.00 86.06 343 TRP A O 1
ATOM 2718 N N . CYS A 1 344 ? 2.700 -6.431 -27.386 1.00 78.50 344 CYS A N 1
ATOM 2719 C CA . CYS A 1 344 ? 3.530 -7.497 -27.959 1.00 78.50 344 CYS A CA 1
ATOM 2720 C C . CYS A 1 344 ? 3.798 -7.309 -29.461 1.00 78.50 344 CYS A C 1
ATOM 2722 O O . CYS A 1 344 ? 4.818 -7.772 -29.959 1.00 78.50 344 CYS A O 1
ATOM 2724 N N . GLN A 1 345 ? 2.902 -6.616 -30.168 1.00 79.00 345 GLN A N 1
ATOM 2725 C CA . GLN A 1 345 ? 3.045 -6.258 -31.584 1.00 79.00 345 GLN A CA 1
ATOM 2726 C C . GLN A 1 345 ? 3.698 -4.879 -31.797 1.00 79.00 345 GLN A C 1
ATOM 2728 O O . GLN A 1 345 ? 3.770 -4.407 -32.926 1.00 79.00 345 GLN A O 1
ATOM 2733 N N . GLN A 1 346 ? 4.156 -4.216 -30.727 1.00 80.56 346 GLN A N 1
ATOM 2734 C CA . GLN A 1 346 ? 4.791 -2.891 -30.765 1.00 80.56 346 GLN A CA 1
ATOM 2735 C C . GLN A 1 346 ? 3.891 -1.773 -31.334 1.00 80.56 346 GLN A C 1
ATOM 2737 O O . GLN A 1 346 ? 4.368 -0.798 -31.909 1.00 80.56 346 GLN A O 1
ATOM 2742 N N . LEU A 1 347 ? 2.571 -1.885 -31.151 1.00 81.38 347 LEU A N 1
ATOM 2743 C CA . LEU A 1 347 ? 1.579 -0.945 -31.691 1.00 81.38 347 LEU A CA 1
ATOM 2744 C C . LEU A 1 347 ? 1.120 0.129 -30.687 1.00 81.38 347 LEU A C 1
ATOM 2746 O O . LEU A 1 347 ? 0.296 0.971 -31.023 1.00 81.38 347 LEU A O 1
ATOM 2750 N N . THR A 1 348 ? 1.606 0.143 -29.444 1.00 85.56 348 THR A N 1
ATOM 2751 C CA . THR A 1 348 ? 1.022 0.942 -28.345 1.00 85.56 348 THR A CA 1
ATOM 2752 C C . THR A 1 348 ? 1.501 2.397 -28.259 1.00 85.56 348 THR A C 1
ATOM 2754 O O . THR A 1 348 ? 1.670 2.933 -27.155 1.00 85.56 348 THR A O 1
ATOM 2757 N N . SER A 1 349 ? 1.681 3.074 -29.401 1.00 84.12 349 SER A N 1
ATOM 2758 C CA . SER A 1 349 ? 1.910 4.530 -29.416 1.00 84.12 349 SER A CA 1
ATOM 2759 C C . SER A 1 349 ? 0.701 5.286 -28.848 1.00 84.12 349 SER A C 1
ATOM 2761 O O . SER A 1 349 ? -0.404 4.741 -28.762 1.00 84.12 349 SER A O 1
ATOM 2763 N N . ILE A 1 350 ? 0.895 6.547 -28.447 1.00 84.75 350 ILE A N 1
ATOM 2764 C CA . ILE A 1 350 ? -0.190 7.382 -27.907 1.00 84.75 350 ILE A CA 1
ATOM 2765 C C . ILE A 1 350 ? -1.298 7.552 -28.949 1.00 84.75 350 ILE A C 1
ATOM 2767 O O . ILE A 1 350 ? -2.462 7.280 -28.654 1.00 84.75 350 ILE A O 1
ATOM 2771 N N . GLU A 1 351 ? -0.936 7.928 -30.174 1.00 81.94 351 GLU A N 1
ATOM 2772 C CA . GLU A 1 351 ? -1.876 8.169 -31.269 1.00 81.94 351 GLU A CA 1
ATOM 2773 C C . GLU A 1 351 ? -2.629 6.891 -31.640 1.00 81.94 351 GLU A C 1
ATOM 2775 O O . GLU A 1 351 ? -3.841 6.917 -31.868 1.00 81.94 351 GLU A O 1
ATOM 2780 N N . TRP A 1 352 ? -1.922 5.758 -31.675 1.00 86.88 352 TRP A N 1
ATOM 2781 C CA . TRP A 1 352 ? -2.522 4.469 -31.991 1.00 86.88 352 TRP A CA 1
ATOM 2782 C C . TRP A 1 352 ? -3.496 4.032 -30.892 1.00 86.88 352 TRP A C 1
ATOM 2784 O O . TRP A 1 352 ? -4.650 3.729 -31.182 1.00 86.88 352 TRP A O 1
ATOM 2794 N N . CYS A 1 353 ? -3.094 4.081 -29.618 1.00 87.12 353 CYS A N 1
ATOM 2795 C CA . CYS A 1 353 ? -3.962 3.711 -28.497 1.00 87.12 353 CYS A CA 1
ATOM 2796 C C . CYS A 1 353 ? -5.183 4.629 -28.368 1.00 87.12 353 CYS A C 1
ATOM 2798 O O . CYS A 1 353 ? -6.273 4.163 -28.025 1.00 87.12 353 CYS A O 1
ATOM 2800 N N . GLN A 1 354 ? -5.034 5.924 -28.653 1.00 86.12 354 GLN A N 1
ATOM 2801 C CA . GLN A 1 354 ? -6.157 6.855 -28.669 1.00 86.12 354 GLN A CA 1
ATOM 2802 C C . GLN A 1 354 ? -7.146 6.513 -29.788 1.00 86.12 354 GLN A C 1
ATOM 2804 O O . GLN A 1 354 ? -8.354 6.491 -29.549 1.00 86.12 354 GLN A O 1
ATOM 2809 N N . ARG A 1 355 ? -6.654 6.219 -30.995 1.00 86.38 355 ARG A N 1
ATOM 2810 C CA . ARG A 1 355 ? -7.500 5.900 -32.151 1.00 86.38 355 ARG A CA 1
ATOM 2811 C C . ARG A 1 355 ? -8.177 4.535 -32.019 1.00 86.38 355 ARG A C 1
ATOM 2813 O O . ARG A 1 355 ? -9.391 4.440 -32.175 1.00 86.38 355 ARG A O 1
ATOM 2820 N N . GLU A 1 356 ? -7.407 3.500 -31.698 1.00 84.62 356 GLU A N 1
ATOM 2821 C CA . GLU A 1 356 ? -7.854 2.104 -31.765 1.00 84.62 356 GLU A CA 1
ATOM 2822 C C . GLU A 1 356 ? -8.465 1.605 -30.449 1.00 84.62 356 GLU A C 1
ATOM 2824 O O . GLU A 1 356 ? -9.436 0.848 -30.453 1.00 84.62 356 GLU A O 1
ATOM 2829 N N . LEU A 1 357 ? -7.930 2.040 -29.302 1.00 88.50 357 LEU A N 1
ATOM 2830 C CA . LEU A 1 357 ? -8.377 1.596 -27.974 1.00 88.50 357 LEU A CA 1
ATOM 2831 C C . LEU A 1 357 ? -9.142 2.676 -27.197 1.00 88.50 357 LEU A C 1
ATOM 2833 O O . LEU A 1 357 ? -9.643 2.398 -26.105 1.00 88.50 357 LEU A O 1
ATOM 2837 N N . LYS A 1 358 ? -9.263 3.891 -27.753 1.00 92.31 358 LYS A N 1
ATOM 2838 C CA . LYS A 1 358 ? -9.937 5.045 -27.128 1.00 92.31 358 LYS A CA 1
ATOM 2839 C C . LYS A 1 358 ? -9.363 5.391 -25.752 1.00 92.31 358 LYS A C 1
ATOM 2841 O O . LYS A 1 358 ? -10.094 5.787 -24.842 1.00 92.31 358 LYS A O 1
ATOM 2846 N N . LEU A 1 359 ? -8.053 5.213 -25.590 1.00 90.56 359 LEU A N 1
ATOM 2847 C CA . LEU A 1 359 ? -7.340 5.530 -24.355 1.00 90.56 359 LEU A CA 1
ATOM 2848 C C . LEU A 1 359 ? -6.865 6.984 -24.353 1.00 90.56 359 LEU A C 1
ATOM 2850 O O . LEU A 1 359 ? -6.507 7.534 -25.390 1.00 90.56 359 LEU A O 1
ATOM 2854 N N . SER A 1 360 ? -6.838 7.606 -23.174 1.00 90.25 360 SER A N 1
ATOM 2855 C CA . SER A 1 360 ? -6.173 8.900 -23.006 1.00 90.25 360 SER A CA 1
ATOM 2856 C C . SER A 1 360 ? -4.653 8.743 -23.064 1.00 90.25 360 SER A C 1
ATOM 2858 O O . SER A 1 360 ? -4.122 7.653 -22.831 1.00 90.25 360 SER A O 1
ATOM 2860 N N . ASN A 1 361 ? -3.944 9.848 -23.295 1.00 86.94 361 ASN A N 1
ATOM 2861 C CA . ASN A 1 361 ? -2.480 9.874 -23.275 1.00 86.94 361 ASN A CA 1
ATOM 2862 C C . ASN A 1 361 ? -1.938 9.325 -21.947 1.00 86.94 361 ASN A C 1
ATOM 2864 O O . ASN A 1 361 ? -1.113 8.416 -21.952 1.00 86.94 361 ASN A O 1
ATOM 2868 N N . ASP A 1 362 ? -2.487 9.789 -20.820 1.00 85.25 362 ASP A N 1
ATOM 2869 C CA . ASP A 1 362 ? -2.096 9.323 -19.484 1.00 85.25 362 ASP A CA 1
ATOM 2870 C C . ASP A 1 362 ? -2.318 7.821 -19.298 1.00 85.25 362 ASP A C 1
ATOM 2872 O O . ASP A 1 362 ? -1.461 7.132 -18.749 1.00 85.25 362 ASP A O 1
ATOM 2876 N N . ALA A 1 363 ? -3.455 7.293 -19.766 1.00 85.56 363 ALA A N 1
ATOM 2877 C CA . ALA A 1 363 ? -3.741 5.868 -19.668 1.00 85.56 363 ALA A CA 1
ATOM 2878 C C . ALA A 1 363 ? -2.771 5.049 -20.528 1.00 85.56 363 ALA A C 1
ATOM 2880 O O . ALA A 1 363 ? -2.275 4.024 -20.072 1.00 85.56 363 ALA A O 1
ATOM 2881 N N . THR A 1 364 ? -2.462 5.509 -21.741 1.00 85.56 364 THR A N 1
ATOM 2882 C CA . THR A 1 364 ? -1.494 4.850 -22.626 1.00 85.56 364 THR A CA 1
ATOM 2883 C C . THR A 1 364 ? -0.090 4.845 -22.024 1.00 85.56 364 THR A C 1
ATOM 2885 O O . THR A 1 364 ? 0.597 3.826 -22.075 1.00 85.56 364 THR A O 1
ATOM 2888 N N . ILE A 1 365 ? 0.341 5.955 -21.420 1.00 82.25 365 ILE A N 1
ATOM 2889 C CA . ILE A 1 365 ? 1.638 6.047 -20.740 1.00 82.25 365 ILE A CA 1
ATOM 2890 C C . ILE A 1 365 ? 1.670 5.115 -19.522 1.00 82.25 365 ILE A C 1
ATOM 2892 O O . ILE A 1 365 ? 2.611 4.333 -19.391 1.00 82.25 365 ILE A O 1
ATOM 2896 N N . ASP A 1 366 ? 0.638 5.146 -18.670 1.00 83.62 366 ASP A N 1
ATOM 2897 C CA . ASP A 1 366 ? 0.526 4.273 -17.491 1.00 83.62 366 ASP A CA 1
ATOM 2898 C C . ASP A 1 366 ? 0.591 2.795 -17.888 1.00 83.62 366 ASP A C 1
ATOM 2900 O O . ASP A 1 366 ? 1.344 2.023 -17.301 1.00 83.62 366 ASP A O 1
ATOM 2904 N N . TRP A 1 367 ? -0.143 2.393 -18.927 1.00 86.00 367 TRP A N 1
ATOM 2905 C CA . TRP A 1 367 ? -0.165 1.002 -19.369 1.00 86.00 367 TRP A CA 1
ATOM 2906 C C . TRP A 1 367 ? 1.115 0.563 -20.076 1.00 86.00 367 TRP A C 1
ATOM 2908 O O . TRP A 1 367 ? 1.573 -0.548 -19.825 1.00 86.00 367 TRP A O 1
ATOM 2918 N N . ASN A 1 368 ? 1.764 1.425 -20.864 1.00 84.38 368 ASN A N 1
ATOM 2919 C CA . ASN A 1 368 ? 3.104 1.127 -21.379 1.00 84.38 368 ASN A CA 1
ATOM 2920 C C . ASN A 1 368 ? 4.113 0.944 -20.232 1.00 84.38 368 ASN A C 1
ATOM 2922 O O . ASN A 1 368 ? 4.931 0.030 -20.286 1.00 84.38 368 ASN A O 1
ATOM 2926 N N . ASN A 1 369 ? 4.039 1.763 -19.178 1.00 83.56 369 ASN A N 1
ATOM 2927 C CA . ASN A 1 369 ? 4.886 1.599 -17.994 1.00 83.56 369 ASN A CA 1
ATOM 2928 C C . ASN A 1 369 ? 4.588 0.289 -17.257 1.00 83.56 369 ASN A C 1
ATOM 2930 O O . ASN A 1 369 ? 5.518 -0.451 -16.966 1.00 83.56 369 ASN A O 1
ATOM 2934 N N . ARG A 1 370 ? 3.313 -0.066 -17.059 1.00 85.19 370 ARG A N 1
ATOM 2935 C CA . ARG A 1 370 ? 2.920 -1.354 -16.458 1.00 85.19 370 ARG A CA 1
ATOM 2936 C C . ARG A 1 370 ? 3.435 -2.558 -17.244 1.00 85.19 370 ARG A C 1
ATOM 2938 O O . ARG A 1 370 ? 3.801 -3.557 -16.636 1.00 85.19 370 ARG A O 1
ATOM 2945 N N . MET A 1 371 ? 3.471 -2.486 -18.575 1.00 82.88 371 MET A N 1
ATOM 2946 C CA . MET A 1 371 ? 4.058 -3.552 -19.395 1.00 82.88 371 MET A CA 1
ATOM 2947 C C . MET A 1 371 ? 5.580 -3.632 -19.219 1.00 82.88 371 MET A C 1
ATOM 2949 O O . MET A 1 371 ? 6.116 -4.729 -19.087 1.00 82.88 371 MET A O 1
ATOM 2953 N N . ARG A 1 372 ? 6.275 -2.489 -19.122 1.00 82.38 372 ARG A N 1
ATOM 2954 C CA . ARG A 1 372 ? 7.712 -2.460 -18.794 1.00 82.38 372 ARG A CA 1
ATOM 2955 C C . ARG A 1 372 ? 7.996 -3.034 -17.406 1.00 82.38 372 ARG A C 1
ATOM 2957 O O . ARG A 1 372 ? 8.937 -3.804 -17.271 1.00 82.38 372 ARG A O 1
ATOM 2964 N N . GLU A 1 373 ? 7.176 -2.722 -16.403 1.00 78.81 373 GLU A N 1
ATOM 2965 C CA . GLU A 1 373 ? 7.276 -3.299 -15.050 1.00 78.81 373 GLU A CA 1
ATOM 2966 C C . GLU A 1 373 ? 7.158 -4.834 -15.084 1.00 78.81 373 GLU A C 1
ATOM 2968 O O . GLU A 1 373 ? 7.928 -5.539 -14.427 1.00 78.81 373 GLU A O 1
ATOM 2973 N N . VAL A 1 374 ? 6.250 -5.370 -15.914 1.00 79.19 374 VAL A N 1
ATOM 2974 C CA . VAL A 1 374 ? 6.139 -6.820 -16.141 1.00 79.19 374 VAL A CA 1
ATOM 2975 C C . VAL A 1 374 ? 7.426 -7.384 -16.744 1.00 79.19 374 VAL A C 1
ATOM 2977 O O . VAL A 1 374 ? 7.918 -8.400 -16.253 1.00 79.19 374 VAL A O 1
ATOM 2980 N N . CYS A 1 375 ? 8.005 -6.726 -17.753 1.00 76.75 375 CYS A N 1
ATOM 2981 C CA . CYS A 1 375 ? 9.279 -7.141 -18.346 1.00 76.75 375 CYS A CA 1
ATOM 2982 C C . CYS A 1 375 ? 10.429 -7.114 -17.332 1.00 76.75 375 CYS A C 1
ATOM 2984 O O . CYS A 1 375 ? 11.154 -8.097 -17.219 1.00 76.75 375 CYS A O 1
ATOM 2986 N N . VAL A 1 376 ? 10.567 -6.038 -16.551 1.00 76.50 376 VAL A N 1
ATOM 2987 C CA . VAL A 1 376 ? 11.600 -5.921 -15.507 1.00 76.50 376 VAL A CA 1
ATOM 2988 C C . VAL A 1 376 ? 11.457 -7.044 -14.483 1.00 76.50 376 VAL A C 1
ATOM 2990 O O . VAL A 1 376 ? 12.427 -7.742 -14.190 1.00 76.50 376 VAL A O 1
ATOM 2993 N N . SER A 1 377 ? 10.237 -7.281 -13.994 1.00 74.00 377 SER A N 1
ATOM 2994 C CA . SER A 1 377 ? 9.955 -8.370 -13.055 1.00 74.00 377 SER A CA 1
ATOM 2995 C C . SER A 1 377 ? 10.277 -9.748 -13.648 1.00 74.00 377 SER A C 1
ATOM 2997 O O . SER A 1 377 ? 10.767 -10.625 -12.936 1.00 74.00 377 SER A O 1
ATOM 2999 N N . ALA A 1 378 ? 10.010 -9.961 -14.940 1.00 74.75 378 ALA A N 1
ATOM 3000 C CA . ALA A 1 378 ? 10.326 -11.208 -15.634 1.00 74.75 378 ALA A CA 1
ATOM 3001 C C . ALA A 1 378 ? 11.840 -11.444 -15.728 1.00 74.75 378 ALA A C 1
ATOM 3003 O O . ALA A 1 378 ? 12.313 -12.526 -15.378 1.00 74.75 378 ALA A O 1
ATOM 3004 N N . VAL A 1 379 ? 12.598 -10.416 -16.123 1.00 74.50 379 VAL A N 1
ATOM 3005 C CA . VAL A 1 379 ? 14.066 -10.463 -16.219 1.00 74.50 379 VAL A CA 1
ATOM 3006 C C . VAL A 1 379 ? 14.691 -10.718 -14.848 1.00 74.50 379 VAL A C 1
ATOM 3008 O O . VAL A 1 379 ? 15.520 -11.610 -14.705 1.00 74.50 379 VAL A O 1
ATOM 3011 N N . GLN A 1 380 ? 14.245 -10.010 -13.808 1.00 75.69 380 GLN A N 1
ATOM 3012 C CA . GLN A 1 380 ? 14.765 -10.188 -12.447 1.00 75.69 380 GLN A CA 1
ATOM 3013 C C . GLN A 1 380 ? 14.500 -11.587 -11.875 1.00 75.69 380 GLN A C 1
ATOM 3015 O O . GLN A 1 380 ? 15.295 -12.093 -11.084 1.00 75.69 380 GLN A O 1
ATOM 3020 N N . ARG A 1 381 ? 13.386 -12.222 -12.252 1.00 72.62 381 ARG A N 1
ATOM 3021 C CA . ARG A 1 381 ? 13.045 -13.586 -11.817 1.00 72.62 381 ARG A CA 1
ATOM 3022 C C . ARG A 1 381 ? 13.836 -14.660 -12.530 1.00 72.62 381 ARG A C 1
ATOM 3024 O O . ARG A 1 381 ? 14.198 -15.646 -11.902 1.00 72.62 381 ARG A O 1
ATOM 3031 N N . ASN A 1 382 ? 14.096 -14.466 -13.817 1.00 74.75 382 ASN A N 1
ATOM 3032 C CA . ASN A 1 382 ? 14.949 -15.345 -14.607 1.00 74.75 382 ASN A CA 1
ATOM 3033 C C . ASN A 1 382 ? 16.418 -14.901 -14.514 1.00 74.75 382 ASN A C 1
ATOM 3035 O O . ASN A 1 382 ? 17.158 -15.010 -15.487 1.00 74.75 382 ASN A O 1
ATOM 3039 N N . LYS A 1 383 ? 16.841 -14.362 -13.359 1.00 80.62 383 LYS A N 1
ATOM 3040 C CA . LYS A 1 383 ? 18.225 -13.952 -13.144 1.00 80.62 383 LYS A CA 1
ATOM 3041 C C . LYS A 1 383 ? 19.108 -15.191 -13.068 1.00 80.62 383 LYS A C 1
ATOM 3043 O O . LYS A 1 383 ? 19.150 -15.884 -12.053 1.00 80.62 383 LYS A O 1
ATOM 3048 N N . LYS A 1 384 ? 19.819 -15.434 -14.156 1.00 86.12 384 LYS A N 1
ATOM 3049 C CA . LYS A 1 384 ? 20.816 -16.484 -14.333 1.00 86.12 384 LYS A CA 1
ATOM 3050 C C . LYS A 1 384 ? 21.915 -15.943 -15.238 1.00 86.12 384 LYS A C 1
ATOM 3052 O O . LYS A 1 384 ? 21.710 -14.935 -15.916 1.00 86.12 384 LYS A O 1
ATOM 3057 N N . LYS A 1 385 ? 23.061 -16.616 -15.255 1.00 94.00 385 LYS A N 1
ATOM 3058 C CA . LYS A 1 385 ? 24.034 -16.381 -16.316 1.00 94.00 385 LYS A CA 1
ATOM 3059 C C . LYS A 1 385 ? 23.442 -16.832 -17.655 1.00 94.00 385 LYS A C 1
ATOM 3061 O O . LYS A 1 385 ? 22.721 -17.829 -17.707 1.00 94.00 385 LYS A O 1
ATOM 3066 N N . ILE A 1 386 ? 23.693 -16.065 -18.709 1.00 93.88 386 ILE A N 1
ATOM 3067 C CA . ILE A 1 386 ? 23.194 -16.334 -20.063 1.00 93.88 386 ILE A CA 1
ATOM 3068 C C . ILE A 1 386 ? 24.334 -16.757 -20.991 1.00 93.88 386 ILE A C 1
ATOM 3070 O O . ILE A 1 386 ? 25.495 -16.470 -20.713 1.00 93.88 386 ILE A O 1
ATOM 3074 N N . GLY A 1 387 ? 23.998 -17.389 -22.114 1.00 92.69 387 GLY A N 1
ATOM 3075 C CA . GLY A 1 387 ? 24.989 -17.901 -23.060 1.00 92.69 387 GLY A CA 1
ATOM 3076 C C . GLY A 1 387 ? 25.521 -19.276 -22.656 1.00 92.69 387 GLY A C 1
ATOM 3077 O O . GLY A 1 387 ? 24.798 -20.077 -22.064 1.00 92.69 387 GLY A O 1
ATOM 3078 N N . GLY A 1 388 ? 26.763 -19.552 -23.034 1.00 92.31 388 GLY A N 1
ATOM 3079 C CA . GLY A 1 388 ? 27.450 -20.831 -22.905 1.00 92.31 388 GLY A CA 1
ATOM 3080 C C . GLY A 1 388 ? 28.212 -21.176 -24.183 1.00 92.31 388 GLY A C 1
ATOM 3081 O O . GLY A 1 388 ? 28.161 -20.435 -25.166 1.00 92.31 388 GLY A O 1
ATOM 3082 N N . ASP A 1 389 ? 28.905 -22.312 -24.166 1.00 92.56 389 ASP A N 1
ATOM 3083 C CA . ASP A 1 389 ? 29.713 -22.774 -25.296 1.00 92.56 389 ASP A CA 1
ATOM 3084 C C . ASP A 1 389 ? 28.889 -22.848 -26.597 1.00 92.56 389 ASP A C 1
ATOM 3086 O O . ASP A 1 389 ? 27.813 -23.451 -26.647 1.00 92.56 389 ASP A O 1
ATOM 3090 N N . GLY A 1 390 ? 29.379 -22.181 -27.644 1.00 89.25 390 GLY A N 1
ATOM 3091 C CA . GLY A 1 390 ? 28.712 -22.085 -28.947 1.00 89.25 390 GLY A CA 1
ATOM 3092 C C . GLY A 1 390 ? 27.512 -21.128 -29.034 1.00 89.25 390 GLY A C 1
ATOM 3093 O O . GLY A 1 390 ? 26.885 -21.073 -30.092 1.00 89.25 390 GLY A O 1
ATOM 3094 N N . LEU A 1 391 ? 27.184 -20.376 -27.977 1.00 94.25 391 LEU A N 1
ATOM 3095 C CA . LEU A 1 391 ? 26.092 -19.391 -27.967 1.00 94.25 391 LEU A CA 1
ATOM 3096 C C . LEU A 1 391 ? 26.613 -17.955 -28.066 1.00 94.25 391 LEU A C 1
ATOM 3098 O O . LEU A 1 391 ? 27.695 -17.638 -27.570 1.00 94.25 391 LEU A O 1
ATOM 3102 N N . THR A 1 392 ? 25.821 -17.068 -28.672 1.00 90.19 392 THR A N 1
ATOM 3103 C CA . THR A 1 392 ? 26.193 -15.668 -28.895 1.00 90.19 392 THR A CA 1
ATOM 3104 C C . THR A 1 392 ? 25.442 -14.746 -27.946 1.00 90.19 392 THR A C 1
ATOM 3106 O O . THR A 1 392 ? 24.214 -14.665 -27.992 1.00 90.19 392 THR A O 1
ATOM 3109 N N . VAL A 1 393 ? 26.167 -13.984 -27.132 1.00 90.50 393 VAL A N 1
ATOM 3110 C CA . VAL A 1 393 ? 25.601 -12.953 -26.260 1.00 90.50 393 VAL A CA 1
ATOM 3111 C C . VAL A 1 393 ? 25.925 -11.574 -26.820 1.00 90.50 393 VAL A C 1
ATOM 3113 O O . VAL A 1 393 ? 27.080 -11.158 -26.853 1.00 90.50 393 VAL A O 1
ATOM 3116 N N . GLU A 1 394 ? 24.890 -10.858 -27.248 1.00 88.69 394 GLU A N 1
ATOM 3117 C CA . GLU A 1 394 ? 24.991 -9.439 -27.579 1.00 88.69 394 GLU A CA 1
ATOM 3118 C C . GLU A 1 394 ? 24.907 -8.617 -26.303 1.00 88.69 394 GLU A C 1
ATOM 3120 O O . GLU A 1 394 ? 24.011 -8.833 -25.486 1.00 88.69 394 GLU A O 1
ATOM 3125 N N . ILE A 1 395 ? 25.826 -7.676 -26.139 1.00 87.56 395 ILE A N 1
ATOM 3126 C CA . ILE A 1 395 ? 25.940 -6.836 -24.958 1.00 87.56 395 ILE A CA 1
ATOM 3127 C C . ILE A 1 395 ? 25.940 -5.370 -25.379 1.00 87.56 395 ILE A C 1
ATOM 3129 O O . ILE A 1 395 ? 26.707 -4.972 -26.258 1.00 87.56 395 ILE A O 1
ATOM 3133 N N . ASP A 1 396 ? 25.124 -4.572 -24.694 1.00 79.38 396 ASP A N 1
ATOM 3134 C CA . ASP A 1 396 ? 24.954 -3.146 -24.957 1.00 79.38 396 ASP A CA 1
ATOM 3135 C C . ASP A 1 396 ? 24.925 -2.327 -23.654 1.00 79.38 396 ASP A C 1
ATOM 3137 O O . ASP A 1 396 ? 24.518 -2.813 -22.588 1.00 79.38 396 ASP A O 1
ATOM 3141 N N . ASP A 1 397 ? 25.353 -1.068 -23.742 1.00 73.56 397 ASP A N 1
ATOM 3142 C CA . ASP A 1 397 ? 25.369 -0.110 -22.644 1.00 73.56 397 ASP A CA 1
ATOM 3143 C C . ASP A 1 397 ? 24.561 1.144 -22.990 1.00 73.56 397 ASP A C 1
ATOM 3145 O O . ASP A 1 397 ? 24.858 1.897 -23.911 1.00 73.56 397 ASP A O 1
ATOM 3149 N N . ASN A 1 398 ? 23.499 1.388 -22.224 1.00 68.44 398 ASN A N 1
ATOM 3150 C CA . ASN A 1 398 ? 22.581 2.491 -22.473 1.00 68.44 398 ASN A CA 1
ATOM 3151 C C . ASN A 1 398 ? 22.683 3.543 -21.362 1.00 68.44 398 ASN A C 1
ATOM 3153 O O . ASN A 1 398 ? 22.450 3.256 -20.184 1.00 68.44 398 ASN A O 1
ATOM 3157 N N . LEU A 1 399 ? 22.985 4.786 -21.754 1.00 58.00 399 LEU A N 1
ATOM 3158 C CA . LEU A 1 399 ? 22.935 5.951 -20.872 1.00 58.00 399 LEU A CA 1
ATOM 3159 C C . LEU A 1 399 ? 21.518 6.512 -20.818 1.00 58.00 399 LEU A C 1
ATOM 3161 O O . LEU A 1 399 ? 21.026 7.096 -21.788 1.00 58.00 399 LEU A O 1
ATOM 3165 N N . PHE A 1 400 ? 20.885 6.432 -19.653 1.00 57.47 400 PHE A N 1
ATOM 3166 C CA . PHE A 1 400 ? 19.617 7.112 -19.427 1.00 57.47 400 PHE A CA 1
ATOM 3167 C C . PHE A 1 400 ? 19.859 8.509 -18.857 1.00 57.47 400 PHE A C 1
ATOM 3169 O O . PHE A 1 400 ? 19.872 8.711 -17.647 1.00 57.47 400 PHE A O 1
ATOM 3176 N N . ASN A 1 401 ? 19.983 9.498 -19.745 1.00 54.69 401 ASN A N 1
ATOM 3177 C CA . ASN A 1 401 ? 19.985 10.910 -19.367 1.00 54.69 401 ASN A CA 1
ATOM 3178 C C . ASN A 1 401 ? 18.621 11.550 -19.621 1.00 54.69 401 ASN A C 1
ATOM 3180 O O . ASN A 1 401 ? 18.121 11.578 -20.747 1.00 54.69 401 ASN A O 1
ATOM 3184 N N . LYS A 1 402 ? 18.042 12.166 -18.588 1.00 48.44 402 LYS A N 1
ATOM 3185 C CA . LYS A 1 402 ? 16.935 13.110 -18.771 1.00 48.44 402 LYS A CA 1
ATOM 3186 C C . LYS A 1 402 ? 17.536 14.511 -18.895 1.00 48.44 402 LYS A C 1
ATOM 3188 O O . LYS A 1 402 ? 17.890 15.116 -17.887 1.00 48.44 402 LYS A O 1
ATOM 3193 N N . ARG A 1 403 ? 17.666 15.040 -20.119 1.00 45.25 403 ARG A N 1
ATOM 3194 C CA . ARG A 1 403 ? 17.963 16.474 -20.307 1.00 45.25 403 ARG A CA 1
ATOM 3195 C C . ARG A 1 403 ? 16.861 17.282 -19.617 1.00 45.25 403 ARG A C 1
ATOM 3197 O O . ARG A 1 403 ? 15.686 17.113 -19.941 1.00 45.25 403 ARG A O 1
ATOM 3204 N N . ARG A 1 404 ? 17.234 18.130 -18.662 1.00 48.25 404 ARG A N 1
ATOM 3205 C CA . ARG A 1 404 ? 16.364 19.195 -18.151 1.00 48.25 404 ARG A CA 1
ATOM 3206 C C . ARG A 1 404 ? 16.660 20.503 -18.883 1.00 48.25 404 ARG A C 1
ATOM 3208 O O . ARG A 1 404 ? 17.594 20.568 -19.680 1.00 48.25 404 ARG A O 1
ATOM 3215 N N . ASN A 1 405 ? 15.817 21.507 -18.642 1.00 49.44 405 ASN A N 1
ATOM 3216 C CA . ASN A 1 405 ? 16.000 22.868 -19.143 1.00 49.44 405 ASN A CA 1
ATOM 3217 C C . ASN A 1 405 ? 17.416 23.380 -18.834 1.00 49.44 405 ASN A C 1
ATOM 3219 O O . ASN A 1 405 ? 17.993 23.006 -17.815 1.00 49.44 405 ASN A O 1
ATOM 3223 N N . ASN A 1 406 ? 17.944 24.237 -19.713 1.00 57.47 406 ASN A N 1
ATOM 3224 C CA . ASN A 1 406 ? 19.348 24.672 -19.739 1.00 57.47 406 ASN A CA 1
ATOM 3225 C C . ASN A 1 406 ? 19.903 25.232 -18.415 1.00 57.47 406 ASN A C 1
ATOM 3227 O O . ASN A 1 406 ? 21.119 25.257 -18.251 1.00 57.47 406 ASN A O 1
ATOM 3231 N N . ASP A 1 407 ? 19.045 25.656 -17.487 1.00 57.06 407 ASP A N 1
ATOM 3232 C CA . ASP A 1 407 ? 19.449 26.359 -16.265 1.00 57.06 407 ASP A CA 1
ATOM 3233 C C . ASP A 1 407 ? 19.506 25.462 -15.012 1.00 57.06 407 ASP A C 1
ATOM 3235 O O . ASP A 1 407 ? 19.843 25.933 -13.926 1.00 57.06 407 ASP A O 1
ATOM 3239 N N . GLU A 1 408 ? 19.184 24.168 -15.128 1.00 51.91 408 GLU A N 1
ATOM 3240 C CA . GLU A 1 408 ? 19.191 23.237 -13.993 1.00 51.91 408 GLU A CA 1
ATOM 3241 C C . GLU A 1 408 ? 20.422 22.323 -13.972 1.00 51.91 408 GLU A C 1
ATOM 3243 O O . GLU A 1 408 ? 20.938 21.886 -15.002 1.00 51.91 408 GLU A O 1
ATOM 3248 N N . LYS A 1 409 ? 20.869 21.997 -12.752 1.00 58.53 409 LYS A N 1
ATOM 3249 C CA . LYS A 1 409 ? 21.994 21.093 -12.491 1.00 58.53 409 LYS A CA 1
ATOM 3250 C C . LYS A 1 409 ? 21.770 19.746 -13.208 1.00 58.53 409 LYS A C 1
ATOM 3252 O O . LYS A 1 409 ? 20.655 19.217 -13.135 1.00 58.53 409 LYS A O 1
ATOM 3257 N N . PRO A 1 410 ? 22.796 19.171 -13.865 1.00 58.03 410 PRO A N 1
ATOM 3258 C CA . PRO A 1 410 ? 22.673 17.860 -14.489 1.00 58.03 410 PRO A CA 1
ATOM 3259 C C . PRO A 1 410 ? 22.227 16.817 -13.459 1.00 58.03 410 PRO A C 1
ATOM 3261 O O . PRO A 1 410 ? 22.695 16.809 -12.317 1.00 58.03 410 PRO A O 1
ATOM 3264 N N . LEU A 1 411 ? 21.282 15.970 -13.867 1.00 56.66 411 LEU A N 1
ATOM 3265 C CA . LEU A 1 411 ? 20.835 14.836 -13.065 1.00 56.66 411 LEU A CA 1
ATOM 3266 C C . LEU A 1 411 ? 21.957 13.790 -12.959 1.00 56.66 411 LEU A C 1
ATOM 3268 O O . LEU A 1 411 ? 22.814 13.744 -13.843 1.00 56.66 411 LEU A O 1
ATOM 3272 N N . PRO A 1 412 ? 21.940 12.945 -11.913 1.00 64.38 412 PRO A N 1
ATOM 3273 C CA . PRO A 1 412 ? 22.820 11.787 -11.832 1.00 64.38 412 PRO A CA 1
ATOM 3274 C C . PRO A 1 412 ? 22.710 10.927 -13.095 1.00 64.38 412 PRO A C 1
ATOM 3276 O O . PRO A 1 412 ? 21.604 10.670 -13.581 1.00 64.38 412 PRO A O 1
ATOM 3279 N N . GLU A 1 413 ? 23.855 10.501 -13.620 1.00 68.50 413 GLU A N 1
ATOM 3280 C CA . GLU A 1 413 ? 23.913 9.560 -14.734 1.00 68.50 413 GLU A CA 1
ATOM 3281 C C . GLU A 1 413 ? 23.548 8.159 -14.235 1.00 68.50 413 GLU A C 1
ATOM 3283 O O . GLU A 1 413 ? 24.101 7.690 -13.241 1.00 68.50 413 GLU A O 1
ATOM 3288 N N . HIS A 1 414 ? 22.631 7.491 -14.935 1.00 71.81 414 HIS A N 1
ATOM 3289 C CA . HIS A 1 414 ? 22.290 6.092 -14.688 1.00 71.81 414 HIS A CA 1
ATOM 3290 C C . HIS A 1 414 ? 22.729 5.258 -15.887 1.00 71.81 414 HIS A C 1
ATOM 3292 O O . HIS A 1 414 ? 22.152 5.353 -16.978 1.00 71.81 414 HIS A O 1
ATOM 3298 N N . TRP A 1 415 ? 23.765 4.453 -15.672 1.00 78.12 415 TRP A N 1
ATOM 3299 C CA . TRP A 1 415 ? 24.308 3.543 -16.669 1.00 78.12 415 TRP A CA 1
ATOM 3300 C C . TRP A 1 415 ? 23.631 2.185 -16.539 1.00 78.12 415 TRP A C 1
ATOM 3302 O O . TRP A 1 415 ? 23.661 1.564 -15.477 1.00 78.12 415 TRP A O 1
ATOM 3312 N N . ILE A 1 416 ? 23.007 1.728 -17.623 1.00 82.25 416 ILE A N 1
ATOM 3313 C CA . ILE A 1 416 ? 22.350 0.425 -17.676 1.00 82.25 416 ILE A CA 1
ATOM 3314 C C . ILE A 1 416 ? 23.124 -0.475 -18.626 1.00 82.25 416 ILE A C 1
ATOM 3316 O O . ILE A 1 416 ? 23.264 -0.176 -19.810 1.00 82.25 416 ILE A O 1
ATOM 3320 N N . PHE A 1 417 ? 23.588 -1.594 -18.090 1.00 84.44 417 PHE A N 1
ATOM 3321 C CA . PHE A 1 417 ? 24.263 -2.648 -18.819 1.00 84.44 417 PHE A CA 1
ATOM 3322 C C . PHE A 1 417 ? 23.297 -3.797 -19.077 1.00 84.44 417 PHE A C 1
ATOM 3324 O O . PHE A 1 417 ? 22.678 -4.320 -18.145 1.00 84.44 417 PHE A O 1
ATOM 3331 N N . GLY A 1 418 ? 23.152 -4.191 -20.336 1.00 87.19 418 GLY A N 1
ATOM 3332 C CA . GLY A 1 418 ? 22.259 -5.271 -20.724 1.00 87.19 418 GLY A CA 1
ATOM 3333 C C . GLY A 1 418 ? 22.924 -6.244 -21.676 1.00 87.19 418 GLY A C 1
ATOM 3334 O O . GLY A 1 418 ? 23.845 -5.895 -22.409 1.00 87.19 418 GLY A O 1
ATOM 3335 N N . GLY A 1 419 ? 22.424 -7.473 -21.680 1.00 89.62 419 GLY A N 1
ATOM 3336 C CA . GLY A 1 419 ? 22.821 -8.457 -22.672 1.00 89.62 419 GLY A CA 1
ATOM 3337 C C . GLY A 1 419 ? 21.705 -9.433 -22.990 1.00 89.62 419 GLY A C 1
ATOM 3338 O O . GLY A 1 419 ? 20.839 -9.692 -22.151 1.00 89.62 419 GLY A O 1
ATOM 3339 N N . ILE A 1 420 ? 21.726 -9.966 -24.209 1.00 90.06 420 ILE A N 1
ATOM 3340 C CA . ILE A 1 420 ? 20.774 -10.956 -24.707 1.00 90.06 420 ILE A CA 1
ATOM 3341 C C . ILE A 1 420 ? 21.497 -12.058 -25.480 1.00 90.06 420 ILE A C 1
ATOM 3343 O O . ILE A 1 420 ? 22.321 -11.802 -26.353 1.00 90.06 420 ILE A O 1
ATOM 3347 N N . CYS A 1 421 ? 21.162 -13.305 -25.170 1.00 91.75 421 CYS A N 1
ATOM 3348 C CA . CYS A 1 421 ? 21.599 -14.457 -25.944 1.00 91.75 421 CYS A CA 1
ATOM 3349 C C . CYS A 1 421 ? 20.766 -14.541 -27.230 1.00 91.75 421 CYS A C 1
ATOM 3351 O O . CYS A 1 421 ? 19.530 -14.586 -27.167 1.00 91.75 421 CYS A O 1
ATOM 3353 N N . ARG A 1 422 ? 21.413 -14.565 -28.400 1.00 90.50 422 ARG A N 1
ATOM 3354 C CA . ARG A 1 422 ? 20.726 -14.620 -29.701 1.00 90.50 422 ARG A CA 1
ATOM 3355 C C . ARG A 1 422 ? 19.872 -15.879 -29.821 1.00 90.50 422 ARG A C 1
ATOM 3357 O O . ARG A 1 422 ? 18.736 -15.804 -30.287 1.00 90.50 422 ARG A O 1
ATOM 3364 N N . GLU A 1 423 ? 20.404 -17.010 -29.371 1.00 92.88 423 GLU A N 1
ATOM 3365 C CA . GLU A 1 423 ? 19.812 -18.333 -29.547 1.00 92.88 423 GLU A CA 1
ATOM 3366 C C . GLU A 1 423 ? 18.743 -18.635 -28.489 1.00 92.88 423 GLU A C 1
ATOM 3368 O O . GLU A 1 423 ? 17.643 -19.065 -28.835 1.00 92.88 423 GLU A O 1
ATOM 3373 N N . THR A 1 424 ? 19.025 -18.393 -27.201 1.00 89.25 424 THR A N 1
ATOM 3374 C CA . THR A 1 424 ? 18.072 -18.723 -26.120 1.00 89.25 424 THR A CA 1
ATOM 3375 C C . THR A 1 424 ? 17.083 -17.604 -25.822 1.00 89.25 424 THR A C 1
ATOM 3377 O O . THR A 1 424 ? 16.069 -17.852 -25.171 1.00 89.25 424 THR A O 1
ATOM 3380 N N . ARG A 1 425 ? 17.361 -16.373 -26.279 1.00 85.50 425 ARG A N 1
ATOM 3381 C CA . ARG A 1 425 ? 16.603 -15.151 -25.952 1.00 85.50 425 ARG A CA 1
ATOM 3382 C C . ARG A 1 425 ? 16.597 -14.800 -24.460 1.00 85.50 425 ARG A C 1
ATOM 3384 O O . ARG A 1 425 ? 15.881 -13.880 -24.061 1.00 85.50 425 ARG A O 1
ATOM 3391 N N . ASP A 1 426 ? 17.392 -15.496 -23.643 1.00 88.69 426 ASP A N 1
ATOM 3392 C CA . ASP A 1 426 ? 17.628 -15.112 -22.256 1.00 88.69 426 ASP A CA 1
ATOM 3393 C C . ASP A 1 426 ? 18.380 -13.783 -22.212 1.00 88.69 426 ASP A C 1
ATOM 3395 O O . ASP A 1 426 ? 19.247 -13.519 -23.047 1.00 88.69 426 ASP A O 1
ATOM 3399 N N . MET A 1 427 ? 18.051 -12.949 -21.229 1.00 90.38 427 MET A N 1
ATOM 3400 C CA . MET A 1 427 ? 18.617 -11.612 -21.102 1.00 90.38 427 MET A CA 1
ATOM 3401 C C . MET A 1 427 ? 18.868 -11.236 -19.646 1.00 90.38 427 MET A C 1
ATOM 3403 O O . MET A 1 427 ? 18.206 -11.750 -18.741 1.00 90.38 427 MET A O 1
ATOM 3407 N N . PHE A 1 428 ? 19.757 -10.272 -19.441 1.00 89.31 428 PHE A N 1
ATOM 3408 C CA . PHE A 1 428 ? 19.936 -9.576 -18.173 1.00 89.31 428 PHE A CA 1
ATOM 3409 C C . PHE A 1 428 ? 19.964 -8.063 -18.405 1.00 89.31 428 PHE A C 1
ATOM 3411 O O . PHE A 1 428 ? 20.308 -7.594 -19.488 1.00 89.31 428 PHE A O 1
ATOM 3418 N N . ILE A 1 429 ? 19.590 -7.304 -17.374 1.00 85.56 429 ILE A N 1
ATOM 3419 C CA . ILE A 1 429 ? 19.673 -5.842 -17.338 1.00 85.56 429 ILE A CA 1
ATOM 3420 C C . ILE A 1 429 ? 20.092 -5.456 -15.917 1.00 85.56 429 ILE A C 1
ATOM 3422 O O . ILE A 1 429 ? 19.401 -5.815 -14.961 1.00 85.56 429 ILE A O 1
ATOM 3426 N N . GLU A 1 430 ? 21.208 -4.747 -15.764 1.00 85.19 430 GLU A N 1
ATOM 3427 C CA . GLU A 1 430 ? 21.720 -4.292 -14.471 1.00 85.19 430 GLU A CA 1
ATOM 3428 C C . GLU A 1 430 ? 22.218 -2.842 -14.535 1.00 85.19 430 GLU A C 1
ATOM 3430 O O . GLU A 1 430 ? 22.773 -2.397 -15.535 1.00 85.19 430 GLU A O 1
ATOM 3435 N N . GLU A 1 431 ? 22.018 -2.097 -13.450 1.00 85.31 431 GLU A N 1
ATOM 3436 C CA . GLU A 1 431 ? 22.611 -0.770 -13.278 1.00 85.31 431 GLU A CA 1
ATOM 3437 C C . GLU A 1 431 ? 24.084 -0.905 -12.871 1.00 85.31 431 GLU A C 1
ATOM 3439 O O . GLU A 1 431 ? 24.416 -1.708 -11.991 1.00 85.31 431 GLU A O 1
ATOM 3444 N N . VAL A 1 432 ? 24.957 -0.125 -13.511 1.00 81.75 432 VAL A N 1
ATOM 3445 C CA . VAL A 1 432 ? 26.408 -0.122 -13.278 1.00 81.75 432 VAL A CA 1
ATOM 3446 C C . VAL A 1 432 ? 26.877 1.256 -12.791 1.00 81.75 432 VAL A C 1
ATOM 3448 O O . VAL A 1 432 ? 26.295 2.269 -13.176 1.00 81.75 432 VAL A O 1
ATOM 3451 N N . PRO A 1 433 ? 27.909 1.328 -11.930 1.00 83.12 433 PRO A N 1
ATOM 3452 C CA . PRO A 1 433 ? 28.350 2.593 -11.335 1.00 83.12 433 PRO A CA 1
ATOM 3453 C C . PRO A 1 433 ? 29.046 3.536 -12.326 1.00 83.12 433 PRO A C 1
ATOM 3455 O O . PRO A 1 433 ? 28.983 4.752 -12.161 1.00 83.12 433 PRO A O 1
ATOM 3458 N N . ASP A 1 434 ? 29.732 2.984 -13.326 1.00 79.12 434 ASP A N 1
ATOM 3459 C CA . ASP A 1 434 ? 30.518 3.718 -14.315 1.00 79.12 434 ASP A CA 1
ATOM 3460 C C . ASP A 1 434 ? 30.758 2.863 -15.570 1.00 79.12 434 ASP A C 1
ATOM 3462 O O . ASP A 1 434 ? 30.380 1.691 -15.623 1.00 79.12 434 ASP A O 1
ATOM 3466 N N . ARG A 1 435 ? 31.416 3.455 -16.577 1.00 76.00 435 ARG A N 1
ATOM 3467 C CA . ARG A 1 435 ? 31.776 2.790 -17.837 1.00 76.00 435 ARG A CA 1
ATOM 3468 C C . ARG A 1 435 ? 33.206 2.231 -17.894 1.00 76.00 435 ARG A C 1
ATOM 3470 O O . ARG A 1 435 ? 33.780 2.096 -18.978 1.00 76.00 435 ARG A O 1
ATOM 3477 N N . SER A 1 436 ? 33.860 1.992 -16.762 1.00 76.56 436 SER A N 1
ATOM 3478 C CA . SER A 1 436 ? 35.240 1.497 -16.794 1.00 76.56 436 SER A CA 1
ATOM 3479 C C . SER A 1 436 ? 35.305 0.051 -17.297 1.00 76.56 436 SER A C 1
ATOM 3481 O O . SER A 1 436 ? 34.405 -0.747 -17.027 1.00 76.56 436 SER A O 1
ATOM 3483 N N . ALA A 1 437 ? 36.400 -0.305 -17.981 1.00 72.00 437 ALA A N 1
ATOM 3484 C CA . ALA A 1 437 ? 36.651 -1.673 -18.455 1.00 72.00 437 ALA A CA 1
ATOM 3485 C C . ALA A 1 437 ? 36.451 -2.692 -17.333 1.00 72.00 437 ALA A C 1
ATOM 3487 O O . ALA A 1 437 ? 35.775 -3.703 -17.491 1.00 72.00 437 ALA A O 1
ATOM 3488 N N . ASN A 1 438 ? 36.991 -2.369 -16.158 1.00 78.50 438 ASN A N 1
ATOM 3489 C CA . ASN A 1 438 ? 36.924 -3.213 -14.981 1.00 78.50 438 ASN A CA 1
ATOM 3490 C C . ASN A 1 438 ? 35.482 -3.436 -14.496 1.00 78.50 438 ASN A C 1
ATOM 3492 O O . ASN A 1 438 ? 35.114 -4.569 -14.173 1.00 78.50 438 ASN A O 1
ATOM 3496 N N . THR A 1 439 ? 34.651 -2.387 -14.478 1.00 82.62 439 THR A N 1
ATOM 3497 C CA . THR A 1 439 ? 33.222 -2.516 -14.164 1.00 82.62 439 THR A CA 1
ATOM 3498 C C . THR A 1 439 ? 32.548 -3.440 -15.175 1.00 82.62 439 THR A C 1
ATOM 3500 O O . THR A 1 439 ? 31.966 -4.448 -14.782 1.00 82.62 439 THR A O 1
ATOM 3503 N N . PHE A 1 440 ? 32.698 -3.190 -16.476 1.00 79.31 440 PHE A N 1
ATOM 3504 C CA . PHE A 1 440 ? 32.087 -4.027 -17.513 1.00 79.31 440 PHE A CA 1
ATOM 3505 C C . PHE A 1 440 ? 32.519 -5.493 -17.437 1.00 79.31 440 PHE A C 1
ATOM 3507 O O . PHE A 1 440 ? 31.669 -6.379 -17.398 1.00 79.31 440 PHE A O 1
ATOM 3514 N N . LEU A 1 441 ? 33.821 -5.763 -17.328 1.00 82.12 441 LEU A N 1
ATOM 3515 C CA . LEU A 1 441 ? 34.358 -7.119 -17.195 1.00 82.12 441 LEU A CA 1
ATOM 3516 C C . LEU A 1 441 ? 33.799 -7.835 -15.960 1.00 82.12 441 LEU A C 1
ATOM 3518 O O . LEU A 1 441 ? 33.462 -9.018 -16.029 1.00 82.12 441 LEU A O 1
ATOM 3522 N N . THR A 1 442 ? 33.635 -7.118 -14.844 1.00 87.56 442 THR A N 1
ATOM 3523 C CA . THR A 1 442 ? 33.004 -7.658 -13.632 1.00 87.56 442 THR A CA 1
ATOM 3524 C C . THR A 1 442 ? 31.558 -8.081 -13.899 1.00 87.56 442 THR A C 1
ATOM 3526 O O . THR A 1 442 ? 31.142 -9.170 -13.496 1.00 87.56 442 THR A O 1
ATOM 3529 N N . PHE A 1 443 ? 30.785 -7.253 -14.604 1.00 88.75 443 PHE A N 1
ATOM 3530 C CA . PHE A 1 443 ? 29.386 -7.548 -14.913 1.00 88.75 443 PHE A CA 1
ATOM 3531 C C . PHE A 1 443 ? 29.218 -8.614 -16.004 1.00 88.75 443 PHE A C 1
ATOM 3533 O O . PHE A 1 443 ? 28.275 -9.402 -15.917 1.00 88.75 443 PHE A O 1
ATOM 3540 N N . ILE A 1 444 ? 30.138 -8.711 -16.969 1.00 87.44 444 ILE A N 1
ATOM 3541 C CA . ILE A 1 444 ? 30.193 -9.819 -17.933 1.00 87.44 444 ILE A CA 1
ATOM 3542 C C . ILE A 1 444 ? 30.414 -11.134 -17.182 1.00 87.44 444 ILE A C 1
ATOM 3544 O O . ILE A 1 444 ? 29.581 -12.030 -17.273 1.00 87.44 444 ILE A O 1
ATOM 3548 N N . LYS A 1 445 ? 31.462 -11.230 -16.349 1.00 88.56 445 LYS A N 1
ATOM 3549 C CA . LYS A 1 445 ? 31.764 -12.449 -15.568 1.00 88.56 445 LYS A CA 1
ATOM 3550 C C . LYS A 1 445 ? 30.620 -12.863 -14.639 1.00 88.56 445 LYS A C 1
ATOM 3552 O O . LYS A 1 445 ? 30.447 -14.048 -14.347 1.00 88.56 445 LYS A O 1
ATOM 3557 N N . LYS A 1 446 ? 29.837 -11.892 -14.165 1.00 92.31 446 LYS A N 1
ATOM 3558 C CA . LYS A 1 446 ? 28.663 -12.115 -13.316 1.00 92.31 446 LYS A CA 1
ATOM 3559 C C . LYS A 1 446 ? 27.451 -12.646 -14.086 1.00 92.31 446 LYS A C 1
ATOM 3561 O O . LYS A 1 446 ? 26.740 -13.482 -13.536 1.00 92.31 446 LYS A O 1
ATOM 3566 N N . ASN A 1 447 ? 27.196 -12.154 -15.300 1.00 92.62 447 ASN A N 1
ATOM 3567 C CA . ASN A 1 447 ? 25.929 -12.370 -16.012 1.00 92.62 447 ASN A CA 1
ATOM 3568 C C . ASN A 1 447 ? 26.042 -13.238 -17.278 1.00 92.62 447 ASN A C 1
ATOM 3570 O O . ASN A 1 447 ? 25.015 -13.651 -17.809 1.00 92.62 447 ASN A O 1
ATOM 3574 N N . VAL A 1 448 ? 27.247 -13.542 -17.754 1.00 91.38 448 VAL A N 1
ATOM 3575 C CA . VAL A 1 448 ? 27.491 -14.346 -18.959 1.00 91.38 448 VAL A CA 1
ATOM 3576 C C . VAL A 1 448 ? 28.242 -15.623 -18.578 1.00 91.38 448 VAL A C 1
ATOM 3578 O O . VAL A 1 448 ? 29.153 -15.595 -17.745 1.00 91.38 448 VAL A O 1
ATOM 3581 N N . GLU A 1 449 ? 27.816 -16.756 -19.134 1.00 93.44 449 GLU A N 1
ATOM 3582 C CA . GLU A 1 449 ? 28.498 -18.039 -18.961 1.00 93.44 449 GLU A CA 1
ATOM 3583 C C . GLU A 1 449 ? 29.821 -18.067 -19.729 1.00 93.44 449 GLU A C 1
ATOM 3585 O O . GLU A 1 449 ? 29.952 -17.503 -20.820 1.00 93.44 449 GLU A O 1
ATOM 3590 N N . GLU A 1 450 ? 30.809 -18.748 -19.155 1.00 88.62 450 GLU A N 1
ATOM 3591 C CA . GLU A 1 450 ? 32.106 -18.956 -19.800 1.00 88.62 450 GLU A CA 1
ATOM 3592 C C . GLU A 1 450 ? 31.941 -19.768 -21.099 1.00 88.62 450 GLU A C 1
ATOM 3594 O O . GLU A 1 450 ? 31.053 -20.614 -21.212 1.00 88.62 450 GLU A O 1
ATOM 3599 N N . GLY A 1 451 ? 32.773 -19.475 -22.103 1.00 87.06 451 GLY A N 1
ATOM 3600 C CA . GLY A 1 451 ? 32.678 -20.071 -23.445 1.00 87.06 451 GLY A CA 1
ATOM 3601 C C . GLY A 1 451 ? 31.692 -19.384 -24.402 1.00 87.06 451 GLY A C 1
ATOM 3602 O O . GLY A 1 451 ? 31.654 -19.730 -25.579 1.00 87.06 451 GLY A O 1
ATOM 3603 N N . SER A 1 452 ? 30.924 -18.390 -23.940 1.00 90.62 452 SER A N 1
ATOM 3604 C CA . SER A 1 452 ? 30.047 -17.594 -24.814 1.00 90.62 452 SER A CA 1
ATOM 3605 C C . SER A 1 452 ? 30.834 -16.751 -25.824 1.00 90.62 452 SER A C 1
ATOM 3607 O O . SER A 1 452 ? 31.860 -16.161 -25.485 1.00 90.62 452 SER A O 1
ATOM 3609 N N . ILE A 1 453 ? 30.288 -16.584 -27.029 1.00 86.06 453 ILE A N 1
ATOM 3610 C CA . ILE A 1 453 ? 30.756 -15.595 -28.009 1.00 86.06 453 ILE A CA 1
ATOM 3611 C C . ILE A 1 453 ? 30.118 -14.251 -27.657 1.00 86.06 453 ILE A C 1
ATOM 3613 O O . ILE A 1 453 ? 28.897 -14.117 -27.708 1.00 86.06 453 ILE A O 1
ATOM 3617 N N . ILE A 1 454 ? 30.921 -13.248 -27.306 1.00 85.56 454 ILE A N 1
ATOM 3618 C CA . ILE A 1 454 ? 30.412 -11.924 -26.926 1.00 85.56 454 ILE A CA 1
ATOM 3619 C C . ILE A 1 454 ? 30.490 -10.974 -28.119 1.00 85.56 454 ILE A C 1
ATOM 3621 O O . ILE A 1 454 ? 31.553 -10.801 -28.711 1.00 85.56 454 ILE A O 1
ATOM 3625 N N . TYR A 1 455 ? 29.363 -10.337 -28.435 1.00 81.12 455 TYR A N 1
ATOM 3626 C CA . TYR A 1 455 ? 29.265 -9.275 -29.432 1.00 81.12 455 TYR A CA 1
ATOM 3627 C C . TYR A 1 455 ? 28.962 -7.948 -28.731 1.00 81.12 455 TYR A C 1
ATOM 3629 O O . TYR A 1 455 ? 27.987 -7.854 -27.985 1.00 81.12 455 TYR A O 1
ATOM 3637 N N . SER A 1 456 ? 29.791 -6.928 -28.947 1.00 77.75 456 SER A N 1
ATOM 3638 C CA . SER A 1 456 ? 29.574 -5.593 -28.386 1.00 77.75 456 SER A CA 1
ATOM 3639 C C . SER A 1 456 ? 30.299 -4.537 -29.210 1.00 77.75 456 SER A C 1
ATOM 3641 O O . SER A 1 456 ? 31.517 -4.608 -29.367 1.00 77.75 456 SER A O 1
ATOM 3643 N N . ASP A 1 457 ? 29.571 -3.511 -29.650 1.00 66.69 457 ASP A N 1
ATOM 3644 C CA . ASP A 1 457 ? 30.148 -2.375 -30.381 1.00 66.69 457 ASP A CA 1
ATOM 3645 C C . ASP A 1 457 ? 31.134 -1.568 -29.509 1.00 66.69 457 ASP A C 1
ATOM 3647 O O . ASP A 1 457 ? 32.052 -0.915 -30.008 1.00 66.69 457 ASP A O 1
ATOM 3651 N N . PHE A 1 458 ? 30.961 -1.615 -28.184 1.00 61.59 458 PHE A N 1
ATOM 3652 C CA . PHE A 1 458 ? 31.732 -0.825 -27.228 1.00 61.59 458 PHE A CA 1
ATOM 3653 C C . PHE A 1 458 ? 33.077 -1.461 -26.848 1.00 61.59 458 PHE A C 1
ATOM 3655 O O . PHE A 1 458 ? 34.050 -0.738 -26.613 1.00 61.59 458 PHE A O 1
ATOM 3662 N N . LEU A 1 459 ? 33.178 -2.798 -26.825 1.00 57.22 459 LEU A N 1
ATOM 3663 C CA . LEU A 1 459 ? 34.408 -3.499 -26.421 1.00 57.22 459 LEU A CA 1
ATOM 3664 C C . LEU A 1 459 ? 35.594 -3.221 -27.360 1.00 57.22 459 LEU A C 1
ATOM 3666 O O . LEU A 1 459 ? 36.741 -3.298 -26.924 1.00 57.22 459 LEU A O 1
ATOM 3670 N N . CYS A 1 460 ? 35.335 -2.794 -28.601 1.00 57.22 460 CYS A N 1
ATOM 3671 C CA . CYS A 1 460 ? 36.360 -2.320 -29.533 1.00 57.22 460 CYS A CA 1
ATOM 3672 C C . CYS A 1 460 ? 37.145 -1.094 -29.023 1.00 57.22 460 CYS A C 1
ATOM 3674 O O . CYS A 1 460 ? 38.197 -0.775 -29.575 1.00 57.22 460 CYS A O 1
ATOM 3676 N N . SER A 1 461 ? 36.649 -0.393 -27.994 1.00 56.94 461 SER A N 1
ATOM 3677 C CA . SER A 1 461 ? 37.328 0.760 -27.387 1.00 56.94 461 SER A CA 1
ATOM 3678 C C . SER A 1 461 ? 38.374 0.396 -26.322 1.00 56.94 461 SER A C 1
ATOM 3680 O O . SER A 1 461 ? 39.191 1.248 -25.964 1.00 56.94 461 SER A O 1
ATOM 3682 N N . TYR A 1 462 ? 38.388 -0.851 -25.835 1.00 60.09 462 TYR A N 1
ATOM 3683 C CA . TYR A 1 462 ? 39.359 -1.324 -24.845 1.00 60.09 462 TYR A CA 1
ATOM 3684 C C . TYR A 1 462 ? 40.628 -1.877 -25.490 1.00 60.09 462 TYR A C 1
ATOM 3686 O O . TYR A 1 462 ? 40.634 -2.320 -26.640 1.00 60.09 462 TYR A O 1
ATOM 3694 N N . ARG A 1 463 ? 41.734 -1.871 -24.736 1.00 58.28 463 ARG A N 1
ATOM 3695 C CA . ARG A 1 463 ? 42.972 -2.497 -25.209 1.00 58.28 463 ARG A CA 1
ATOM 3696 C C . ARG A 1 463 ? 42.791 -4.010 -25.218 1.00 58.28 463 ARG A C 1
ATOM 3698 O O . ARG A 1 463 ? 42.334 -4.590 -24.238 1.00 58.28 463 ARG A O 1
ATOM 3705 N N . ILE A 1 464 ? 43.235 -4.644 -26.300 1.00 58.78 464 ILE A N 1
ATOM 3706 C CA . ILE A 1 464 ? 43.234 -6.106 -26.465 1.00 58.78 464 ILE A CA 1
ATOM 3707 C C . ILE A 1 464 ? 43.936 -6.802 -25.283 1.00 58.78 464 ILE A C 1
ATOM 3709 O O . ILE A 1 464 ? 43.503 -7.858 -24.843 1.00 58.78 464 ILE A O 1
ATOM 3713 N N . GLU A 1 465 ? 44.980 -6.186 -24.724 1.00 61.78 465 GLU A N 1
ATOM 3714 C CA . GLU A 1 465 ? 45.727 -6.691 -23.562 1.00 61.78 465 GLU A CA 1
ATOM 3715 C C . GLU A 1 465 ? 44.845 -6.845 -22.310 1.00 61.78 465 GLU A C 1
ATOM 3717 O O . GLU A 1 465 ? 44.852 -7.907 -21.695 1.00 61.78 465 GLU A O 1
ATOM 3722 N N . GLU A 1 466 ? 44.026 -5.837 -21.984 1.00 63.41 466 GLU A N 1
ATOM 3723 C CA . GLU A 1 466 ? 43.115 -5.856 -20.823 1.00 63.41 466 GLU A CA 1
ATOM 3724 C C . GLU A 1 466 ? 42.037 -6.948 -20.969 1.00 63.41 466 GLU A C 1
ATOM 3726 O O . GLU A 1 466 ? 41.615 -7.566 -19.990 1.00 63.41 466 GLU A O 1
ATOM 3731 N N . LEU A 1 467 ? 41.609 -7.215 -22.208 1.00 59.34 467 LEU A N 1
ATOM 3732 C CA . LEU A 1 467 ? 40.631 -8.254 -22.542 1.00 59.34 467 LEU A CA 1
ATOM 3733 C C . LEU A 1 467 ? 41.250 -9.659 -22.475 1.00 59.34 467 LEU A C 1
ATOM 3735 O O . LEU A 1 467 ? 40.642 -10.575 -21.912 1.00 59.34 467 LEU A O 1
ATOM 3739 N N . ASN A 1 468 ? 42.479 -9.811 -22.975 1.00 63.91 468 ASN A N 1
ATOM 3740 C CA . ASN A 1 468 ? 43.238 -11.060 -22.924 1.00 63.91 468 ASN A CA 1
ATOM 3741 C C . ASN A 1 468 ? 43.574 -11.459 -21.480 1.00 63.91 468 ASN A C 1
ATOM 3743 O O . ASN A 1 468 ? 43.371 -12.611 -21.105 1.00 63.91 468 ASN A O 1
ATOM 3747 N N . GLU A 1 469 ? 44.027 -10.515 -20.644 1.00 62.97 469 GLU A N 1
ATOM 3748 C CA . GLU A 1 469 ? 44.292 -10.756 -19.214 1.00 62.97 469 GLU A CA 1
ATOM 3749 C C . GLU A 1 469 ? 43.036 -11.209 -18.456 1.00 62.97 469 GLU A C 1
ATOM 3751 O O . GLU A 1 469 ? 43.117 -11.968 -17.487 1.00 62.97 469 GLU A O 1
ATOM 3756 N N . ALA A 1 470 ? 41.856 -10.781 -18.910 1.00 56.97 470 ALA A N 1
ATOM 3757 C CA . ALA A 1 470 ? 40.585 -11.175 -18.323 1.00 56.97 470 ALA A CA 1
ATOM 3758 C C . ALA A 1 470 ? 40.045 -12.527 -18.832 1.00 56.97 470 ALA A C 1
ATOM 3760 O O . ALA A 1 470 ? 39.083 -13.015 -18.224 1.00 56.97 470 ALA A O 1
ATOM 3761 N N . GLY A 1 471 ? 40.669 -13.122 -19.861 1.00 56.84 471 GLY A N 1
ATOM 3762 C CA . GLY A 1 471 ? 40.363 -14.451 -20.407 1.00 56.84 471 GLY A CA 1
ATOM 3763 C C . GLY A 1 471 ? 39.477 -14.480 -21.661 1.00 56.84 471 GLY A C 1
ATOM 3764 O O . GLY A 1 471 ? 38.862 -15.509 -21.926 1.00 56.84 471 GLY A O 1
ATOM 3765 N N . PHE A 1 472 ? 39.359 -13.382 -22.418 1.00 58.44 472 PHE A N 1
ATOM 3766 C CA . PHE A 1 472 ? 38.491 -13.311 -23.604 1.00 58.44 472 PHE A CA 1
ATOM 3767 C C . PHE A 1 472 ? 39.302 -13.442 -24.907 1.00 58.44 472 PHE A C 1
ATOM 3769 O O . PHE A 1 472 ? 40.027 -12.524 -25.268 1.00 58.44 472 PHE A O 1
ATOM 3776 N N . GLU A 1 473 ? 39.170 -14.564 -25.631 1.00 54.19 473 GLU A N 1
ATOM 3777 C CA . GLU A 1 473 ? 39.948 -14.843 -26.862 1.00 54.19 473 GLU A CA 1
ATOM 3778 C C . GLU A 1 473 ? 39.209 -14.528 -28.181 1.00 54.19 473 GLU A C 1
ATOM 3780 O O . GLU A 1 473 ? 39.844 -14.386 -29.227 1.00 54.19 473 GLU A O 1
ATOM 3785 N N . GLN A 1 474 ? 37.874 -14.424 -28.170 1.00 49.09 474 GLN A N 1
ATOM 3786 C CA . GLN A 1 474 ? 37.058 -14.215 -29.375 1.00 49.09 474 GLN A CA 1
ATOM 3787 C C . GLN A 1 474 ? 36.039 -13.091 -29.179 1.00 49.09 474 GLN A C 1
ATOM 3789 O O . GLN A 1 474 ? 34.955 -13.297 -28.639 1.00 49.09 474 GLN A O 1
ATOM 3794 N N . LEU A 1 475 ? 36.386 -11.903 -29.670 1.00 48.91 475 LEU A N 1
ATOM 3795 C CA . LEU A 1 475 ? 35.472 -10.775 -29.841 1.00 48.91 475 LEU A CA 1
ATOM 3796 C C . LEU A 1 475 ? 35.327 -10.531 -31.343 1.00 48.91 475 LEU A C 1
ATOM 3798 O O . LEU A 1 475 ? 36.333 -10.487 -32.057 1.00 48.91 475 LEU A O 1
ATOM 3802 N N . LYS A 1 476 ? 34.092 -10.435 -31.831 1.00 41.53 476 LYS A N 1
ATOM 3803 C CA . LYS A 1 476 ? 33.793 -10.086 -33.223 1.00 41.53 476 LYS A CA 1
ATOM 3804 C C . LYS A 1 476 ? 32.980 -8.818 -33.296 1.00 41.53 476 LYS A C 1
ATOM 3806 O O . LYS A 1 476 ? 32.146 -8.634 -32.383 1.00 41.53 476 LYS A O 1
#

Sequence (476 aa):
MFTLVSLWSVNVYGIPVNATIYICRFCCLAYENNSIYQKHMQAHGSVLNCSHCSTVAFNAASVKIHESLHLGSNSANRLIYICSICMTAFSNEERLYHHMQKMHGQYLLYFCKVCGLANSDGQIVYSHIAKKQCKDEVLDSVCQMGFVAACIFHFQPADPQKYEFLQNNGALAVIVPSECLHRSFLSQSSTDLFFITCTTCKSLTTLNRASDDTNETISILTLIWKSRKDHFLAQSVLPICNIIQHPSPSMSSFINASSSSTCSAQYLPTQEREAVEFFQDHGILPRSMMCRKGHTTKLYFGKSIFWKCTEGNCVRRMRIRSGNWLEGSRIPISAVIRFIYCWCQQLTSIEWCQRELKLSNDATIDWNNRMREVCVSAVQRNKKKIGGDGLTVEIDDNLFNKRRNNDEKPLPEHWIFGGICRETRDMFIEEVPDRSANTFLTFIKKNVEEGSIIYSDFLCSYRIEELNEAGFEQLK

Mean predicted aligned error: 19.37 Å

Solvent-accessible surface area (backbone atoms only — not comparable to full-atom values): 27487 Å² total; per-residue (Å²): 132,83,81,77,70,76,77,65,84,70,79,82,36,36,42,54,68,76,44,68,31,28,47,40,61,68,74,22,38,30,23,64,47,66,72,59,40,52,61,54,43,65,76,71,57,80,72,46,72,38,60,86,51,64,40,30,28,81,46,71,68,62,38,52,50,55,53,47,30,71,64,35,93,45,82,88,58,26,46,36,27,30,38,55,85,81,59,52,74,26,84,42,61,64,62,40,50,56,44,37,36,72,64,65,72,44,60,46,31,24,25,31,72,83,77,23,42,26,19,56,50,52,66,63,37,48,51,42,57,76,68,58,73,58,96,67,88,82,70,73,90,77,44,60,70,30,67,46,44,45,23,47,27,40,32,49,64,93,50,58,68,62,49,50,52,34,40,75,71,65,78,42,61,59,42,68,49,41,92,60,86,69,42,53,34,60,68,68,72,92,81,68,42,38,34,32,27,40,85,80,34,47,34,68,39,78,53,81,73,59,99,83,62,48,76,64,48,52,53,47,52,48,48,53,48,55,49,56,43,48,70,60,36,56,72,32,33,60,38,50,50,42,50,72,76,55,42,52,70,86,47,44,75,49,69,82,58,72,91,49,97,63,78,74,66,79,71,50,50,81,45,59,66,55,24,49,50,52,33,30,74,51,56,50,34,78,90,71,55,62,38,100,85,70,42,58,40,46,82,42,84,63,102,59,54,30,34,31,38,68,51,91,93,40,90,52,72,44,56,67,37,52,95,38,79,54,47,92,63,82,71,56,60,21,53,50,57,52,47,54,55,34,48,79,67,72,51,62,46,56,70,47,30,33,71,77,65,69,39,52,63,67,55,37,52,52,50,54,48,53,52,49,51,40,51,53,54,51,39,65,70,61,67,58,61,35,54,20,73,91,28,42,28,43,43,54,77,48,77,58,74,76,87,67,65,94,89,57,80,82,67,83,82,47,38,36,42,35,37,36,16,73,82,79,66,43,47,51,76,45,80,44,98,62,89,47,69,68,54,51,53,52,51,43,68,66,41,39,35,75,64,36,38,46,35,40,88,66,63,76,78,54,60,65,65,67,41,46,77,72,70,56,92,62,77,103